Protein AF-A0A5C8P557-F1 (afdb_monomer_lite)

pLDDT: mean 78.29, std 19.95, range [25.36, 98.31]

Foldseek 3Di:
DVVVVLVLLLQLLQCCLVVVQDDLCNSCVSSVHHSVVSCVCPVDVVSSLVVLLVSLLVLLVVLLVQLVCVDDALLSSVLSSLVSCLVVLSSLSSVVVLVQLDQLVCPVSVVSCVVSLVSQLVSQVVNVVVLQWDDVDHSVRLSVLLSVLSNVLSVCCVVVVDPSVCSSVSSSCVSNVVTGDDDDDDDDDDDDDDDDDDDDDDDDDDDDDDDDDFDADPNDTDDQWDDAQNAIWGFQFKFFRGRSNQRFKIKTKTDNDHFQALVVVLPDLAKMKIKIFGQFFDFLLSVLSSLVVLLVVQDDPVLCVVCVVLNVQSSVQSVQVPGDGGGKMWMWIRYPQWTWIAINNHTTGDTRHHSSVVSSSSCCDQNPRHSHDRRNCRNNVHDGDPDPDDDDPPDDDDDDDDD

Structure (mmCIF, N/CA/C/O backbone):
data_AF-A0A5C8P557-F1
#
_entry.id   AF-A0A5C8P557-F1
#
loop_
_atom_site.group_PDB
_atom_site.id
_atom_site.type_symbol
_atom_site.label_atom_id
_atom_site.label_alt_id
_atom_site.label_comp_id
_atom_site.label_asym_id
_atom_site.label_entity_id
_atom_site.label_seq_id
_atom_site.pdbx_PDB_ins_code
_atom_site.Cartn_x
_atom_site.Cartn_y
_atom_site.Cartn_z
_atom_site.occupancy
_atom_site.B_iso_or_equiv
_atom_site.auth_seq_id
_atom_site.auth_comp_id
_atom_site.auth_asym_id
_atom_site.auth_atom_id
_atom_site.pdbx_PDB_model_num
ATOM 1 N N . MET A 1 1 ? -23.432 19.795 10.224 1.00 48.06 1 MET A N 1
ATOM 2 C CA . MET A 1 1 ? -22.684 19.446 8.994 1.00 48.06 1 MET A CA 1
ATOM 3 C C . MET A 1 1 ? -21.534 18.454 9.223 1.00 48.06 1 MET A C 1
ATOM 5 O O . MET A 1 1 ? -21.255 17.712 8.294 1.00 48.06 1 MET A O 1
ATOM 9 N N . SER A 1 2 ? -20.863 18.396 10.389 1.00 67.25 2 SER A N 1
ATOM 10 C CA . SER A 1 2 ? -19.777 17.418 10.646 1.00 67.25 2 SER A CA 1
ATOM 11 C C . SER A 1 2 ? -20.277 15.978 10.848 1.00 67.25 2 SER A C 1
ATOM 13 O O . SER A 1 2 ? -19.809 15.080 10.165 1.00 67.25 2 SER A O 1
ATOM 15 N N . VAL A 1 3 ? -21.298 15.766 11.688 1.00 75.12 3 VAL A N 1
ATOM 16 C CA . VAL A 1 3 ? -21.815 14.417 12.021 1.00 75.12 3 VAL A CA 1
ATOM 17 C C . VAL A 1 3 ? -22.349 13.659 10.797 1.00 75.12 3 VAL A C 1
ATOM 19 O O . VAL A 1 3 ? -22.024 12.492 10.602 1.00 75.12 3 VAL A O 1
ATOM 22 N N . GLU A 1 4 ? -23.120 14.323 9.931 1.00 84.81 4 GLU A N 1
ATOM 23 C CA . GLU A 1 4 ? -23.633 13.723 8.684 1.00 84.81 4 GLU A CA 1
ATOM 24 C C . GLU A 1 4 ? -22.503 13.362 7.709 1.00 84.81 4 GLU A C 1
ATOM 26 O O . GLU A 1 4 ? -22.564 12.343 7.021 1.00 84.81 4 GLU A O 1
ATOM 31 N N . ARG A 1 5 ? -21.437 14.173 7.669 1.00 87.88 5 ARG A N 1
ATOM 32 C CA . ARG A 1 5 ? -20.256 13.906 6.841 1.00 87.88 5 ARG A CA 1
ATOM 33 C C . ARG A 1 5 ? -19.478 12.698 7.359 1.00 87.88 5 ARG A C 1
ATOM 35 O O . ARG A 1 5 ? -19.050 11.877 6.553 1.00 87.88 5 ARG A O 1
ATOM 42 N N . ASP A 1 6 ? -19.328 12.564 8.671 1.00 90.38 6 ASP A N 1
ATOM 43 C CA . ASP A 1 6 ? -18.608 11.443 9.280 1.00 90.38 6 ASP A CA 1
ATOM 44 C C . ASP A 1 6 ? -19.374 10.127 9.114 1.00 90.38 6 ASP A C 1
ATOM 46 O O . ASP A 1 6 ? -18.777 9.097 8.802 1.00 90.38 6 ASP A O 1
ATOM 50 N N . GLN A 1 7 ? -20.704 10.160 9.249 1.00 89.56 7 GLN A N 1
ATOM 51 C CA . GLN A 1 7 ? -21.564 9.010 8.952 1.00 89.56 7 GLN A CA 1
ATOM 52 C C . GLN A 1 7 ? -21.443 8.584 7.486 1.00 89.56 7 GLN A C 1
ATOM 54 O O . GLN A 1 7 ? -21.261 7.398 7.209 1.00 89.56 7 GLN A O 1
ATOM 59 N N . LEU A 1 8 ? -21.457 9.542 6.553 1.00 92.75 8 LEU A N 1
ATOM 60 C CA . LEU A 1 8 ? -21.242 9.259 5.136 1.00 92.75 8 LEU A CA 1
ATOM 61 C C . LEU A 1 8 ? -19.869 8.620 4.885 1.00 92.75 8 LEU A C 1
ATOM 63 O O . LEU A 1 8 ? -19.776 7.624 4.175 1.00 92.75 8 LEU A O 1
ATOM 67 N N . LEU A 1 9 ? -18.801 9.163 5.472 1.00 92.81 9 LEU A N 1
ATOM 68 C CA . LEU A 1 9 ? -17.447 8.623 5.322 1.00 92.81 9 LEU A CA 1
ATOM 69 C C . LEU A 1 9 ? -17.311 7.212 5.910 1.00 92.81 9 LEU A C 1
ATOM 71 O O . LEU A 1 9 ? -16.619 6.384 5.324 1.00 92.81 9 LEU A O 1
ATOM 75 N N . ARG A 1 10 ? -17.995 6.902 7.017 1.00 91.19 10 ARG A N 1
ATOM 76 C CA . ARG A 1 10 ? -18.053 5.540 7.581 1.00 91.19 10 ARG A CA 1
ATOM 77 C C . ARG A 1 10 ? -18.822 4.576 6.675 1.00 91.19 10 ARG A C 1
ATOM 79 O O . ARG A 1 10 ? -18.377 3.445 6.483 1.00 91.19 10 ARG A O 1
ATOM 86 N N . ALA A 1 11 ? -19.928 5.019 6.077 1.00 90.69 11 ALA A N 1
ATOM 87 C CA . ALA A 1 11 ? -20.668 4.226 5.096 1.00 90.69 11 ALA A CA 1
ATOM 88 C C . ALA A 1 11 ? -19.807 3.935 3.855 1.00 90.69 11 ALA A C 1
ATOM 90 O O . ALA A 1 11 ? -19.694 2.789 3.430 1.00 90.69 11 ALA A O 1
ATOM 91 N N . ILE A 1 12 ? -19.115 4.953 3.337 1.00 90.75 12 ILE A N 1
ATOM 92 C CA . ILE A 1 12 ? -18.144 4.803 2.250 1.00 90.75 12 ILE A CA 1
ATOM 93 C C . ILE A 1 12 ? -17.031 3.823 2.636 1.00 90.75 12 ILE A C 1
ATOM 95 O O . ILE A 1 12 ? -16.710 2.942 1.846 1.00 90.75 12 ILE A O 1
ATOM 99 N N . ALA A 1 13 ? -16.447 3.960 3.831 1.00 88.50 13 ALA A N 1
ATOM 100 C CA . ALA A 1 13 ? -15.393 3.069 4.308 1.00 88.50 13 ALA A CA 1
ATOM 101 C C . ALA A 1 13 ? -15.869 1.613 4.334 1.00 88.50 13 ALA A C 1
ATOM 103 O O . ALA A 1 13 ? -15.162 0.747 3.842 1.00 88.50 13 ALA A O 1
ATOM 104 N N . THR A 1 14 ? -17.094 1.371 4.812 1.00 86.12 14 THR A N 1
ATOM 105 C CA . THR A 1 14 ? -17.723 0.041 4.821 1.00 86.12 14 THR A CA 1
ATOM 106 C C . THR A 1 14 ? -17.783 -0.545 3.411 1.00 86.12 14 THR A C 1
ATOM 108 O O . THR A 1 14 ? -17.228 -1.609 3.152 1.00 86.12 14 THR A O 1
ATOM 111 N N . VAL A 1 15 ? -18.384 0.194 2.473 1.00 87.94 15 VAL A N 1
ATOM 112 C CA . VAL A 1 15 ? -18.551 -0.255 1.085 1.00 87.94 15 VAL A CA 1
ATOM 113 C C . VAL A 1 15 ? -17.203 -0.504 0.410 1.00 87.94 15 VAL A C 1
ATOM 115 O O . VAL A 1 15 ? -17.040 -1.496 -0.293 1.00 87.94 15 VAL A O 1
ATOM 118 N N . LEU A 1 16 ? -16.223 0.375 0.625 1.00 83.19 16 LEU A N 1
ATOM 119 C CA . LEU A 1 16 ? -14.898 0.254 0.017 1.00 83.19 16 LEU A CA 1
ATOM 120 C C . LEU A 1 16 ? -13.995 -0.773 0.708 1.00 83.19 16 LEU A C 1
ATOM 122 O O . LEU A 1 16 ? -12.995 -1.171 0.119 1.00 83.19 16 LEU A O 1
ATOM 126 N N . THR A 1 17 ? -14.314 -1.203 1.927 1.00 78.25 17 THR A N 1
ATOM 127 C CA . THR A 1 17 ? -13.666 -2.360 2.553 1.00 78.25 17 THR A CA 1
ATOM 128 C C . THR A 1 17 ? -14.123 -3.656 1.886 1.00 78.25 17 THR A C 1
ATOM 130 O O . THR A 1 17 ? -13.280 -4.503 1.610 1.00 78.25 17 THR A O 1
ATOM 133 N N . ASP A 1 18 ? -15.417 -3.796 1.580 1.00 75.62 18 ASP A N 1
ATOM 134 C CA . ASP A 1 18 ? -15.966 -5.004 0.943 1.00 75.62 18 ASP A CA 1
ATOM 135 C C . ASP A 1 18 ? -15.711 -5.041 -0.566 1.00 75.62 18 ASP A C 1
ATOM 137 O O . ASP A 1 18 ? -15.392 -6.077 -1.147 1.00 75.62 18 ASP A O 1
ATOM 141 N N . GLN A 1 19 ? -15.863 -3.891 -1.217 1.00 77.44 19 GLN A N 1
ATOM 142 C CA . GLN A 1 19 ? -15.684 -3.725 -2.650 1.00 77.44 19 GLN A CA 1
ATOM 143 C C . GLN A 1 19 ? -14.716 -2.572 -2.885 1.00 77.44 19 GLN A C 1
ATOM 145 O O . GLN A 1 19 ? -15.136 -1.484 -3.302 1.00 77.44 19 GLN A O 1
ATOM 150 N N . PRO A 1 20 ? -13.401 -2.791 -2.666 1.00 72.31 20 PRO A N 1
ATOM 151 C CA . PRO A 1 20 ? -12.395 -1.776 -2.933 1.00 72.31 20 PRO A CA 1
ATOM 152 C C . PRO A 1 20 ? -12.596 -1.208 -4.330 1.00 72.31 20 PRO A C 1
ATOM 154 O O . PRO A 1 20 ? -12.669 0.003 -4.485 1.00 72.31 20 PRO A O 1
ATOM 157 N N . ARG A 1 21 ? -12.857 -2.063 -5.324 1.00 69.31 21 ARG A N 1
ATOM 158 C CA . ARG A 1 21 ? -12.989 -1.712 -6.746 1.00 69.31 21 ARG A CA 1
ATOM 159 C C . ARG A 1 21 ? -14.299 -1.075 -7.195 1.00 69.31 21 ARG A C 1
ATOM 161 O O . ARG A 1 21 ? -14.479 -0.884 -8.395 1.00 69.31 21 ARG A O 1
ATOM 168 N N . LEU A 1 22 ? -15.173 -0.679 -6.271 1.00 78.44 22 LEU A N 1
ATOM 169 C CA . LEU A 1 22 ? -16.467 -0.110 -6.632 1.00 78.44 22 LEU A CA 1
ATOM 170 C C . LEU A 1 22 ? -16.314 1.231 -7.390 1.00 78.44 22 LEU A C 1
ATOM 172 O O . LEU A 1 22 ? -15.722 2.177 -6.850 1.00 78.44 22 LEU A O 1
ATOM 176 N N . PRO A 1 23 ? -16.838 1.354 -8.629 1.00 85.19 23 PRO A N 1
ATOM 177 C CA . PRO A 1 23 ? -16.827 2.611 -9.374 1.00 85.19 23 PRO A CA 1
ATOM 178 C C . PRO A 1 23 ? -17.584 3.718 -8.634 1.00 85.19 23 PRO A C 1
ATOM 180 O O . PRO A 1 23 ? -18.574 3.452 -7.959 1.00 85.19 23 PRO A O 1
ATOM 183 N N . MET A 1 24 ? -17.182 4.980 -8.825 1.00 84.56 24 MET A N 1
ATOM 184 C CA . MET A 1 24 ? -17.789 6.148 -8.154 1.00 84.56 24 MET A CA 1
ATOM 185 C C . MET A 1 24 ? -19.320 6.211 -8.280 1.00 84.56 24 MET A C 1
ATOM 187 O O . MET A 1 24 ? -20.003 6.594 -7.336 1.00 84.56 24 MET A O 1
ATOM 191 N N . GLU A 1 25 ? -19.869 5.830 -9.434 1.00 87.50 25 GLU A N 1
ATOM 192 C CA . GLU A 1 25 ? -21.320 5.816 -9.664 1.00 87.50 25 GLU A CA 1
ATOM 193 C C . GLU A 1 25 ? -22.033 4.775 -8.797 1.00 87.50 25 GLU A C 1
ATOM 195 O O . GLU A 1 25 ? -23.024 5.087 -8.139 1.00 87.50 25 GLU A O 1
ATOM 200 N N . GLN A 1 26 ? -21.488 3.559 -8.755 1.00 89.94 26 GLN A N 1
ATOM 201 C CA . GLN A 1 26 ? -22.028 2.468 -7.949 1.00 89.94 26 GLN A CA 1
ATOM 202 C C . GLN A 1 26 ? -21.812 2.728 -6.455 1.00 89.94 26 GLN A C 1
ATOM 204 O O . GLN A 1 26 ? -22.675 2.402 -5.649 1.00 89.94 26 GLN A O 1
ATOM 209 N N . LEU A 1 27 ? -20.715 3.395 -6.081 1.00 90.56 27 LEU A N 1
ATOM 210 C CA . LEU A 1 27 ? -20.476 3.857 -4.716 1.00 90.56 27 LEU A CA 1
ATOM 211 C C . LEU A 1 27 ? -21.532 4.874 -4.272 1.00 90.56 27 LEU A C 1
ATOM 213 O O . LEU A 1 27 ? -22.063 4.742 -3.174 1.00 90.56 27 LEU A O 1
ATOM 217 N N . ALA A 1 28 ? -21.870 5.855 -5.119 1.00 91.81 28 ALA A N 1
ATOM 218 C CA . ALA A 1 28 ? -22.926 6.825 -4.824 1.00 91.81 28 ALA A CA 1
ATOM 219 C C . ALA A 1 28 ? -24.274 6.126 -4.583 1.00 91.81 28 ALA A C 1
ATOM 221 O O . ALA A 1 28 ? -24.959 6.423 -3.605 1.00 91.81 28 ALA A O 1
ATOM 222 N N . GLN A 1 29 ? -24.607 5.146 -5.428 1.00 91.44 29 GLN A N 1
ATOM 223 C CA . GLN A 1 29 ? -25.812 4.336 -5.277 1.00 91.44 29 GLN A CA 1
ATOM 224 C C . GLN A 1 29 ? -25.793 3.504 -3.986 1.00 91.44 29 GLN A C 1
ATOM 226 O O . GLN A 1 29 ? -26.782 3.499 -3.258 1.00 91.44 29 GLN A O 1
ATOM 231 N N . ALA A 1 30 ? -24.671 2.849 -3.676 1.00 90.56 30 ALA A N 1
ATOM 232 C CA . ALA A 1 30 ? -24.517 2.001 -2.495 1.00 90.56 30 ALA A CA 1
ATOM 233 C C . ALA A 1 30 ? -24.669 2.775 -1.176 1.00 90.56 30 ALA A C 1
ATOM 235 O O . ALA A 1 30 ? -25.198 2.237 -0.208 1.00 90.56 30 ALA A O 1
ATOM 236 N N . ILE A 1 31 ? -24.248 4.043 -1.139 1.00 92.69 31 ILE A N 1
ATOM 237 C CA . ILE A 1 31 ? -24.385 4.915 0.041 1.00 92.69 31 ILE A CA 1
ATOM 238 C C . ILE A 1 31 ? -25.640 5.808 -0.007 1.00 92.69 31 ILE A C 1
ATOM 240 O O . ILE A 1 31 ? -25.809 6.674 0.849 1.00 92.69 31 ILE A O 1
ATOM 244 N N . GLY A 1 32 ? -26.517 5.617 -1.001 1.00 91.56 32 GLY A N 1
ATOM 245 C CA . GLY A 1 32 ? -27.823 6.274 -1.079 1.00 91.56 32 GLY A CA 1
ATOM 246 C C . GLY A 1 32 ? -27.805 7.753 -1.482 1.00 91.56 32 GLY A C 1
ATOM 247 O O . GLY A 1 32 ? -28.733 8.482 -1.135 1.00 91.56 32 GLY A O 1
ATOM 248 N N . ILE A 1 33 ? -26.782 8.224 -2.207 1.00 93.56 33 ILE A N 1
ATOM 249 C CA . ILE A 1 33 ? -26.694 9.618 -2.682 1.00 93.56 33 ILE A CA 1
ATOM 250 C C . ILE A 1 33 ? -26.594 9.714 -4.207 1.00 93.56 33 ILE A C 1
ATOM 252 O O . ILE A 1 33 ? -26.213 8.775 -4.900 1.00 93.56 33 ILE A O 1
ATOM 256 N N . SER A 1 34 ? -26.904 10.891 -4.761 1.00 92.62 34 SER A N 1
ATOM 257 C CA . SER A 1 34 ? -26.747 11.116 -6.202 1.00 92.62 34 SER A CA 1
ATOM 258 C C . SER A 1 34 ? -25.268 11.175 -6.613 1.00 92.62 34 SER A C 1
ATOM 260 O O . SER A 1 34 ? -24.426 11.704 -5.879 1.00 92.62 34 SER A O 1
ATOM 262 N N . ARG A 1 35 ? -24.954 10.725 -7.837 1.00 90.69 35 ARG A N 1
ATOM 263 C CA . ARG A 1 35 ? -23.613 10.851 -8.441 1.00 90.69 35 ARG A CA 1
ATOM 264 C C . ARG A 1 35 ? -23.101 12.295 -8.417 1.00 90.69 35 ARG A C 1
ATOM 266 O O . ARG A 1 35 ? -21.936 12.528 -8.101 1.00 90.69 35 ARG A O 1
ATOM 273 N N . ALA A 1 36 ? -23.964 13.260 -8.741 1.00 89.94 36 ALA A N 1
ATOM 274 C CA . ALA A 1 36 ? -23.613 14.679 -8.744 1.00 89.94 36 ALA A CA 1
ATOM 275 C C . ALA A 1 36 ? -23.264 15.178 -7.332 1.00 89.94 36 ALA A C 1
ATOM 277 O O . ALA A 1 36 ? -22.307 15.932 -7.161 1.00 89.94 36 ALA A O 1
ATOM 278 N N . THR A 1 37 ? -23.992 14.710 -6.312 1.00 92.06 37 THR A N 1
ATOM 279 C CA . THR A 1 37 ? -23.689 15.003 -4.905 1.00 92.06 37 THR A CA 1
ATOM 280 C C . THR A 1 37 ? -22.323 14.442 -4.521 1.00 92.06 37 THR A C 1
ATOM 282 O O . THR A 1 37 ? -21.510 15.189 -3.980 1.00 92.06 37 THR A O 1
ATOM 285 N N . LEU A 1 38 ? -22.041 13.173 -4.849 1.00 91.38 38 LEU A N 1
ATOM 286 C CA . LEU A 1 38 ? -20.758 12.544 -4.531 1.00 91.38 38 LEU A CA 1
ATOM 287 C C . LEU A 1 38 ? -19.589 13.275 -5.204 1.00 91.38 38 LEU A C 1
ATOM 289 O O . LEU A 1 38 ? -18.633 13.619 -4.519 1.00 91.38 38 LEU A O 1
ATOM 293 N N . HIS A 1 39 ? -19.688 13.583 -6.503 1.00 87.44 39 HIS A N 1
ATOM 294 C CA . HIS A 1 39 ? -18.638 14.308 -7.233 1.00 87.44 39 HIS A CA 1
ATOM 295 C C . HIS A 1 39 ? -18.414 15.735 -6.718 1.00 87.44 39 HIS A C 1
ATOM 297 O O . HIS A 1 39 ? -17.282 16.214 -6.706 1.00 87.44 39 HIS A O 1
ATOM 303 N N . ARG A 1 40 ? -19.472 16.424 -6.267 1.00 91.75 40 ARG A N 1
ATOM 304 C CA . ARG A 1 40 ? -19.349 17.753 -5.651 1.00 91.75 40 ARG A CA 1
ATOM 305 C C . ARG A 1 40 ? -18.630 17.695 -4.302 1.00 91.75 40 ARG A C 1
ATOM 307 O O . ARG A 1 40 ? -17.930 18.637 -3.949 1.00 91.75 40 ARG A O 1
ATOM 314 N N . MET A 1 41 ? -18.828 16.620 -3.539 1.00 90.44 41 MET A N 1
ATOM 315 C CA . MET A 1 41 ? -18.162 16.413 -2.249 1.00 90.44 41 MET A CA 1
ATOM 316 C C . MET A 1 41 ? -16.723 15.921 -2.417 1.00 90.44 41 MET A C 1
ATOM 318 O O . MET A 1 41 ? -15.844 16.336 -1.662 1.00 90.44 41 MET A O 1
ATOM 322 N N . PHE A 1 42 ? -16.492 15.056 -3.404 1.00 90.88 42 PHE A N 1
ATOM 323 C CA . PHE A 1 42 ? -15.209 14.430 -3.681 1.00 90.88 42 PHE A CA 1
ATOM 324 C C . PHE A 1 42 ? -14.979 14.377 -5.198 1.00 90.88 42 PHE A C 1
ATOM 326 O O . PHE A 1 42 ? -15.640 13.599 -5.890 1.00 90.88 42 PHE A O 1
ATOM 333 N N . PRO A 1 43 ? -14.037 15.169 -5.738 1.00 83.25 43 PRO A N 1
ATOM 334 C CA . PRO A 1 43 ? -13.837 15.266 -7.184 1.00 83.25 43 PRO A CA 1
ATOM 335 C C . PRO A 1 43 ? -13.382 13.942 -7.809 1.00 83.25 43 PRO A C 1
ATOM 337 O O . PRO A 1 43 ? -13.698 13.657 -8.964 1.00 83.25 43 PRO A O 1
ATOM 340 N N . ASN A 1 44 ? -12.658 13.122 -7.045 1.00 81.06 44 ASN A N 1
ATOM 341 C CA . ASN A 1 44 ? -12.148 11.825 -7.463 1.00 81.06 44 ASN A CA 1
ATOM 342 C C . ASN A 1 44 ? -12.106 10.843 -6.274 1.00 81.06 44 ASN A C 1
ATOM 344 O O . ASN A 1 44 ? -12.303 11.216 -5.115 1.00 81.06 44 ASN A O 1
ATOM 348 N N . ARG A 1 45 ? -11.828 9.568 -6.568 1.00 79.62 45 ARG A N 1
ATOM 349 C CA . ARG A 1 45 ? -11.724 8.507 -5.554 1.00 79.62 45 ARG A CA 1
ATOM 350 C C . ARG A 1 45 ? -10.576 8.743 -4.569 1.00 79.62 45 ARG A C 1
ATOM 352 O O . ARG A 1 45 ? -10.682 8.360 -3.410 1.00 79.62 45 ARG A O 1
ATOM 359 N N . GLU A 1 46 ? -9.494 9.381 -5.008 1.00 76.62 46 GLU A N 1
ATOM 360 C CA . GLU A 1 46 ? -8.364 9.704 -4.133 1.00 76.62 46 GLU A CA 1
ATOM 361 C C . GLU A 1 46 ? -8.784 10.664 -3.012 1.00 76.62 46 GLU A C 1
ATOM 363 O O . GLU A 1 46 ? -8.469 10.402 -1.856 1.00 76.62 46 GLU A O 1
ATOM 368 N N . ALA A 1 47 ? -9.600 11.676 -3.319 1.00 82.00 47 ALA A N 1
ATOM 369 C CA . ALA A 1 47 ? -10.165 12.598 -2.337 1.00 82.00 47 ALA A CA 1
ATOM 370 C C . ALA A 1 47 ? -11.109 11.901 -1.340 1.00 82.00 47 ALA A C 1
ATOM 372 O O . ALA A 1 47 ? -11.148 12.274 -0.168 1.00 82.00 47 ALA A O 1
ATOM 373 N N . ILE A 1 48 ? -11.847 10.869 -1.775 1.00 86.75 48 ILE A N 1
ATOM 374 C CA . ILE A 1 48 ? -12.648 10.028 -0.872 1.00 86.75 48 ILE A CA 1
ATOM 375 C C . ILE A 1 48 ? -11.738 9.295 0.108 1.00 86.75 48 ILE A C 1
ATOM 377 O O . ILE A 1 48 ? -11.930 9.377 1.319 1.00 86.75 48 ILE A O 1
ATOM 381 N N . VAL A 1 49 ? -10.745 8.578 -0.420 1.00 81.56 49 VAL A N 1
ATOM 382 C CA . VAL A 1 49 ? -9.804 7.805 0.392 1.00 81.56 49 VAL A CA 1
ATOM 383 C C . VAL A 1 49 ? -9.088 8.732 1.374 1.00 81.56 49 VAL A C 1
ATOM 385 O O . VAL A 1 49 ? -8.996 8.410 2.552 1.00 81.56 49 VAL A O 1
ATOM 388 N N . GLU A 1 50 ? -8.639 9.905 0.929 1.00 82.31 50 GLU A N 1
ATOM 389 C CA . GLU A 1 50 ? -8.008 10.912 1.782 1.00 82.31 50 GLU A CA 1
ATOM 390 C C . GLU A 1 50 ? -8.926 11.371 2.925 1.00 82.31 50 GLU A C 1
ATOM 392 O O . GLU A 1 50 ? -8.496 11.429 4.077 1.00 82.31 50 GLU A O 1
ATOM 397 N N . ALA A 1 51 ? -10.203 11.628 2.636 1.00 88.44 51 ALA A N 1
ATOM 398 C CA . ALA A 1 51 ? -11.174 12.029 3.647 1.00 88.44 51 ALA A CA 1
ATOM 399 C C . ALA A 1 51 ? -11.477 10.913 4.660 1.00 88.44 51 ALA A C 1
ATOM 401 O O . ALA A 1 51 ? -11.571 11.188 5.856 1.00 88.44 51 ALA A O 1
ATOM 402 N N . VAL A 1 52 ? -11.583 9.655 4.215 1.00 88.00 52 VAL A N 1
ATOM 403 C CA . VAL A 1 52 ? -11.774 8.505 5.116 1.00 88.00 52 VAL A CA 1
ATOM 404 C C . VAL A 1 52 ? -10.545 8.304 6.009 1.00 88.00 52 VAL A C 1
ATOM 406 O O . VAL A 1 52 ? -10.692 8.075 7.207 1.00 88.00 52 VAL A O 1
ATOM 409 N N . LEU A 1 53 ? -9.329 8.441 5.470 1.00 82.38 53 LEU A N 1
ATOM 410 C CA . LEU A 1 53 ? -8.097 8.364 6.263 1.00 82.38 53 LEU A CA 1
ATOM 411 C C . LEU A 1 53 ? -7.988 9.498 7.286 1.00 82.38 53 LEU A C 1
ATOM 413 O O . LEU A 1 53 ? -7.549 9.260 8.410 1.00 82.38 53 LEU A O 1
ATOM 417 N N . ALA A 1 54 ? -8.385 10.717 6.910 1.00 87.12 54 ALA A N 1
ATOM 418 C CA . ALA A 1 54 ? -8.427 11.856 7.821 1.00 87.12 54 ALA A CA 1
ATOM 419 C C . ALA A 1 54 ? -9.379 11.584 8.992 1.00 87.12 54 ALA A C 1
ATOM 421 O O . ALA A 1 54 ? -9.006 11.797 10.145 1.00 87.12 54 ALA A O 1
ATOM 422 N N . LEU A 1 55 ? -10.567 11.041 8.702 1.00 90.56 55 LEU A N 1
ATOM 423 C CA . LEU A 1 55 ? -11.521 10.634 9.729 1.00 90.56 55 LEU A CA 1
ATOM 424 C C . LEU A 1 55 ? -10.960 9.520 10.618 1.00 90.56 55 LEU A C 1
ATOM 426 O O . LEU A 1 55 ? -11.111 9.574 11.832 1.00 90.56 55 LEU A O 1
ATOM 430 N N . ALA A 1 56 ? -10.294 8.523 10.037 1.00 86.50 56 ALA A N 1
ATOM 431 C CA . ALA A 1 56 ? -9.708 7.421 10.792 1.00 86.50 56 ALA A CA 1
ATOM 432 C C . ALA A 1 56 ? -8.575 7.885 11.727 1.00 86.50 56 ALA A C 1
ATOM 434 O O . ALA A 1 56 ? -8.446 7.383 12.843 1.00 86.50 56 ALA A O 1
ATOM 435 N N . LEU A 1 57 ? -7.775 8.867 11.298 1.00 86.12 57 LEU A N 1
ATOM 436 C CA . LEU A 1 57 ? -6.745 9.491 12.130 1.00 86.12 57 LEU A CA 1
ATOM 437 C C . LEU A 1 57 ? -7.356 10.242 13.314 1.00 86.12 57 LEU A C 1
ATOM 439 O O . LEU A 1 57 ? -6.900 10.072 14.445 1.00 86.12 57 LEU A O 1
ATOM 443 N N . GLU A 1 58 ? -8.391 11.037 13.051 1.00 90.94 58 GLU A N 1
ATOM 444 C CA . GLU A 1 58 ? -9.104 11.787 14.082 1.00 90.94 58 GLU A CA 1
ATOM 445 C C . GLU A 1 58 ? -9.779 10.847 15.087 1.00 90.94 58 GLU A C 1
ATOM 447 O O . GLU A 1 58 ? -9.534 10.949 16.286 1.00 90.94 58 GLU A O 1
ATOM 452 N N . ALA A 1 59 ? -10.514 9.847 14.596 1.00 90.06 59 ALA A N 1
ATOM 453 C CA . ALA A 1 59 ? -11.150 8.830 15.426 1.00 90.06 59 ALA A CA 1
ATOM 454 C C . ALA A 1 59 ? -10.127 8.051 16.270 1.00 90.06 59 ALA A C 1
ATOM 456 O O . ALA A 1 59 ? -10.382 7.742 17.431 1.00 90.06 59 ALA A O 1
ATOM 457 N N . SER A 1 60 ? -8.940 7.769 15.720 1.00 88.94 60 SER A N 1
ATOM 458 C CA . SER A 1 60 ? -7.851 7.153 16.479 1.00 88.94 60 SER A CA 1
ATOM 459 C C . SER A 1 60 ? -7.306 8.057 17.572 1.00 88.94 60 SER A C 1
ATOM 461 O O . SER A 1 60 ? -6.954 7.547 18.633 1.00 88.94 60 SER A O 1
ATOM 463 N N . ARG A 1 61 ? -7.192 9.364 17.326 1.00 90.81 61 ARG A N 1
ATOM 464 C CA . ARG A 1 61 ? -6.751 10.320 18.343 1.00 90.81 61 ARG A CA 1
ATOM 465 C C . ARG A 1 61 ? -7.770 10.380 19.479 1.00 90.81 61 ARG A C 1
ATOM 467 O O . ARG A 1 61 ? -7.401 10.157 20.628 1.00 90.81 61 ARG A O 1
ATOM 474 N N . GLU A 1 62 ? -9.039 10.581 19.138 1.00 93.12 62 GLU A N 1
ATOM 475 C CA . GLU A 1 62 ? -10.144 10.661 20.094 1.00 93.12 62 GLU A CA 1
ATOM 476 C C . GLU A 1 62 ? -10.286 9.378 20.924 1.00 93.12 62 GLU A C 1
ATOM 478 O O . GLU A 1 62 ? -10.486 9.446 22.136 1.00 93.12 62 GLU A O 1
ATOM 483 N N . ALA A 1 63 ? -10.119 8.203 20.309 1.00 91.12 63 ALA A N 1
ATOM 484 C CA . ALA A 1 63 ? -10.172 6.926 21.015 1.00 91.12 63 ALA A CA 1
ATOM 485 C C . ALA A 1 63 ? -9.031 6.765 22.035 1.00 91.12 63 ALA A C 1
ATOM 487 O O . ALA A 1 63 ? -9.268 6.266 23.137 1.00 91.12 63 ALA A O 1
ATOM 488 N N . ILE A 1 64 ? -7.808 7.202 21.701 1.00 92.38 64 ILE A N 1
ATOM 489 C CA . ILE A 1 64 ? -6.668 7.183 22.633 1.00 92.38 64 ILE A CA 1
ATOM 490 C C . ILE A 1 64 ? -6.891 8.184 23.773 1.00 92.38 64 ILE A C 1
ATOM 492 O O . ILE A 1 64 ? -6.649 7.850 24.935 1.00 92.38 64 ILE A O 1
ATOM 496 N N . ASP A 1 65 ? -7.365 9.389 23.454 1.00 94.75 65 ASP A N 1
ATOM 497 C CA . ASP A 1 65 ? -7.630 10.437 24.442 1.00 94.75 65 ASP A CA 1
ATOM 498 C C . ASP A 1 65 ? -8.734 10.002 25.417 1.00 94.75 65 ASP A C 1
ATOM 500 O O . ASP A 1 65 ? -8.553 10.066 26.634 1.00 94.75 65 ASP A O 1
ATOM 504 N N . SER A 1 66 ? -9.829 9.449 24.892 1.00 94.75 66 SER A N 1
ATOM 505 C CA . SER A 1 66 ? -10.963 8.945 25.679 1.00 94.75 66 SER A CA 1
ATOM 506 C C . SER A 1 66 ? -10.600 7.736 26.540 1.00 94.75 66 SER A C 1
ATOM 508 O O . SER A 1 66 ? -11.151 7.558 27.624 1.00 94.75 66 SER A O 1
ATOM 510 N N . ALA A 1 67 ? -9.657 6.904 26.089 1.00 94.56 67 ALA A N 1
ATOM 511 C CA . ALA A 1 67 ? -9.166 5.779 26.879 1.00 94.56 67 ALA A CA 1
ATOM 512 C C . ALA A 1 67 ? -8.333 6.224 28.090 1.00 94.56 67 ALA A C 1
ATOM 514 O O . ALA A 1 67 ? -8.095 5.408 28.986 1.00 94.56 67 ALA A O 1
ATOM 515 N N . ALA A 1 68 ? -7.892 7.491 28.130 1.00 94.12 68 ALA A N 1
ATOM 516 C CA . ALA A 1 68 ? -7.034 8.037 29.175 1.00 94.12 68 ALA A CA 1
ATOM 517 C C . ALA A 1 68 ? -5.867 7.082 29.475 1.00 94.12 68 ALA A C 1
ATOM 519 O O . ALA A 1 68 ? -5.685 6.627 30.608 1.00 94.12 68 ALA A O 1
ATOM 520 N N . ILE A 1 69 ? -5.126 6.703 28.427 1.00 94.12 69 ILE A N 1
ATOM 521 C CA . ILE A 1 69 ? -4.129 5.624 28.500 1.00 94.12 69 ILE A CA 1
ATOM 522 C C . ILE A 1 69 ? -3.007 5.900 29.502 1.00 94.12 69 ILE A C 1
ATOM 524 O O . ILE A 1 69 ? -2.372 4.961 29.967 1.00 94.12 69 ILE A O 1
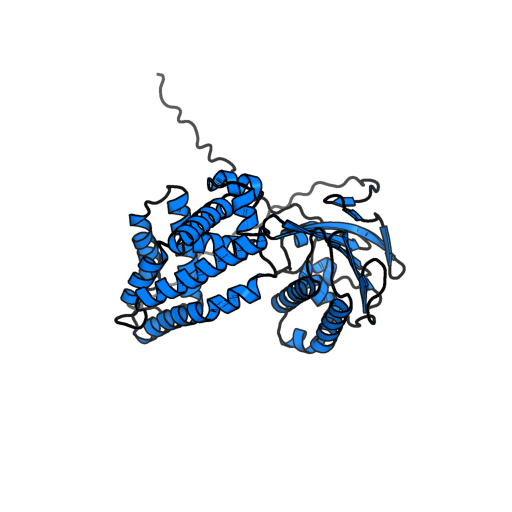ATOM 528 N N . ASP A 1 70 ? -2.787 7.161 29.868 1.00 92.00 70 ASP A N 1
ATOM 529 C CA . ASP A 1 70 ? -1.772 7.602 30.830 1.00 92.00 70 ASP A CA 1
ATOM 530 C C . ASP A 1 70 ? -2.219 7.483 32.299 1.00 92.00 70 ASP A C 1
ATOM 532 O O . ASP A 1 70 ? -1.440 7.771 33.203 1.00 92.00 70 ASP A O 1
ATOM 536 N N . GLN A 1 71 ? -3.458 7.049 32.554 1.00 92.06 71 GLN A N 1
ATOM 537 C CA . GLN A 1 71 ? -4.034 6.953 33.897 1.00 92.06 71 GLN A CA 1
ATOM 538 C C . GLN A 1 71 ? -4.234 5.499 34.346 1.00 92.06 71 GLN A C 1
ATOM 540 O O . GLN A 1 71 ? -4.749 4.667 33.596 1.00 92.06 71 GLN A O 1
ATOM 545 N N . GLY A 1 72 ? -3.909 5.222 35.611 1.00 92.88 72 GLY A N 1
ATOM 546 C CA . GLY A 1 72 ? -4.107 3.914 36.239 1.00 92.88 72 GLY A CA 1
ATOM 547 C C . GLY A 1 72 ? -3.189 2.802 35.700 1.00 92.88 72 GLY A C 1
ATOM 548 O O . GLY A 1 72 ? -2.293 3.073 34.891 1.00 92.88 72 GLY A O 1
ATOM 549 N N . PRO A 1 73 ? -3.410 1.551 36.148 1.00 91.94 73 PRO A N 1
ATOM 550 C CA . PRO A 1 73 ? -2.634 0.390 35.713 1.00 91.94 73 PRO A CA 1
ATOM 551 C C . PRO A 1 73 ? -2.667 0.205 34.192 1.00 91.94 73 PRO A C 1
ATOM 553 O O . PRO A 1 73 ? -3.708 0.395 33.551 1.00 91.94 73 PRO A O 1
ATOM 556 N N . ALA A 1 74 ? -1.534 -0.167 33.591 1.00 90.75 74 ALA A N 1
ATOM 557 C CA . ALA A 1 74 ? -1.420 -0.268 32.137 1.00 90.75 74 ALA A CA 1
ATOM 558 C C . ALA A 1 74 ? -2.333 -1.341 31.509 1.00 90.75 74 ALA A C 1
ATOM 560 O O . ALA A 1 74 ? -2.787 -1.166 30.377 1.00 90.75 74 ALA A O 1
ATOM 561 N N . ASP A 1 75 ? -2.651 -2.428 32.215 1.00 85.62 75 ASP A N 1
ATOM 562 C CA . ASP A 1 75 ? -3.561 -3.459 31.710 1.00 85.62 75 ASP A CA 1
ATOM 563 C C . ASP A 1 75 ? -5.022 -2.979 31.682 1.00 85.62 75 ASP A C 1
ATOM 565 O O . ASP A 1 75 ? -5.732 -3.228 30.707 1.00 85.62 75 ASP A O 1
ATOM 569 N N . GLU A 1 76 ? -5.461 -2.216 32.684 1.00 90.19 76 GLU A N 1
ATOM 570 C CA . GLU A 1 76 ? -6.762 -1.535 32.669 1.00 90.19 76 GLU A CA 1
ATOM 571 C C . GLU A 1 76 ? -6.833 -0.453 31.586 1.00 90.19 76 GLU A C 1
ATOM 573 O O . GLU A 1 76 ? -7.842 -0.333 30.888 1.00 90.19 76 GLU A O 1
ATOM 578 N N . ALA A 1 77 ? -5.757 0.315 31.401 1.00 93.38 77 ALA A N 1
ATOM 579 C CA . ALA A 1 77 ? -5.656 1.285 30.316 1.00 93.38 77 ALA A CA 1
ATOM 580 C C . ALA A 1 77 ? -5.744 0.612 28.935 1.00 93.38 77 ALA A C 1
ATOM 582 O O . ALA A 1 77 ? -6.422 1.131 28.047 1.00 93.38 77 ALA A O 1
ATOM 583 N N . LEU A 1 78 ? -5.145 -0.571 28.762 1.00 89.81 78 LEU A N 1
ATOM 584 C CA . LEU A 1 78 ? -5.262 -1.362 27.536 1.00 89.81 78 LEU A CA 1
ATOM 585 C C . LEU A 1 78 ? -6.695 -1.871 27.314 1.00 89.81 78 LEU A C 1
ATOM 587 O O . LEU A 1 78 ? -7.181 -1.834 26.184 1.00 89.81 78 LEU A O 1
ATOM 591 N N . ARG A 1 79 ? -7.408 -2.266 28.381 1.00 89.94 79 ARG A N 1
ATOM 592 C CA . ARG A 1 79 ? -8.842 -2.606 28.302 1.00 89.94 79 ARG A CA 1
ATOM 593 C C . ARG A 1 79 ? -9.675 -1.435 27.793 1.00 89.94 79 ARG A C 1
ATOM 595 O O . ARG A 1 79 ? -10.459 -1.607 26.860 1.00 89.94 79 ARG A O 1
ATOM 602 N N . ARG A 1 80 ? -9.476 -0.241 28.363 1.00 93.38 80 ARG A N 1
ATOM 603 C CA . ARG A 1 80 ? -10.166 0.980 27.913 1.00 93.38 80 ARG A CA 1
ATOM 604 C C . ARG A 1 80 ? -9.821 1.315 26.465 1.00 93.38 80 ARG A C 1
ATOM 606 O O . ARG A 1 80 ? -10.724 1.628 25.700 1.00 93.38 80 ARG A O 1
ATOM 613 N N . LEU A 1 81 ? -8.551 1.186 26.079 1.00 91.06 81 LEU A N 1
ATOM 614 C CA . LEU A 1 81 ? -8.093 1.440 24.713 1.00 91.06 81 LEU A CA 1
ATOM 615 C C . LEU A 1 81 ? -8.788 0.532 23.690 1.00 91.06 81 LEU A C 1
ATOM 617 O O . LEU A 1 81 ? -9.302 1.014 22.688 1.00 91.06 81 LEU A O 1
ATOM 621 N N . VAL A 1 82 ? -8.846 -0.778 23.938 1.00 88.81 82 VAL A N 1
ATOM 622 C CA . VAL A 1 82 ? -9.541 -1.710 23.034 1.00 88.81 82 VAL A CA 1
ATOM 623 C C . VAL A 1 82 ? -11.027 -1.353 22.931 1.00 88.81 82 VAL A C 1
ATOM 625 O O . VAL A 1 82 ? -11.573 -1.298 21.828 1.00 88.81 82 VAL A O 1
ATOM 628 N N . ALA A 1 83 ? -11.670 -1.037 24.058 1.00 88.88 83 ALA A N 1
ATOM 629 C CA . ALA A 1 83 ? -13.078 -0.656 24.084 1.00 88.88 83 ALA A CA 1
ATOM 630 C C . ALA A 1 83 ? -13.371 0.637 23.296 1.00 88.88 83 ALA A C 1
ATOM 632 O O . ALA A 1 83 ? -14.390 0.704 22.611 1.00 88.88 83 ALA A O 1
ATOM 633 N N . THR A 1 84 ? -12.490 1.645 23.335 1.00 90.62 84 THR A N 1
ATOM 634 C CA . THR A 1 84 ? -12.681 2.903 22.585 1.00 90.62 84 THR A CA 1
ATOM 635 C C . THR A 1 84 ? -12.366 2.775 21.094 1.00 90.62 84 THR A C 1
ATOM 637 O O . THR A 1 84 ? -12.908 3.528 20.282 1.00 90.62 84 THR A O 1
ATOM 640 N N . PHE A 1 85 ? -11.530 1.811 20.701 1.00 86.12 85 PHE A N 1
ATOM 641 C CA . PHE A 1 85 ? -11.213 1.545 19.295 1.00 86.12 85 PHE A CA 1
ATOM 642 C C . PHE A 1 85 ? -12.318 0.757 18.577 1.00 86.12 85 PHE A C 1
ATOM 644 O O . PHE A 1 85 ? -12.569 1.001 17.396 1.00 86.12 85 PHE A O 1
ATOM 651 N N . MET A 1 86 ? -13.017 -0.148 19.267 1.00 82.38 86 MET A N 1
ATOM 652 C CA . MET A 1 86 ? -14.015 -1.030 18.644 1.00 82.38 86 MET A CA 1
ATOM 653 C C . MET A 1 86 ? -15.160 -0.314 17.899 1.00 82.38 86 MET A C 1
ATOM 655 O O . MET A 1 86 ? -15.470 -0.729 16.783 1.00 82.38 86 MET A O 1
ATOM 659 N N . PRO A 1 87 ? -15.750 0.795 18.387 1.00 83.56 87 PRO A N 1
ATOM 660 C CA . PRO A 1 87 ? -16.745 1.560 17.620 1.00 83.56 87 PRO A CA 1
ATOM 661 C C . PRO A 1 87 ? -16.221 2.121 16.286 1.00 83.56 87 PRO A C 1
ATOM 663 O O . PRO A 1 87 ? -16.993 2.460 15.390 1.00 83.56 87 PRO A O 1
ATOM 666 N N . ASN A 1 88 ? -14.899 2.223 16.140 1.00 82.69 88 ASN A N 1
ATOM 667 C CA . ASN A 1 88 ? -14.214 2.715 14.948 1.00 82.69 88 ASN A CA 1
ATOM 668 C C . ASN A 1 88 ? -13.607 1.583 14.101 1.00 82.69 88 ASN A C 1
ATOM 670 O O . ASN A 1 88 ? -12.909 1.858 13.125 1.00 82.69 88 ASN A O 1
ATOM 674 N N . ALA A 1 89 ? -13.918 0.325 14.429 1.00 74.56 89 ALA A N 1
ATOM 675 C CA . ALA A 1 89 ? -13.448 -0.895 13.777 1.00 74.56 89 ALA A CA 1
ATOM 676 C C . ALA A 1 89 ? -13.435 -0.816 12.242 1.00 74.56 89 ALA A C 1
ATOM 678 O O . ALA A 1 89 ? -12.425 -1.130 11.620 1.00 74.56 89 ALA A O 1
ATOM 679 N N . VAL A 1 90 ? -14.512 -0.320 11.624 1.00 78.50 90 VAL A N 1
ATOM 680 C CA . VAL A 1 90 ? -14.613 -0.217 10.158 1.00 78.50 90 VAL A CA 1
ATOM 681 C C . VAL A 1 90 ? -13.582 0.732 9.537 1.00 78.50 90 VAL A C 1
ATOM 683 O O . VAL A 1 90 ? -13.064 0.469 8.456 1.00 78.50 90 VAL A O 1
ATOM 686 N N . LEU A 1 91 ? -13.221 1.812 10.235 1.00 80.56 91 LEU A N 1
ATOM 687 C CA . LEU A 1 91 ? -12.193 2.742 9.770 1.00 80.56 91 LEU A CA 1
ATOM 688 C C . LEU A 1 91 ? -10.801 2.105 9.866 1.00 80.56 91 LEU A C 1
ATOM 690 O O . LEU A 1 91 ? -9.964 2.333 8.995 1.00 80.56 91 LEU A O 1
ATOM 694 N N . TYR A 1 92 ? -10.566 1.260 10.875 1.00 71.19 92 TYR A N 1
ATOM 695 C CA . TYR A 1 92 ? -9.329 0.484 10.994 1.00 71.19 92 TYR A CA 1
ATOM 696 C C . TYR A 1 92 ? -9.243 -0.656 9.974 1.00 71.19 92 TYR A C 1
ATOM 698 O O . TYR A 1 92 ? -8.169 -0.873 9.412 1.00 71.19 92 TYR A O 1
ATOM 706 N N . LEU A 1 93 ? -10.359 -1.334 9.676 1.00 68.81 93 LEU A N 1
ATOM 707 C CA . LEU A 1 93 ? -10.448 -2.295 8.572 1.00 68.81 93 LEU A CA 1
ATOM 708 C C . LEU A 1 93 ? -10.076 -1.625 7.252 1.00 68.81 93 LEU A C 1
ATOM 710 O O . LEU A 1 93 ? -9.195 -2.110 6.545 1.00 68.81 93 LEU A O 1
ATOM 714 N N . PHE A 1 94 ? -10.694 -0.477 6.963 1.00 75.19 94 PHE A N 1
ATOM 715 C CA . PHE A 1 94 ? -10.386 0.315 5.780 1.00 75.19 94 PHE A CA 1
ATOM 716 C C . PHE A 1 94 ? -8.917 0.744 5.744 1.00 75.19 94 PHE A C 1
ATOM 718 O O . PHE A 1 94 ? -8.287 0.649 4.699 1.00 75.19 94 PHE A O 1
ATOM 725 N N . LEU A 1 95 ? -8.335 1.183 6.866 1.00 69.81 95 LEU A N 1
ATOM 726 C CA . LEU A 1 95 ? -6.911 1.525 6.954 1.00 69.81 95 LEU A CA 1
ATOM 727 C C . LEU A 1 95 ? -5.997 0.333 6.647 1.00 69.81 95 LEU A C 1
ATOM 729 O O . LEU A 1 95 ? -4.954 0.511 6.016 1.00 69.81 95 LEU A O 1
ATOM 733 N N . GLN A 1 96 ? -6.347 -0.868 7.105 1.00 64.88 96 GLN A N 1
ATOM 734 C CA . GLN A 1 96 ? -5.506 -2.046 6.930 1.00 64.88 96 GLN A CA 1
ATOM 735 C C . GLN A 1 96 ? -5.625 -2.642 5.520 1.00 64.88 96 GLN A C 1
ATOM 737 O O . GLN A 1 96 ? -4.585 -2.939 4.927 1.00 64.88 96 GLN A O 1
ATOM 742 N N . SER A 1 97 ? -6.834 -2.709 4.945 1.00 63.75 97 SER A N 1
ATOM 743 C CA . SER A 1 97 ? -7.023 -3.067 3.528 1.00 63.75 97 SER A CA 1
ATOM 744 C C . SER A 1 97 ? -6.339 -2.043 2.617 1.00 63.75 97 SER A C 1
ATOM 746 O O . SER A 1 97 ? -5.553 -2.393 1.739 1.00 63.75 97 SER A O 1
ATOM 748 N N . ALA A 1 98 ? -6.491 -0.754 2.938 1.00 58.41 98 ALA A N 1
ATOM 749 C CA . ALA A 1 98 ? -5.759 0.336 2.309 1.00 58.41 98 ALA A CA 1
ATOM 750 C C . ALA A 1 98 ? -4.241 0.176 2.375 1.00 58.41 98 ALA A C 1
ATOM 752 O O . ALA A 1 98 ? -3.552 0.545 1.430 1.00 58.41 98 ALA A O 1
ATOM 753 N N . ARG A 1 99 ? -3.693 -0.325 3.484 1.00 54.34 99 ARG A N 1
ATOM 754 C CA . ARG A 1 99 ? -2.246 -0.495 3.661 1.00 54.34 99 ARG A CA 1
ATOM 755 C C . ARG A 1 99 ? -1.693 -1.635 2.808 1.00 54.34 99 ARG A C 1
ATOM 757 O O . ARG A 1 99 ? -0.582 -1.507 2.305 1.00 54.34 99 ARG A O 1
ATOM 764 N N . GLN A 1 100 ? -2.451 -2.719 2.647 1.00 50.38 100 GLN A N 1
ATOM 765 C CA . GLN A 1 100 ? -2.075 -3.853 1.796 1.00 50.38 100 GLN A CA 1
ATOM 766 C C . GLN A 1 100 ? -2.128 -3.489 0.307 1.00 50.38 100 GLN A C 1
ATOM 768 O O . GLN A 1 100 ? -1.225 -3.853 -0.438 1.00 50.38 100 GLN A O 1
ATOM 773 N N . GLU A 1 101 ? -3.115 -2.694 -0.108 1.00 48.25 101 GLU A N 1
ATOM 774 C CA . GLU A 1 101 ? -3.321 -2.316 -1.514 1.00 48.25 101 GLU A CA 1
ATOM 775 C C . GLU A 1 101 ? -2.526 -1.065 -1.952 1.00 48.25 101 GLU A C 1
ATOM 777 O O . GLU A 1 101 ? -2.465 -0.734 -3.137 1.00 48.25 101 GLU A O 1
ATOM 782 N N . ARG A 1 102 ? -1.895 -0.338 -1.017 1.00 49.41 102 ARG A N 1
ATOM 783 C CA . ARG A 1 102 ? -1.099 0.873 -1.294 1.00 49.41 102 ARG A CA 1
ATOM 784 C C . ARG A 1 102 ? 0.383 0.659 -1.072 1.00 49.41 102 ARG A C 1
ATOM 786 O O . ARG A 1 102 ? 0.979 1.226 -0.151 1.00 49.41 102 ARG A O 1
ATOM 793 N N . CYS A 1 103 ? 1.039 -0.016 -2.001 1.00 35.34 103 CYS A N 1
ATOM 794 C CA . CYS A 1 103 ? 2.475 0.184 -2.085 1.00 35.34 103 CYS A CA 1
ATOM 795 C C . CYS A 1 103 ? 2.768 1.622 -2.587 1.00 35.34 103 CYS A C 1
ATOM 797 O O . CYS A 1 103 ? 2.221 2.078 -3.593 1.00 35.34 103 CYS A O 1
ATOM 799 N N . GLY A 1 104 ? 3.583 2.385 -1.849 1.00 42.47 104 GLY A N 1
ATOM 800 C CA . GLY A 1 104 ? 4.098 3.715 -2.231 1.00 42.47 104 GLY A CA 1
ATOM 801 C C . GLY A 1 104 ? 3.291 4.960 -1.812 1.00 42.47 104 GLY A C 1
ATOM 802 O O . GLY A 1 104 ? 3.789 6.071 -1.960 1.00 42.47 104 GLY A O 1
ATOM 803 N N . GLN A 1 105 ? 2.071 4.822 -1.275 1.00 41.91 105 GLN A N 1
ATOM 804 C CA . GLN A 1 105 ? 1.327 5.933 -0.630 1.00 41.91 105 GLN A CA 1
ATOM 805 C C . GLN A 1 105 ? 1.319 5.846 0.904 1.00 41.91 105 GLN A C 1
ATOM 807 O O . GLN A 1 105 ? 0.776 6.721 1.580 1.00 41.91 105 GLN A O 1
ATOM 812 N N . ALA A 1 106 ? 1.907 4.772 1.429 1.00 41.66 106 ALA A N 1
ATOM 813 C CA . ALA A 1 106 ? 1.930 4.437 2.838 1.00 41.66 106 ALA A CA 1
ATOM 814 C C . ALA A 1 106 ? 2.633 5.530 3.669 1.00 41.66 106 ALA A C 1
ATOM 816 O O . ALA A 1 106 ? 2.111 5.923 4.704 1.00 41.66 106 ALA A O 1
ATOM 817 N N . ASP A 1 107 ? 3.722 6.126 3.180 1.00 46.38 107 ASP A N 1
ATOM 818 C CA . ASP A 1 107 ? 4.600 6.965 4.007 1.00 46.38 107 ASP A CA 1
ATOM 819 C C . ASP A 1 107 ? 3.983 8.284 4.501 1.00 46.38 107 ASP A C 1
ATOM 821 O O . ASP A 1 107 ? 4.184 8.650 5.657 1.00 46.38 107 ASP A O 1
ATOM 825 N N . THR A 1 108 ? 3.188 9.002 3.697 1.00 57.34 108 THR A N 1
ATOM 826 C CA . THR A 1 108 ? 2.636 10.307 4.129 1.00 57.34 108 THR A CA 1
ATOM 827 C C . THR A 1 108 ? 1.525 10.157 5.161 1.00 57.34 108 THR A C 1
ATOM 829 O O . THR A 1 108 ? 1.420 10.968 6.078 1.00 57.34 108 THR A O 1
ATOM 832 N N . TRP A 1 109 ? 0.689 9.127 5.024 1.00 62.84 109 TRP A N 1
ATOM 833 C CA . TRP A 1 109 ? -0.387 8.872 5.977 1.00 62.84 109 TRP A CA 1
ATOM 834 C C . TRP A 1 109 ? 0.110 8.090 7.189 1.00 62.84 109 TRP A C 1
ATOM 836 O O . TRP A 1 109 ? -0.211 8.493 8.301 1.00 62.84 109 TRP A O 1
ATOM 846 N N . LEU A 1 110 ? 0.964 7.072 7.028 1.00 58.66 110 LEU A N 1
ATOM 847 C CA . LEU A 1 110 ? 1.580 6.375 8.165 1.00 58.66 110 LEU A CA 1
ATOM 848 C C . LEU A 1 110 ? 2.352 7.344 9.069 1.00 58.66 110 LEU A C 1
ATOM 850 O O . LEU A 1 110 ? 2.198 7.271 10.285 1.00 58.66 110 LEU A O 1
ATOM 854 N N . ALA A 1 111 ? 3.079 8.314 8.499 1.00 66.94 111 ALA A N 1
ATOM 855 C CA . ALA A 1 111 ? 3.738 9.359 9.283 1.00 66.94 111 ALA A CA 1
ATOM 856 C C . ALA A 1 111 ? 2.755 10.197 10.122 1.00 66.94 111 ALA A C 1
ATOM 858 O O . ALA A 1 111 ? 3.109 10.649 11.207 1.00 66.94 111 ALA A O 1
ATOM 859 N N . ARG A 1 112 ? 1.508 10.384 9.666 1.00 75.94 112 ARG A N 1
ATOM 860 C CA . ARG A 1 112 ? 0.468 11.084 10.440 1.00 75.94 112 ARG A CA 1
ATOM 861 C C . ARG A 1 112 ? -0.094 10.235 11.582 1.00 75.94 112 ARG A C 1
ATOM 863 O O . ARG A 1 112 ? -0.475 10.799 12.599 1.00 75.94 112 ARG A O 1
ATOM 870 N N . PHE A 1 113 ? -0.122 8.908 11.440 1.00 78.25 113 PHE A N 1
ATOM 871 C CA . PHE A 1 113 ? -0.514 7.982 12.515 1.00 78.25 113 PHE A CA 1
ATOM 872 C C . PHE A 1 113 ? 0.622 7.702 13.512 1.00 78.25 113 PHE A C 1
ATOM 874 O O . PHE A 1 113 ? 0.361 7.217 14.613 1.00 78.25 113 PHE A O 1
ATOM 881 N N . GLU A 1 114 ? 1.869 8.029 13.162 1.00 78.69 114 GLU A N 1
ATOM 882 C CA . GLU A 1 114 ? 3.055 7.769 13.983 1.00 78.69 114 GLU A CA 1
ATOM 883 C C . GLU A 1 114 ? 2.967 8.332 15.415 1.00 78.69 114 GLU A C 1
ATOM 885 O O . GLU A 1 114 ? 3.278 7.591 16.348 1.00 78.69 114 GLU A O 1
ATOM 890 N N . PRO A 1 115 ? 2.484 9.568 15.661 1.00 85.25 115 PRO A N 1
ATOM 891 C CA . PRO A 1 115 ? 2.333 10.072 17.027 1.00 85.25 115 PRO A CA 1
ATOM 892 C C . PRO A 1 115 ? 1.367 9.227 17.870 1.00 85.25 115 PRO A C 1
ATOM 894 O O . PRO A 1 115 ? 1.674 8.886 19.012 1.00 85.25 115 PRO A O 1
ATOM 897 N N . ASN A 1 116 ? 0.226 8.825 17.299 1.00 87.69 116 ASN A N 1
ATOM 898 C CA . ASN A 1 116 ? -0.742 7.952 17.970 1.00 87.69 116 ASN A CA 1
ATOM 899 C C . ASN A 1 116 ? -0.126 6.578 18.262 1.00 87.69 116 ASN A C 1
ATOM 901 O O . ASN A 1 116 ? -0.261 6.053 19.366 1.00 87.69 116 ASN A O 1
ATOM 905 N N . ARG A 1 117 ? 0.621 6.032 17.298 1.00 85.38 117 ARG A N 1
ATOM 906 C CA . ARG A 1 117 ? 1.349 4.770 17.443 1.00 85.38 117 ARG A CA 1
ATOM 907 C C . ARG A 1 117 ? 2.357 4.819 18.593 1.00 85.38 117 ARG A C 1
ATOM 909 O O . ARG A 1 117 ? 2.413 3.894 19.398 1.00 85.38 117 ARG A O 1
ATOM 916 N N . GLN A 1 118 ? 3.127 5.902 18.708 1.00 84.44 118 GLN A N 1
ATOM 917 C CA . GLN A 1 118 ? 4.113 6.074 19.780 1.00 84.44 118 GLN A CA 1
ATOM 918 C C . GLN A 1 118 ? 3.468 6.139 21.167 1.00 84.44 118 GLN A C 1
ATOM 920 O O . GLN A 1 118 ? 4.009 5.565 22.110 1.00 84.44 118 GLN A O 1
ATOM 925 N N . ARG A 1 119 ? 2.293 6.767 21.291 1.00 92.44 119 ARG A N 1
ATOM 926 C CA . ARG A 1 119 ? 1.520 6.789 22.543 1.00 92.44 119 ARG A CA 1
ATOM 927 C C . ARG A 1 119 ? 1.099 5.381 22.973 1.00 92.44 119 ARG A C 1
ATOM 929 O O . ARG A 1 119 ? 1.286 5.004 24.125 1.00 92.44 119 ARG A O 1
ATOM 936 N N . VAL A 1 120 ? 0.609 4.567 22.038 1.00 90.25 120 VAL A N 1
ATOM 937 C CA . VAL A 1 120 ? 0.225 3.175 22.324 1.00 90.25 120 VAL A CA 1
ATOM 938 C C . VAL A 1 120 ? 1.451 2.304 22.633 1.00 90.25 120 VAL A C 1
ATOM 940 O O . VAL A 1 120 ? 1.420 1.497 23.558 1.00 90.25 120 VAL A O 1
ATOM 943 N N . LEU A 1 121 ? 2.574 2.492 21.932 1.00 88.06 121 LEU A N 1
ATOM 944 C CA . LEU A 1 121 ? 3.835 1.827 22.281 1.00 88.06 121 LEU A CA 1
ATOM 945 C C . LEU A 1 121 ? 4.318 2.187 23.690 1.00 88.06 121 LEU A C 1
ATOM 947 O O . LEU A 1 121 ? 4.833 1.321 24.396 1.00 88.06 121 LEU A O 1
ATOM 951 N N . ALA A 1 122 ? 4.180 3.453 24.090 1.00 90.19 122 ALA A N 1
ATOM 952 C CA . ALA A 1 122 ? 4.537 3.905 25.428 1.00 90.19 122 ALA A CA 1
ATOM 953 C C . ALA A 1 122 ? 3.675 3.225 26.500 1.00 90.19 122 ALA A C 1
ATOM 955 O O . ALA A 1 122 ? 4.219 2.831 27.526 1.00 90.19 122 ALA A O 1
ATOM 956 N N . LEU A 1 123 ? 2.385 2.986 26.237 1.00 93.50 123 LEU A N 1
ATOM 957 C CA . LEU A 1 123 ? 1.524 2.197 27.125 1.00 93.50 123 LEU A CA 1
ATOM 958 C C . LEU A 1 123 ? 2.057 0.768 27.324 1.00 93.50 123 LEU A C 1
ATOM 960 O O . LEU A 1 123 ? 2.141 0.300 28.458 1.00 93.50 123 LEU A O 1
ATOM 964 N N . PHE A 1 124 ? 2.472 0.086 26.250 1.00 90.19 124 PHE A N 1
ATOM 965 C CA . PHE A 1 124 ? 3.067 -1.252 26.367 1.00 90.19 124 PHE A CA 1
ATOM 966 C C . PHE A 1 124 ? 4.376 -1.237 27.164 1.00 90.19 124 PHE A C 1
ATOM 968 O O . PHE A 1 124 ? 4.567 -2.091 28.026 1.00 90.19 124 PHE A O 1
ATOM 975 N N . ARG A 1 125 ? 5.258 -0.258 26.921 1.00 90.00 125 ARG A N 1
ATOM 976 C CA . ARG A 1 125 ? 6.503 -0.097 27.696 1.00 90.00 125 ARG A CA 1
ATOM 977 C C . ARG A 1 125 ? 6.211 0.165 29.171 1.00 90.00 125 ARG A C 1
ATOM 979 O O . ARG A 1 125 ? 6.795 -0.488 30.026 1.00 90.00 125 ARG A O 1
ATOM 986 N N . ARG A 1 126 ? 5.245 1.037 29.466 1.00 93.88 126 ARG A 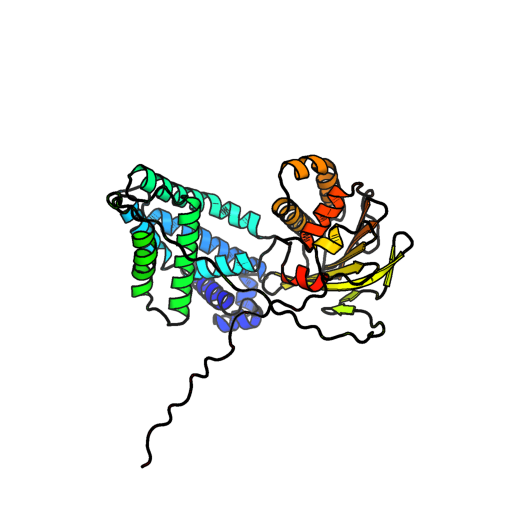N 1
ATOM 987 C CA . ARG A 1 126 ? 4.820 1.320 30.837 1.00 93.88 126 ARG A CA 1
ATOM 988 C C . ARG A 1 126 ? 4.312 0.060 31.531 1.00 93.88 126 ARG A C 1
ATOM 990 O O . ARG A 1 126 ? 4.731 -0.231 32.640 1.00 93.88 126 ARG A O 1
ATOM 997 N N . GLY A 1 127 ? 3.491 -0.748 30.862 1.00 90.75 127 GLY A N 1
ATOM 998 C CA . GLY A 1 127 ? 3.032 -2.014 31.437 1.00 90.75 127 GLY A CA 1
ATOM 999 C C . GLY A 1 127 ? 4.151 -3.037 31.668 1.00 90.75 127 GLY A C 1
ATOM 1000 O O . GLY A 1 127 ? 4.076 -3.847 32.593 1.00 90.75 127 GLY A O 1
ATOM 1001 N N . GLN A 1 128 ? 5.216 -2.995 30.865 1.00 88.94 128 GLN A N 1
ATOM 1002 C CA . GLN A 1 128 ? 6.423 -3.794 31.092 1.00 88.94 128 GLN A CA 1
ATOM 1003 C C . GLN A 1 128 ? 7.208 -3.307 32.318 1.00 88.94 128 GLN A C 1
ATOM 1005 O O . GLN A 1 128 ? 7.657 -4.129 33.115 1.00 88.94 128 GLN A O 1
ATOM 1010 N N . GLU A 1 129 ? 7.331 -1.991 32.494 1.00 90.19 129 GLU A N 1
ATOM 1011 C CA . GLU A 1 129 ? 7.978 -1.350 33.650 1.00 90.19 129 GLU A CA 1
ATOM 1012 C C . GLU A 1 129 ? 7.191 -1.572 34.954 1.00 90.19 129 GLU A C 1
ATOM 1014 O O . GLU A 1 129 ? 7.780 -1.892 35.985 1.00 90.19 129 GLU A O 1
ATOM 1019 N N . GLU A 1 130 ? 5.859 -1.489 34.897 1.00 91.19 130 GLU A N 1
ATOM 1020 C CA . GLU A 1 130 ? 4.935 -1.800 35.999 1.00 91.19 130 GLU A CA 1
ATOM 1021 C C . GLU A 1 130 ? 4.907 -3.304 36.342 1.00 91.19 130 GLU A C 1
ATOM 1023 O O . GLU A 1 130 ? 4.407 -3.706 37.393 1.00 91.19 130 GLU A O 1
ATOM 1028 N N . GLY A 1 131 ? 5.434 -4.159 35.459 1.00 86.56 131 GLY A N 1
ATOM 1029 C CA . GLY A 1 131 ? 5.487 -5.609 35.642 1.00 86.56 131 GLY A CA 1
ATOM 1030 C C . GLY A 1 131 ? 4.163 -6.343 35.398 1.00 86.56 131 GLY A C 1
ATOM 1031 O O . GLY A 1 131 ? 4.093 -7.548 35.661 1.00 86.56 131 GLY A O 1
ATOM 1032 N N . CYS A 1 132 ? 3.135 -5.657 34.887 1.00 87.25 132 CYS A N 1
ATOM 1033 C CA . CYS A 1 132 ? 1.846 -6.251 34.523 1.00 87.25 132 CYS A CA 1
ATOM 1034 C C . CYS A 1 132 ? 1.876 -6.922 33.134 1.00 87.25 132 CYS A C 1
ATOM 1036 O O . CYS A 1 132 ? 1.145 -7.890 32.899 1.00 87.25 132 CYS A O 1
ATOM 1038 N N . LEU A 1 133 ? 2.779 -6.486 32.246 1.00 84.00 133 LEU A N 1
ATOM 1039 C CA . LEU A 1 133 ? 3.022 -7.078 30.927 1.00 84.00 133 LEU A CA 1
ATOM 1040 C C . LEU A 1 133 ? 4.362 -7.820 30.868 1.00 84.00 133 LEU A C 1
ATOM 1042 O O . LEU A 1 133 ? 5.338 -7.467 31.530 1.00 84.00 133 LEU A O 1
ATOM 1046 N N . ARG A 1 134 ? 4.418 -8.870 30.046 1.00 83.31 134 ARG A N 1
ATOM 1047 C CA . ARG A 1 134 ? 5.634 -9.662 29.824 1.00 83.31 134 ARG A CA 1
ATOM 1048 C C . ARG A 1 134 ? 6.703 -8.880 29.047 1.00 83.31 134 ARG A C 1
ATOM 1050 O O . ARG A 1 134 ? 6.404 -8.100 28.144 1.00 83.31 134 ARG A O 1
ATOM 1057 N N . VAL A 1 135 ? 7.967 -9.116 29.392 1.00 80.38 135 VAL A N 1
ATOM 1058 C CA . VAL A 1 135 ? 9.130 -8.385 28.845 1.00 80.38 135 VAL A CA 1
ATOM 1059 C C . VAL A 1 135 ? 9.866 -9.138 27.738 1.00 80.38 135 VAL A C 1
ATOM 1061 O O . VAL A 1 135 ? 10.714 -8.571 27.060 1.00 80.38 135 VAL A O 1
ATOM 1064 N N . ASP A 1 136 ? 9.551 -10.417 27.542 1.00 73.75 136 ASP A N 1
ATOM 1065 C CA . ASP A 1 136 ? 10.132 -11.256 26.493 1.00 73.75 136 ASP A CA 1
ATOM 1066 C C . ASP A 1 136 ? 9.519 -10.995 25.105 1.00 73.75 136 ASP A C 1
ATOM 1068 O O . ASP A 1 136 ? 10.097 -11.382 24.093 1.00 73.75 136 ASP A O 1
ATOM 1072 N N . LEU A 1 137 ? 8.381 -10.296 25.045 1.00 79.25 137 LEU A N 1
ATOM 1073 C CA . LEU A 1 137 ? 7.826 -9.732 23.815 1.00 79.25 137 LEU A CA 1
ATOM 1074 C C . LEU A 1 137 ? 8.136 -8.237 23.748 1.00 79.25 137 LEU A C 1
ATOM 1076 O O . LEU A 1 137 ? 8.035 -7.526 24.744 1.00 79.25 137 LEU A O 1
ATOM 1080 N N . THR A 1 138 ? 8.476 -7.726 22.567 1.00 81.50 138 THR A N 1
ATOM 1081 C CA . THR A 1 138 ? 8.712 -6.286 22.406 1.00 81.50 138 THR A CA 1
ATOM 1082 C C . THR A 1 138 ? 7.389 -5.513 22.442 1.00 81.50 138 THR A C 1
ATOM 1084 O O . THR A 1 138 ? 6.352 -6.008 21.997 1.00 81.50 138 THR A O 1
ATOM 1087 N N . ALA A 1 139 ? 7.422 -4.259 22.904 1.00 79.12 139 ALA A N 1
ATOM 1088 C CA . ALA A 1 139 ? 6.271 -3.352 22.814 1.00 79.12 139 ALA A CA 1
ATOM 1089 C C . ALA A 1 139 ? 5.750 -3.210 21.369 1.00 79.12 139 ALA A C 1
ATOM 1091 O O . ALA A 1 139 ? 4.545 -3.130 21.149 1.00 79.12 139 ALA A O 1
ATOM 1092 N N . GLN A 1 140 ? 6.660 -3.241 20.386 1.00 79.25 140 GLN A N 1
ATOM 1093 C CA . GLN A 1 140 ? 6.321 -3.232 18.962 1.00 79.25 140 GLN A CA 1
ATOM 1094 C C . GLN A 1 140 ? 5.501 -4.462 18.565 1.00 79.25 140 GLN A C 1
ATOM 1096 O O . GLN A 1 140 ? 4.447 -4.324 17.953 1.00 79.25 140 GLN A O 1
ATOM 1101 N N . TRP A 1 141 ? 5.945 -5.654 18.966 1.00 77.88 141 TRP A N 1
ATOM 1102 C CA . TRP A 1 141 ? 5.225 -6.891 18.686 1.00 77.88 141 TRP A CA 1
ATOM 1103 C C . TRP A 1 141 ? 3.831 -6.904 19.323 1.00 77.88 141 TRP A C 1
ATOM 1105 O O . TRP A 1 141 ? 2.857 -7.263 18.668 1.00 77.88 141 TRP A O 1
ATOM 1115 N N . MET A 1 142 ? 3.713 -6.465 20.581 1.00 83.19 142 MET A N 1
ATOM 1116 C CA . MET A 1 142 ? 2.420 -6.400 21.274 1.00 83.19 142 MET A CA 1
ATOM 1117 C C . MET A 1 142 ? 1.453 -5.396 20.629 1.00 83.19 142 MET A C 1
ATOM 1119 O O . MET A 1 142 ? 0.264 -5.690 20.487 1.00 83.19 142 MET A O 1
ATOM 1123 N N . HIS A 1 143 ? 1.956 -4.248 20.174 1.00 83.94 143 HIS A N 1
ATOM 1124 C CA . HIS A 1 143 ? 1.183 -3.284 19.391 1.00 83.94 143 HIS A CA 1
ATOM 1125 C C . HIS A 1 143 ? 0.659 -3.893 18.081 1.00 83.94 143 HIS A C 1
ATOM 1127 O O . HIS A 1 143 ? -0.525 -3.762 17.755 1.00 83.94 143 HIS A O 1
ATOM 1133 N N . ASP A 1 144 ? 1.527 -4.574 17.334 1.00 75.94 144 ASP A N 1
ATOM 1134 C CA . ASP A 1 144 ? 1.169 -5.150 16.038 1.00 75.94 144 ASP A CA 1
ATOM 1135 C C . ASP A 1 144 ? 0.176 -6.310 16.202 1.00 75.94 144 ASP A C 1
ATOM 1137 O O . ASP A 1 144 ? -0.802 -6.393 15.457 1.00 75.94 144 ASP A O 1
ATOM 1141 N N . ALA A 1 145 ? 0.346 -7.134 17.241 1.00 81.00 145 ALA A N 1
ATOM 1142 C CA . ALA A 1 145 ? -0.606 -8.176 17.616 1.00 81.00 145 ALA A CA 1
ATOM 1143 C C . ALA A 1 145 ? -1.977 -7.594 18.001 1.00 81.00 145 ALA A C 1
ATOM 1145 O O . ALA A 1 145 ? -3.003 -8.077 17.531 1.00 81.00 145 ALA A O 1
ATOM 1146 N N . THR A 1 146 ? -2.008 -6.518 18.794 1.00 82.06 146 THR A N 1
ATOM 1147 C CA . THR A 1 146 ? -3.258 -5.820 19.152 1.00 82.06 146 THR A CA 1
ATOM 1148 C C . THR A 1 146 ? -3.971 -5.295 17.910 1.00 82.06 146 THR A C 1
ATOM 1150 O O . THR A 1 146 ? -5.177 -5.473 17.758 1.00 82.06 146 THR A O 1
ATOM 1153 N N . SER A 1 147 ? -3.217 -4.699 16.984 1.00 77.12 147 SER A N 1
ATOM 1154 C CA . SER A 1 147 ? -3.752 -4.194 15.716 1.00 77.12 147 SER A CA 1
ATOM 1155 C C . SER A 1 147 ? -4.341 -5.315 14.850 1.00 77.12 147 SER A C 1
ATOM 1157 O O . SER A 1 147 ? -5.389 -5.127 14.236 1.00 77.12 147 SER A O 1
ATOM 1159 N N . ALA A 1 148 ? -3.694 -6.484 14.810 1.00 77.00 148 ALA A N 1
ATOM 1160 C CA . ALA A 1 148 ? -4.189 -7.655 14.088 1.00 77.00 148 ALA A CA 1
ATOM 1161 C C . ALA A 1 148 ? -5.462 -8.240 14.724 1.00 77.00 148 ALA A C 1
ATOM 1163 O O . ALA A 1 148 ? -6.402 -8.582 14.011 1.00 77.00 148 ALA A O 1
ATOM 1164 N N . LEU A 1 149 ? -5.527 -8.306 16.057 1.00 82.50 149 LEU A N 1
ATOM 1165 C CA . LEU A 1 149 ? -6.708 -8.794 16.777 1.00 82.50 149 LEU A CA 1
ATOM 1166 C C . LEU A 1 149 ? -7.913 -7.866 16.604 1.00 82.50 149 LEU A C 1
ATOM 1168 O O . LEU A 1 149 ? -9.015 -8.345 16.358 1.00 82.50 149 LEU A O 1
ATOM 1172 N N . LEU A 1 150 ? -7.708 -6.548 16.680 1.00 79.06 150 LEU A N 1
ATOM 1173 C CA . LEU A 1 150 ? -8.760 -5.562 16.411 1.00 79.06 150 LEU A CA 1
ATOM 1174 C C . LEU A 1 150 ? -9.293 -5.681 14.979 1.00 79.06 150 LEU A C 1
ATOM 1176 O O . LEU A 1 150 ? -10.500 -5.601 14.762 1.00 79.06 150 LEU A O 1
ATOM 1180 N N . PHE A 1 151 ? -8.403 -5.902 14.008 1.00 76.88 151 PHE A N 1
ATOM 1181 C CA . PHE A 1 151 ? -8.791 -6.140 12.621 1.00 76.88 151 PHE A CA 1
ATOM 1182 C C . PHE A 1 151 ? -9.627 -7.418 12.467 1.00 76.88 151 PHE A C 1
ATOM 1184 O O . PHE A 1 151 ? -10.702 -7.375 11.872 1.00 76.88 151 PHE A O 1
ATOM 1191 N N . GLU A 1 152 ? -9.185 -8.545 13.032 1.00 75.69 152 GLU A N 1
ATOM 1192 C CA . GLU A 1 152 ? -9.936 -9.801 12.917 1.00 75.69 152 GLU A CA 1
ATOM 1193 C C . GLU A 1 152 ? -11.276 -9.742 13.656 1.00 75.69 152 GLU A C 1
ATOM 1195 O O . GLU A 1 152 ? -12.279 -10.239 13.146 1.00 75.69 152 GLU A O 1
ATOM 1200 N N . ALA A 1 153 ? -11.333 -9.089 14.818 1.00 79.38 153 ALA A N 1
ATOM 1201 C CA . ALA A 1 153 ? -12.581 -8.883 15.544 1.00 79.38 153 ALA A CA 1
ATOM 1202 C C . ALA A 1 153 ? -13.569 -8.048 14.720 1.00 79.38 153 ALA A C 1
ATOM 1204 O O . ALA A 1 153 ? -14.740 -8.404 14.603 1.00 79.38 153 ALA A O 1
ATOM 1205 N N . ALA A 1 154 ? -13.088 -6.982 14.081 1.00 77.00 154 ALA A N 1
ATOM 1206 C CA . ALA A 1 154 ? -13.890 -6.163 13.186 1.00 77.00 154 ALA A CA 1
ATOM 1207 C C . ALA A 1 154 ? -14.419 -6.957 11.976 1.00 77.00 154 ALA A C 1
ATOM 1209 O O . ALA A 1 154 ? -15.597 -6.837 11.635 1.00 77.00 154 ALA A O 1
ATOM 1210 N N . ASN A 1 155 ? -13.589 -7.803 11.358 1.00 74.75 155 ASN A N 1
ATOM 1211 C CA . ASN A 1 155 ? -14.018 -8.681 10.265 1.00 74.75 155 ASN A CA 1
ATOM 1212 C C . ASN A 1 155 ? -15.015 -9.743 10.721 1.00 74.75 155 ASN A C 1
ATOM 1214 O O . ASN A 1 155 ? -16.018 -9.965 10.051 1.00 74.75 155 ASN A O 1
ATOM 1218 N N . SER A 1 156 ? -14.778 -10.360 11.875 1.00 73.69 156 SER A N 1
ATOM 1219 C CA . SER A 1 156 ? -15.670 -11.372 12.436 1.00 73.69 156 SER A CA 1
ATOM 1220 C C . SER A 1 156 ? -17.046 -10.792 12.765 1.00 73.69 156 SER A C 1
ATOM 1222 O O . SER A 1 156 ? -18.055 -11.446 12.516 1.00 73.69 156 SER A O 1
ATOM 1224 N N . VAL A 1 157 ? -17.104 -9.549 13.259 1.00 78.56 157 VAL A N 1
ATOM 1225 C CA . VAL A 1 157 ? -18.370 -8.829 13.465 1.00 78.56 157 VAL A CA 1
ATOM 1226 C C . VAL A 1 157 ? -19.063 -8.535 12.140 1.00 78.56 157 VAL A C 1
ATOM 1228 O O . VAL A 1 157 ? -20.254 -8.803 11.998 1.00 78.56 157 VAL A O 1
ATOM 1231 N N . ARG A 1 158 ? -18.319 -8.028 11.153 1.00 73.19 158 ARG A N 1
ATOM 1232 C CA . ARG A 1 158 ? -18.838 -7.725 9.812 1.00 73.19 158 ARG A CA 1
ATOM 1233 C C . ARG A 1 158 ? -19.429 -8.960 9.124 1.00 73.19 158 ARG A C 1
ATOM 1235 O O . ARG A 1 158 ? -20.483 -8.870 8.509 1.00 73.19 158 ARG A O 1
ATOM 1242 N N . GLU A 1 159 ? -18.777 -10.111 9.253 1.00 75.38 159 GLU A N 1
ATOM 1243 C CA . GLU A 1 159 ? -19.196 -11.380 8.641 1.00 75.38 159 GLU A CA 1
ATOM 1244 C C . GLU A 1 159 ? -20.258 -12.132 9.456 1.00 75.38 159 GLU A C 1
ATOM 1246 O O . GLU A 1 159 ? -20.678 -13.220 9.067 1.00 75.38 159 GLU A O 1
ATOM 1251 N N . GLY A 1 160 ? -20.683 -11.589 10.601 1.00 74.88 160 GLY A N 1
ATOM 1252 C CA . GLY A 1 160 ? -21.638 -12.242 11.496 1.00 74.88 160 GLY A CA 1
ATOM 1253 C C . GLY A 1 160 ? -21.082 -13.476 12.217 1.00 74.88 160 GLY A C 1
ATOM 1254 O O . GLY A 1 160 ? -21.849 -14.220 12.823 1.00 74.88 160 GLY A O 1
ATOM 1255 N N . ARG A 1 161 ? -19.759 -13.696 12.182 1.00 77.81 161 ARG A N 1
ATOM 1256 C CA . ARG A 1 161 ? -19.070 -14.748 12.952 1.00 77.81 161 ARG A CA 1
ATOM 1257 C C . ARG A 1 161 ? -19.007 -14.422 14.447 1.00 77.81 161 ARG A C 1
ATOM 1259 O O . ARG A 1 161 ? -18.875 -15.336 15.256 1.00 77.81 161 ARG A O 1
ATOM 1266 N N . LEU A 1 162 ? -19.085 -13.139 14.807 1.00 76.75 162 LEU A N 1
ATOM 1267 C CA . LEU A 1 162 ? -19.009 -12.650 16.182 1.00 76.75 162 LEU A CA 1
ATOM 1268 C C . LEU A 1 162 ? -20.026 -11.528 16.415 1.00 76.75 162 LEU A C 1
ATOM 1270 O O . LEU A 1 162 ? -20.216 -10.672 15.555 1.00 76.75 162 LEU A O 1
ATOM 1274 N N . ALA A 1 163 ? -20.669 -11.486 17.582 1.00 75.38 163 ALA A N 1
ATOM 1275 C CA . ALA A 1 163 ? -21.493 -10.337 17.939 1.00 75.38 163 ALA A CA 1
ATOM 1276 C C . ALA A 1 163 ? -20.603 -9.135 18.297 1.00 75.38 163 ALA A C 1
ATOM 1278 O O . ALA A 1 163 ? -19.572 -9.282 18.951 1.00 75.38 163 ALA A O 1
ATOM 1279 N N . ALA A 1 164 ? -21.022 -7.921 17.927 1.00 71.75 164 ALA A N 1
ATOM 1280 C CA . ALA A 1 164 ? -20.263 -6.700 18.224 1.00 71.75 164 ALA A CA 1
ATOM 1281 C C . ALA A 1 164 ? -19.983 -6.511 19.729 1.00 71.75 164 ALA A C 1
ATOM 1283 O O . ALA A 1 164 ? -18.928 -5.998 20.097 1.00 71.75 164 ALA A O 1
ATOM 1284 N N . ALA A 1 165 ? -20.906 -6.957 20.588 1.00 73.50 165 ALA A N 1
ATOM 1285 C CA . ALA A 1 165 ? -20.763 -6.901 22.042 1.00 73.50 165 ALA A CA 1
ATOM 1286 C C . ALA A 1 165 ? -19.663 -7.839 22.576 1.00 73.50 165 ALA A C 1
ATOM 1288 O O . ALA A 1 165 ? -18.977 -7.489 23.533 1.00 73.50 165 ALA A O 1
ATOM 1289 N N . ASP A 1 166 ? -19.443 -8.982 21.920 1.00 79.19 166 ASP A N 1
ATOM 1290 C CA . ASP A 1 166 ? -18.487 -10.012 22.351 1.00 79.19 166 ASP A CA 1
ATOM 1291 C C . ASP A 1 166 ? -17.074 -9.782 21.786 1.00 79.19 166 ASP A C 1
ATOM 1293 O O . ASP A 1 166 ? -16.095 -10.394 22.223 1.00 79.19 166 ASP A O 1
ATOM 1297 N N . ALA A 1 167 ? -16.948 -8.881 20.810 1.00 77.00 167 ALA A N 1
ATOM 1298 C CA . ALA A 1 167 ? -15.695 -8.583 20.127 1.00 77.00 167 ALA A CA 1
ATOM 1299 C C . ALA A 1 167 ? -14.642 -7.942 21.039 1.00 77.00 167 ALA A C 1
ATOM 1301 O O . ALA A 1 167 ? -13.471 -8.314 20.970 1.00 77.00 167 ALA A O 1
ATOM 1302 N N . VAL A 1 168 ? -15.053 -7.026 21.925 1.00 78.44 168 VAL A N 1
ATOM 1303 C CA . VAL A 1 168 ? -14.148 -6.396 22.903 1.00 78.44 168 VAL A CA 1
ATOM 1304 C C . VAL A 1 168 ? -13.541 -7.459 23.816 1.00 78.44 168 VAL A C 1
ATOM 1306 O O . VAL A 1 168 ? -12.321 -7.519 23.958 1.00 78.44 168 VAL A O 1
ATOM 1309 N N . GLU A 1 169 ? -14.380 -8.321 24.395 1.00 80.56 169 GLU A N 1
ATOM 1310 C CA . GLU A 1 169 ? -13.914 -9.341 25.333 1.00 80.56 169 GLU A CA 1
ATOM 1311 C C . GLU A 1 169 ? -13.031 -10.373 24.630 1.00 80.56 169 GLU A C 1
ATOM 1313 O O . GLU A 1 169 ? -11.954 -10.675 25.124 1.00 80.56 169 GLU A O 1
ATOM 1318 N N . SER A 1 170 ? -13.396 -10.812 23.422 1.00 80.31 170 SER A N 1
ATOM 1319 C CA . SER A 1 170 ? -12.590 -11.760 22.636 1.00 80.31 170 SER A CA 1
ATOM 1320 C C . SER A 1 170 ? -11.173 -11.239 22.356 1.00 80.31 170 SER A C 1
ATOM 1322 O O . SER A 1 170 ? -10.194 -11.971 22.523 1.00 80.31 170 SER A O 1
ATOM 1324 N N . VAL A 1 171 ? -11.042 -9.960 21.975 1.00 81.31 171 VAL A N 1
ATOM 1325 C CA . VAL A 1 171 ? -9.731 -9.315 21.782 1.00 81.31 171 VAL A CA 1
ATOM 1326 C C . VAL A 1 171 ? -8.964 -9.269 23.098 1.00 81.31 171 VAL A C 1
ATOM 1328 O O . VAL A 1 171 ? -7.781 -9.605 23.127 1.00 81.31 171 VAL A O 1
ATOM 1331 N N . LEU A 1 172 ? -9.623 -8.877 24.190 1.00 78.38 172 LEU A N 1
ATOM 1332 C CA . LEU A 1 172 ? -8.987 -8.749 25.496 1.00 78.38 172 LEU A CA 1
ATOM 1333 C C . LEU A 1 172 ? -8.552 -10.088 26.082 1.00 78.38 172 LEU A C 1
ATOM 1335 O O . LEU A 1 172 ? -7.463 -10.140 26.642 1.00 78.38 172 LEU A O 1
ATOM 1339 N N . THR A 1 173 ? -9.333 -11.156 25.932 1.00 80.94 173 THR A N 1
ATOM 1340 C CA . THR A 1 173 ? -8.958 -12.503 26.376 1.00 80.94 173 THR A CA 1
ATOM 1341 C C . THR A 1 173 ? -7.682 -12.947 25.668 1.00 80.94 173 THR A C 1
ATOM 1343 O O . THR A 1 173 ? -6.692 -13.258 26.322 1.00 80.94 173 THR A O 1
ATOM 1346 N N . VAL A 1 174 ? -7.636 -12.888 24.333 1.00 80.88 174 VAL A N 1
ATOM 1347 C CA . VAL A 1 174 ? -6.447 -13.317 23.575 1.00 80.88 174 VAL A CA 1
ATOM 1348 C C . VAL A 1 174 ? -5.239 -12.426 23.872 1.00 80.88 174 VAL A C 1
ATOM 1350 O O . VAL A 1 174 ? -4.128 -12.924 24.071 1.00 80.88 174 VAL A O 1
ATOM 1353 N N . LEU A 1 175 ? -5.446 -11.109 23.932 1.00 78.31 175 LEU A N 1
ATOM 1354 C CA . LEU A 1 175 ? -4.375 -10.146 24.149 1.00 78.31 175 LEU A CA 1
ATOM 1355 C C . LEU A 1 175 ? -3.823 -10.220 25.575 1.00 78.31 175 LEU A C 1
ATOM 1357 O O . LEU A 1 175 ? -2.620 -10.383 25.754 1.00 78.31 175 LEU A O 1
ATOM 1361 N N . LEU A 1 176 ? -4.675 -10.113 26.595 1.00 72.06 176 LEU A N 1
ATOM 1362 C CA . LEU A 1 176 ? -4.240 -10.050 27.989 1.00 72.06 176 LEU A CA 1
ATOM 1363 C C . LEU A 1 176 ? -3.852 -11.421 28.536 1.00 72.06 176 LEU A C 1
ATOM 1365 O O . LEU A 1 176 ? -2.868 -11.491 29.268 1.00 72.06 176 LEU A O 1
ATOM 1369 N N . ASP A 1 177 ? -4.512 -12.515 28.154 1.00 73.31 177 ASP A N 1
ATOM 1370 C CA . ASP A 1 177 ? -4.099 -13.844 28.633 1.00 73.31 177 ASP A CA 1
ATOM 1371 C C . ASP A 1 177 ? -2.808 -14.329 27.949 1.00 73.31 177 ASP A C 1
ATOM 1373 O O . ASP A 1 177 ? -2.063 -15.133 28.521 1.00 73.31 177 ASP A O 1
ATOM 1377 N N . GLY A 1 178 ? -2.491 -13.795 26.760 1.00 66.25 178 GLY A N 1
ATOM 1378 C CA . GLY A 1 178 ? -1.204 -13.976 26.081 1.00 66.25 178 GLY A CA 1
ATOM 1379 C C . GLY A 1 178 ? -0.088 -13.023 26.548 1.00 66.25 178 GLY A C 1
ATOM 1380 O O . GLY A 1 178 ? 1.091 -13.404 26.526 1.00 66.25 178 GLY A O 1
ATOM 1381 N N . ALA A 1 179 ? -0.434 -11.802 26.976 1.00 61.72 179 ALA A N 1
ATOM 1382 C CA . ALA A 1 179 ? 0.515 -10.740 27.339 1.00 61.72 179 ALA A CA 1
ATOM 1383 C C . ALA A 1 179 ? 0.806 -10.617 28.846 1.00 61.72 179 ALA A C 1
ATOM 1385 O O . ALA A 1 179 ? 1.834 -10.042 29.217 1.00 61.72 179 ALA A O 1
ATOM 1386 N N . ARG A 1 180 ? -0.052 -11.155 29.723 1.00 68.25 180 ARG A N 1
ATOM 1387 C CA . ARG A 1 180 ? 0.154 -11.123 31.179 1.00 68.25 180 ARG A CA 1
ATOM 1388 C C . ARG A 1 180 ? 1.378 -11.934 31.591 1.00 68.25 180 ARG A C 1
ATOM 1390 O O . ARG A 1 180 ? 1.628 -13.037 31.098 1.00 68.25 180 ARG A O 1
ATOM 1397 N N . ARG A 1 181 ? 2.130 -11.403 32.556 1.00 46.66 181 ARG A N 1
ATOM 1398 C CA . ARG A 1 181 ? 3.250 -12.116 33.175 1.00 46.66 181 ARG A CA 1
ATOM 1399 C C . ARG A 1 181 ? 2.724 -13.355 33.907 1.00 46.66 181 ARG A C 1
ATOM 1401 O O . ARG A 1 181 ? 2.004 -13.235 34.894 1.00 46.66 181 ARG A O 1
ATOM 1408 N N . ARG A 1 182 ? 3.108 -14.553 33.456 1.00 57.22 182 ARG A N 1
ATOM 1409 C CA . ARG A 1 182 ? 2.891 -15.779 34.239 1.00 57.22 182 ARG A CA 1
ATOM 1410 C C . ARG A 1 182 ? 3.948 -15.875 35.345 1.00 57.22 182 ARG A C 1
ATOM 1412 O O . ARG A 1 182 ? 5.116 -15.581 35.074 1.00 57.22 182 ARG A O 1
ATOM 1419 N N . PRO A 1 183 ? 3.585 -16.293 36.570 1.00 47.34 183 PRO A N 1
ATOM 1420 C CA . PRO A 1 183 ? 4.581 -16.677 37.560 1.00 47.34 183 PRO A CA 1
ATOM 1421 C C . PRO A 1 183 ? 5.453 -17.794 36.976 1.00 47.34 183 PRO A C 1
ATOM 1423 O O . PRO A 1 183 ? 4.953 -18.687 36.287 1.00 47.34 183 PRO A O 1
ATOM 1426 N N . ALA A 1 184 ? 6.767 -17.699 37.193 1.00 44.38 184 ALA A N 1
ATOM 1427 C CA . ALA A 1 184 ? 7.714 -18.669 36.662 1.00 44.38 184 ALA A CA 1
ATOM 1428 C C . ALA A 1 184 ? 7.329 -20.079 37.143 1.00 44.38 184 ALA A C 1
ATOM 1430 O O . ALA A 1 184 ? 7.119 -20.259 38.347 1.00 44.38 184 ALA A O 1
ATOM 1431 N N . PRO A 1 185 ? 7.235 -21.085 36.255 1.00 44.19 185 PRO A N 1
ATOM 1432 C CA . PRO A 1 185 ? 7.124 -22.458 36.713 1.00 44.19 185 PRO A CA 1
ATOM 1433 C C . PRO A 1 185 ? 8.370 -22.786 37.541 1.00 44.19 185 PRO A C 1
ATOM 1435 O O . PRO A 1 185 ? 9.497 -22.508 37.121 1.00 44.19 185 PRO A O 1
ATOM 1438 N N . ALA A 1 186 ? 8.162 -23.342 38.737 1.00 44.78 186 ALA A N 1
ATOM 1439 C CA . ALA A 1 186 ? 9.247 -23.852 39.562 1.00 44.78 186 ALA A CA 1
ATOM 1440 C C . ALA A 1 186 ? 10.093 -24.815 38.719 1.00 44.78 186 ALA A C 1
ATOM 1442 O O . ALA A 1 186 ? 9.560 -25.707 38.057 1.00 44.78 186 ALA A O 1
ATOM 1443 N N . ALA A 1 187 ? 11.406 -24.585 38.701 1.00 46.84 187 ALA A N 1
ATOM 1444 C CA . ALA A 1 187 ? 12.344 -25.322 37.871 1.00 46.84 187 ALA A CA 1
ATOM 1445 C C . ALA A 1 187 ? 12.242 -26.835 38.130 1.00 46.84 187 ALA A C 1
ATOM 1447 O O . ALA A 1 187 ? 12.671 -27.334 39.168 1.00 46.84 187 ALA A O 1
ATOM 1448 N N . GLY A 1 188 ? 11.702 -27.562 37.153 1.00 38.78 188 GLY A N 1
ATOM 1449 C CA . GLY A 1 188 ? 11.667 -29.018 37.107 1.00 38.78 188 GLY A CA 1
ATOM 1450 C C . GLY A 1 188 ? 12.109 -29.479 35.725 1.00 38.78 188 GLY A C 1
ATOM 1451 O O . GLY A 1 188 ? 11.450 -29.204 34.728 1.00 38.78 188 GLY A O 1
ATOM 1452 N N . ARG A 1 189 ? 13.273 -30.125 35.667 1.00 43.78 189 ARG A N 1
ATOM 1453 C CA . ARG A 1 189 ? 13.904 -30.669 34.456 1.00 43.78 189 ARG A CA 1
ATOM 1454 C C . ARG A 1 189 ? 13.011 -31.713 33.771 1.00 43.78 189 ARG A C 1
ATOM 1456 O O . ARG A 1 189 ? 12.490 -32.584 34.454 1.00 43.78 189 ARG A O 1
ATOM 1463 N N . SER A 1 190 ? 12.997 -31.733 32.438 1.00 40.06 190 SER A N 1
ATOM 1464 C CA . SER A 1 190 ? 13.619 -32.810 31.643 1.00 40.06 190 SER A CA 1
ATOM 1465 C C . SER A 1 190 ? 13.383 -32.606 30.145 1.00 40.06 190 SER A C 1
ATOM 1467 O O . SER A 1 190 ? 12.287 -32.287 29.699 1.00 40.06 190 SER A O 1
ATOM 1469 N N . THR A 1 191 ? 14.446 -32.837 29.384 1.00 48.88 191 THR A N 1
ATOM 1470 C CA . THR A 1 191 ? 14.529 -32.949 27.928 1.00 48.88 191 THR A CA 1
ATOM 1471 C C . THR A 1 191 ? 13.911 -34.245 27.403 1.00 48.88 191 THR A C 1
ATOM 1473 O O . THR A 1 191 ? 14.143 -35.298 27.990 1.00 48.88 191 THR A O 1
ATOM 1476 N N . ALA A 1 192 ? 13.235 -34.159 26.258 1.00 30.56 192 ALA A N 1
ATOM 1477 C CA . ALA A 1 192 ? 13.181 -35.117 25.139 1.00 30.56 192 ALA A CA 1
ATOM 1478 C C . ALA A 1 192 ? 12.068 -34.579 24.220 1.00 30.56 192 ALA A C 1
ATOM 1480 O O . ALA A 1 192 ? 10.944 -34.399 24.663 1.00 30.56 192 ALA A O 1
ATOM 1481 N N . GLY A 1 193 ? 12.333 -34.100 23.010 1.00 30.94 193 GLY A N 1
ATOM 1482 C CA . GLY A 1 193 ? 12.912 -34.864 21.919 1.00 30.94 193 GLY A CA 1
ATOM 1483 C C . GLY A 1 193 ? 11.762 -35.356 21.045 1.00 30.94 193 GLY A C 1
ATOM 1484 O O . GLY A 1 193 ? 11.037 -36.243 21.469 1.00 30.94 193 GLY A O 1
ATOM 1485 N N . LEU A 1 194 ? 11.593 -34.762 19.861 1.00 34.19 194 LEU A N 1
ATOM 1486 C CA . LEU A 1 194 ? 11.256 -35.460 18.616 1.00 34.19 194 LEU A CA 1
ATOM 1487 C C . LEU A 1 194 ? 11.320 -34.470 17.448 1.00 34.19 194 LEU A C 1
ATOM 1489 O O . LEU A 1 194 ? 10.623 -33.460 17.396 1.00 34.19 194 LEU A O 1
ATOM 1493 N N . ALA A 1 195 ? 12.250 -34.784 16.557 1.00 26.94 195 ALA A N 1
ATOM 1494 C CA . ALA A 1 195 ? 12.487 -34.162 15.273 1.00 26.94 195 ALA A CA 1
ATOM 1495 C C . ALA A 1 195 ? 11.626 -34.821 14.179 1.00 26.94 195 ALA A C 1
ATOM 1497 O O . ALA A 1 195 ? 11.146 -35.939 14.368 1.00 26.94 195 ALA A O 1
ATOM 1498 N N . SER A 1 196 ? 11.615 -34.158 13.012 1.00 27.91 196 SER A N 1
ATOM 1499 C CA . SER A 1 196 ? 11.351 -34.707 11.664 1.00 27.91 196 SER A CA 1
ATOM 1500 C C . SER A 1 196 ? 9.871 -34.898 11.304 1.00 27.91 196 SER A C 1
ATOM 1502 O O . SER A 1 196 ? 9.074 -35.275 12.146 1.00 27.91 196 SER A O 1
ATOM 1504 N N . ALA A 1 197 ? 9.385 -34.733 10.073 1.00 27.66 197 ALA A N 1
ATOM 1505 C CA . ALA A 1 197 ? 9.847 -34.261 8.757 1.00 27.66 197 ALA A CA 1
ATOM 1506 C C . ALA A 1 197 ? 8.544 -34.136 7.907 1.00 27.66 197 ALA A C 1
ATOM 1508 O O . ALA A 1 197 ? 7.532 -34.724 8.276 1.00 27.66 197 ALA A O 1
ATOM 1509 N N . LEU A 1 198 ? 8.454 -33.374 6.812 1.00 27.33 198 LEU A N 1
ATOM 1510 C CA . LEU A 1 198 ? 8.729 -33.893 5.464 1.00 27.33 198 LEU A CA 1
ATOM 1511 C C . LEU A 1 198 ? 8.589 -32.805 4.388 1.00 27.33 198 LEU A C 1
ATOM 1513 O O . LEU A 1 198 ? 7.856 -31.829 4.525 1.00 27.33 198 LEU A O 1
ATOM 1517 N N . ALA A 1 199 ? 9.330 -33.048 3.312 1.00 25.36 199 ALA A N 1
ATOM 1518 C CA . ALA A 1 199 ? 9.603 -32.204 2.168 1.00 25.36 199 ALA A CA 1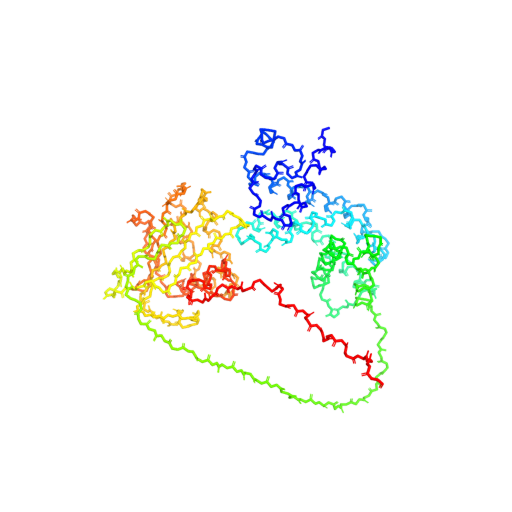
ATOM 1519 C C . ALA A 1 199 ? 8.674 -32.478 0.964 1.00 25.36 199 ALA A C 1
ATOM 1521 O O . ALA A 1 199 ? 8.213 -33.598 0.783 1.00 25.36 199 ALA A O 1
ATOM 1522 N N . VAL A 1 200 ? 8.513 -31.431 0.141 1.00 29.33 200 VAL A N 1
ATOM 1523 C CA . VAL A 1 200 ? 8.467 -31.353 -1.341 1.00 29.33 200 VAL A CA 1
ATOM 1524 C C . VAL A 1 200 ? 7.587 -32.332 -2.139 1.00 29.33 200 VAL A C 1
ATOM 1526 O O . VAL A 1 200 ? 7.756 -33.545 -2.098 1.00 29.33 200 VAL A O 1
ATOM 1529 N N . SER A 1 201 ? 6.807 -31.773 -3.074 1.00 27.28 201 SER A N 1
ATOM 1530 C CA . SER A 1 201 ? 6.619 -32.366 -4.408 1.00 27.28 201 SER A CA 1
ATOM 1531 C C . SER A 1 201 ? 6.469 -31.282 -5.481 1.00 27.28 201 SER A C 1
ATOM 1533 O O . SER A 1 201 ? 5.577 -30.442 -5.427 1.00 27.28 201 SER A O 1
ATOM 1535 N N . LEU A 1 202 ? 7.397 -31.324 -6.438 1.00 30.06 202 LEU A N 1
ATOM 1536 C CA . LEU A 1 202 ? 7.450 -30.588 -7.700 1.00 30.06 202 LEU A CA 1
ATOM 1537 C C . LEU A 1 202 ? 6.996 -31.565 -8.791 1.00 30.06 202 LEU A C 1
ATOM 1539 O O . LEU A 1 202 ? 7.508 -32.684 -8.832 1.00 30.06 202 LEU A O 1
ATOM 1543 N N . ALA A 1 203 ? 6.114 -31.154 -9.700 1.00 28.16 203 ALA A N 1
ATOM 1544 C CA . ALA A 1 203 ? 5.928 -31.863 -10.961 1.00 28.16 203 ALA A CA 1
ATOM 1545 C C . ALA A 1 203 ? 5.735 -30.876 -12.117 1.00 28.16 203 ALA A C 1
ATOM 1547 O O . ALA A 1 203 ? 4.880 -29.995 -12.086 1.00 28.16 203 ALA A O 1
ATOM 1548 N N . LEU A 1 204 ? 6.611 -31.056 -13.104 1.00 30.03 204 LEU A N 1
ATOM 1549 C CA . LEU A 1 204 ? 6.710 -30.398 -14.398 1.00 30.03 204 LEU A CA 1
ATOM 1550 C C . LEU A 1 204 ? 5.477 -30.642 -15.275 1.00 30.03 204 LEU A C 1
ATOM 1552 O O . LEU A 1 204 ? 4.998 -31.770 -15.329 1.00 30.03 204 LEU A O 1
ATOM 1556 N N . TRP A 1 205 ? 5.125 -29.659 -16.110 1.00 33.09 205 TRP A N 1
ATOM 1557 C CA . TRP A 1 205 ? 4.686 -29.933 -17.481 1.00 33.09 205 TRP A CA 1
ATOM 1558 C C . TRP A 1 205 ? 5.211 -28.887 -18.466 1.00 33.09 205 TRP A C 1
ATOM 1560 O O . TRP A 1 205 ? 5.417 -27.724 -18.126 1.00 33.09 205 TRP A O 1
ATOM 1570 N N . GLY A 1 206 ? 5.560 -29.398 -19.647 1.00 29.89 206 GLY A N 1
ATOM 1571 C CA . GLY A 1 206 ? 6.477 -28.812 -20.616 1.00 29.89 206 GLY A CA 1
ATOM 1572 C C . GLY A 1 206 ? 5.844 -27.798 -21.560 1.00 29.89 206 GLY A C 1
ATOM 1573 O O . GLY A 1 206 ? 4.627 -27.701 -21.691 1.00 29.89 206 GLY A O 1
ATOM 1574 N N . GLY A 1 207 ? 6.724 -27.037 -22.209 1.00 27.58 207 GLY A N 1
ATOM 1575 C CA . GLY A 1 207 ? 6.364 -25.965 -23.125 1.00 27.58 207 GLY A CA 1
ATOM 1576 C C . GLY A 1 207 ? 6.039 -26.423 -24.545 1.00 27.58 207 GLY A C 1
ATOM 1577 O O . GLY A 1 207 ? 6.511 -27.451 -25.029 1.00 27.58 207 GLY A O 1
ATOM 1578 N N . LEU A 1 208 ? 5.290 -25.556 -25.219 1.00 29.19 208 LEU A N 1
ATOM 1579 C CA . LEU A 1 208 ? 5.295 -25.352 -26.664 1.00 29.19 208 LEU A CA 1
ATOM 1580 C C . LEU A 1 208 ? 5.766 -23.906 -26.911 1.00 29.19 208 LEU A C 1
ATOM 1582 O O . LEU A 1 208 ? 5.457 -23.034 -26.093 1.00 29.19 208 LEU A O 1
ATOM 1586 N N . PRO A 1 209 ? 6.508 -23.618 -27.994 1.00 32.31 209 PRO A N 1
ATOM 1587 C CA . PRO A 1 209 ? 6.882 -22.254 -28.335 1.00 32.31 209 PRO A CA 1
ATOM 1588 C C . PRO A 1 209 ? 5.661 -21.562 -28.951 1.00 32.31 209 PRO A C 1
ATOM 1590 O O . PRO A 1 209 ? 5.176 -21.976 -30.002 1.00 32.31 209 PRO A O 1
ATOM 1593 N N . ALA A 1 210 ? 5.147 -20.521 -28.301 1.00 31.36 210 ALA A N 1
ATOM 1594 C CA . ALA A 1 210 ? 4.188 -19.624 -28.932 1.00 31.36 210 ALA A CA 1
ATOM 1595 C C . ALA A 1 210 ? 4.966 -18.571 -29.729 1.00 31.36 210 ALA A C 1
ATOM 1597 O O . ALA A 1 210 ? 5.834 -17.883 -29.191 1.00 31.36 210 ALA A O 1
ATOM 1598 N N . SER A 1 211 ? 4.685 -18.496 -31.027 1.00 33.59 211 SER A N 1
ATOM 1599 C CA . SER A 1 211 ? 5.155 -17.433 -31.910 1.00 33.59 211 SER A CA 1
ATOM 1600 C C . SER A 1 211 ? 4.694 -16.063 -31.406 1.00 33.59 211 SER A C 1
ATOM 1602 O O . SER A 1 211 ? 3.597 -15.938 -30.865 1.00 33.59 211 SER A O 1
ATOM 1604 N N . GLY A 1 212 ? 5.552 -15.059 -31.606 1.00 40.31 212 GLY A N 1
ATOM 1605 C CA . GLY A 1 212 ? 5.369 -13.681 -31.156 1.00 40.31 212 GLY A CA 1
ATOM 1606 C C . GLY A 1 212 ? 4.039 -13.081 -31.595 1.00 40.31 212 GLY A C 1
ATOM 1607 O O . GLY A 1 212 ? 3.713 -13.034 -32.784 1.00 40.31 212 GLY A O 1
ATOM 1608 N N . HIS A 1 213 ? 3.278 -12.653 -30.599 1.00 38.66 213 HIS A N 1
ATOM 1609 C CA . HIS A 1 213 ? 2.213 -11.675 -30.711 1.00 38.66 213 HIS A CA 1
ATOM 1610 C C . HIS A 1 213 ? 2.542 -10.615 -29.669 1.00 38.66 213 HIS A C 1
ATOM 1612 O O . HIS A 1 213 ? 2.691 -10.977 -28.497 1.00 38.66 213 HIS A O 1
ATOM 1618 N N . ALA A 1 214 ? 2.623 -9.356 -30.115 1.00 52.28 214 ALA A N 1
ATOM 1619 C CA . ALA A 1 214 ? 2.784 -8.177 -29.270 1.00 52.28 214 ALA A CA 1
ATOM 1620 C C . ALA A 1 214 ? 2.031 -8.372 -27.954 1.00 52.28 214 ALA A C 1
ATOM 1622 O O . ALA A 1 214 ? 0.820 -8.616 -27.954 1.00 52.28 214 ALA A O 1
ATOM 1623 N N . VAL A 1 215 ? 2.752 -8.306 -26.834 1.00 70.50 215 VAL A N 1
ATOM 1624 C CA . VAL A 1 215 ? 2.143 -8.546 -25.528 1.00 70.50 215 VAL A CA 1
ATOM 1625 C C . VAL A 1 215 ? 1.295 -7.329 -25.179 1.00 70.50 215 VAL A C 1
ATOM 1627 O O . VAL A 1 215 ? 1.807 -6.289 -24.759 1.00 70.50 215 VAL A O 1
ATOM 1630 N N . GLU A 1 216 ? -0.013 -7.453 -25.388 1.00 75.69 216 GLU A N 1
ATOM 1631 C CA . GLU A 1 216 ? -0.990 -6.441 -25.013 1.00 75.69 216 GLU A CA 1
ATOM 1632 C C . GLU A 1 216 ? -1.465 -6.684 -23.580 1.00 75.69 216 GLU A C 1
ATOM 1634 O O . GLU A 1 216 ? -1.981 -7.749 -23.240 1.00 75.69 216 GLU A O 1
ATOM 1639 N N . VAL A 1 217 ? -1.288 -5.680 -22.724 1.00 76.62 217 VAL A N 1
ATOM 1640 C CA . VAL A 1 217 ? -1.779 -5.705 -21.344 1.00 76.62 217 VAL A CA 1
ATOM 1641 C C . VAL A 1 217 ? -2.497 -4.399 -21.085 1.00 76.62 217 VAL A C 1
ATOM 1643 O O . VAL A 1 217 ? -1.897 -3.334 -21.195 1.00 76.62 217 VAL A O 1
ATOM 1646 N N . GLU A 1 218 ? -3.782 -4.469 -20.737 1.00 77.31 218 GLU A N 1
ATOM 1647 C CA . GLU A 1 218 ? -4.593 -3.280 -20.429 1.00 77.31 218 GLU A CA 1
ATOM 1648 C C . GLU A 1 218 ? -4.638 -2.238 -21.563 1.00 77.31 218 GLU A C 1
ATOM 1650 O O . GLU A 1 218 ? -4.672 -1.032 -21.314 1.00 77.31 218 GLU A O 1
ATOM 1655 N N . GLY A 1 219 ? -4.620 -2.700 -22.819 1.00 74.38 219 GLY A N 1
ATOM 1656 C CA . GLY A 1 219 ? -4.601 -1.838 -24.005 1.00 74.38 219 GLY A CA 1
ATOM 1657 C C . GLY A 1 219 ? -3.252 -1.161 -24.273 1.00 74.38 219 GLY A C 1
ATOM 1658 O O . GLY A 1 219 ? -3.169 -0.273 -25.120 1.00 74.38 219 GLY A O 1
ATOM 1659 N N . VAL A 1 220 ? -2.194 -1.536 -23.544 1.00 84.81 220 VAL A N 1
ATOM 1660 C CA . VAL A 1 220 ? -0.822 -1.079 -23.788 1.00 84.81 220 VAL A CA 1
ATOM 1661 C C . VAL A 1 220 ? -0.072 -2.140 -24.573 1.00 84.81 220 VAL A C 1
ATOM 1663 O O . VAL A 1 220 ? 0.043 -3.285 -24.136 1.00 84.81 220 VAL A O 1
ATOM 1666 N N . HIS A 1 221 ? 0.501 -1.718 -25.698 1.00 86.94 221 HIS A N 1
ATOM 1667 C CA . HIS A 1 221 ? 1.368 -2.551 -26.517 1.00 86.94 221 HIS A CA 1
ATOM 1668 C C . HIS A 1 221 ? 2.828 -2.437 -26.075 1.00 86.94 221 HIS A C 1
ATOM 1670 O O . HIS A 1 221 ? 3.393 -1.337 -25.980 1.00 86.94 221 HIS A O 1
ATOM 1676 N N . PHE A 1 222 ? 3.432 -3.597 -25.843 1.00 87.56 222 PHE A N 1
ATOM 1677 C CA . PHE A 1 222 ? 4.866 -3.782 -25.687 1.00 87.56 222 PHE A CA 1
ATOM 1678 C C . PHE A 1 222 ? 5.399 -4.544 -26.903 1.00 87.56 222 PHE A C 1
ATOM 1680 O O . PHE A 1 222 ? 4.799 -5.539 -27.311 1.00 87.56 222 PHE A O 1
ATOM 1687 N N . ASP A 1 223 ? 6.501 -4.061 -27.481 1.00 85.38 223 ASP A N 1
ATOM 1688 C CA . ASP A 1 223 ? 7.148 -4.727 -28.612 1.00 85.38 223 ASP A CA 1
ATOM 1689 C C . ASP A 1 223 ? 7.615 -6.126 -28.196 1.00 85.38 223 ASP A C 1
ATOM 1691 O O . ASP A 1 223 ? 8.059 -6.332 -27.070 1.00 85.38 223 ASP A O 1
ATOM 1695 N N . ASP A 1 224 ? 7.555 -7.097 -29.103 1.00 78.75 224 ASP A N 1
ATOM 1696 C CA . ASP A 1 224 ? 7.948 -8.477 -28.784 1.00 78.75 224 ASP A CA 1
ATOM 1697 C C . ASP A 1 224 ? 9.436 -8.605 -28.473 1.00 78.75 224 ASP A C 1
ATOM 1699 O O . ASP A 1 224 ? 9.852 -9.415 -27.637 1.00 78.75 224 ASP A O 1
ATOM 1703 N N . ALA A 1 225 ? 10.238 -7.793 -29.161 1.00 87.00 225 ALA A N 1
ATOM 1704 C CA . ALA A 1 225 ? 11.674 -7.797 -29.038 1.00 87.00 225 ALA A CA 1
ATOM 1705 C C . ALA A 1 225 ? 12.260 -6.391 -29.154 1.00 87.00 225 ALA A C 1
ATOM 1707 O O . ALA A 1 225 ? 11.806 -5.566 -29.944 1.00 87.00 225 ALA A O 1
ATOM 1708 N N . VAL A 1 226 ? 13.323 -6.144 -28.395 1.00 92.31 226 VAL A N 1
ATOM 1709 C CA . VAL A 1 226 ? 14.089 -4.895 -28.425 1.00 92.31 226 VAL A CA 1
ATOM 1710 C C . VAL A 1 226 ? 15.577 -5.203 -28.538 1.00 92.31 226 VAL A C 1
ATOM 1712 O O . VAL A 1 226 ? 16.076 -6.143 -27.920 1.00 92.31 226 VAL A O 1
ATOM 1715 N N . ALA A 1 227 ? 16.309 -4.406 -29.311 1.00 92.56 227 ALA A N 1
ATOM 1716 C CA . ALA A 1 227 ? 17.764 -4.491 -29.358 1.00 92.56 227 ALA A CA 1
ATOM 1717 C C . ALA A 1 227 ? 18.370 -3.637 -28.233 1.00 92.56 227 ALA A C 1
ATOM 1719 O O . ALA A 1 227 ? 18.121 -2.433 -28.164 1.00 92.56 227 ALA A O 1
ATOM 1720 N N . LEU A 1 228 ? 19.173 -4.245 -27.356 1.00 93.31 228 LEU A N 1
ATOM 1721 C CA . LEU A 1 228 ? 19.860 -3.547 -26.269 1.00 93.31 228 LEU A CA 1
ATOM 1722 C C . LEU A 1 228 ? 21.211 -4.203 -25.960 1.00 93.31 228 LEU A C 1
ATOM 1724 O O . LEU A 1 228 ? 21.289 -5.415 -25.768 1.00 93.31 228 LEU A O 1
ATOM 1728 N N . GLY A 1 229 ? 22.279 -3.402 -25.878 1.00 84.44 229 GLY A N 1
ATOM 1729 C CA . GLY A 1 229 ? 23.616 -3.881 -25.496 1.00 84.44 229 GLY A CA 1
ATOM 1730 C C . GLY A 1 229 ? 24.161 -4.989 -26.407 1.00 84.44 229 GLY A C 1
ATOM 1731 O O . GLY A 1 229 ? 24.781 -5.930 -25.922 1.00 84.44 229 GLY A O 1
ATOM 1732 N N . GLY A 1 230 ? 23.855 -4.929 -27.708 1.00 84.62 230 GLY A N 1
ATOM 1733 C CA . GLY A 1 230 ? 24.253 -5.945 -28.692 1.00 84.62 230 GLY A CA 1
ATOM 1734 C C . GLY A 1 230 ? 23.449 -7.252 -28.649 1.00 84.62 230 GLY A C 1
ATOM 1735 O O . GLY A 1 230 ? 23.727 -8.150 -29.438 1.00 84.62 230 GLY A O 1
ATOM 1736 N N . ALA A 1 231 ? 22.447 -7.364 -27.772 1.00 88.88 231 ALA A N 1
ATOM 1737 C CA . ALA A 1 231 ? 21.552 -8.512 -27.686 1.00 88.88 231 ALA A CA 1
ATOM 1738 C C . ALA A 1 231 ? 20.133 -8.151 -28.144 1.00 88.88 231 ALA A C 1
ATOM 1740 O O . ALA A 1 231 ? 19.689 -7.010 -28.014 1.00 88.88 231 ALA A O 1
ATOM 1741 N N . THR A 1 232 ? 19.407 -9.148 -28.646 1.00 93.44 232 THR A N 1
ATOM 1742 C CA . THR A 1 232 ? 17.952 -9.056 -28.811 1.00 93.44 232 THR A CA 1
ATOM 1743 C C . THR A 1 232 ? 17.305 -9.559 -27.529 1.00 93.44 232 THR A C 1
ATOM 1745 O O . THR A 1 232 ? 17.556 -10.689 -27.114 1.00 93.44 232 THR A O 1
ATOM 1748 N N . LEU A 1 233 ? 16.507 -8.717 -26.883 1.00 94.31 233 LEU A N 1
ATOM 1749 C CA . LEU A 1 233 ? 15.756 -9.056 -25.681 1.00 94.31 233 LEU A CA 1
ATOM 1750 C C . LEU A 1 233 ? 14.306 -9.301 -26.058 1.00 94.31 233 LEU A C 1
ATOM 1752 O O . LEU A 1 233 ? 13.757 -8.517 -26.822 1.00 94.31 233 LEU A O 1
ATOM 1756 N N . SER A 1 234 ? 13.683 -10.330 -25.495 1.00 93.38 234 SER A N 1
ATOM 1757 C CA . SER A 1 234 ? 12.244 -10.583 -25.642 1.00 93.38 234 SER A CA 1
ATOM 1758 C C . SER A 1 234 ? 11.515 -10.320 -24.329 1.00 93.38 234 SER A C 1
ATOM 1760 O O . SER A 1 234 ? 12.137 -10.337 -23.262 1.00 93.38 234 SER A O 1
ATOM 1762 N N . VAL A 1 235 ? 10.203 -10.086 -24.391 1.00 93.50 235 VAL A N 1
ATOM 1763 C CA . VAL A 1 235 ? 9.376 -9.935 -23.184 1.00 93.50 235 VAL A CA 1
ATOM 1764 C C . VAL A 1 235 ? 9.445 -11.217 -22.345 1.00 93.50 235 VAL A C 1
ATOM 1766 O O . VAL A 1 235 ? 9.000 -12.285 -22.758 1.00 93.50 235 VAL A O 1
ATOM 1769 N N . ASN A 1 236 ? 9.997 -11.109 -21.138 1.00 94.00 236 ASN A N 1
ATOM 1770 C CA . ASN A 1 236 ? 10.035 -12.191 -20.158 1.00 94.00 236 ASN A CA 1
ATOM 1771 C C . ASN A 1 236 ? 8.678 -12.407 -19.488 1.00 94.00 236 ASN A C 1
ATOM 1773 O O . ASN A 1 236 ? 8.291 -13.544 -19.196 1.00 94.00 236 ASN A O 1
ATOM 1777 N N . GLY A 1 237 ? 8.018 -11.289 -19.192 1.00 91.94 237 GLY A N 1
ATOM 1778 C CA . GLY A 1 237 ? 6.777 -11.211 -18.449 1.00 91.94 237 GLY A CA 1
ATOM 1779 C C . GLY A 1 237 ? 6.312 -9.766 -18.300 1.00 91.94 237 GLY A C 1
ATOM 1780 O O . GLY A 1 237 ? 7.102 -8.817 -18.388 1.00 91.94 237 GLY A O 1
ATOM 1781 N N . THR A 1 238 ? 5.015 -9.614 -18.076 1.00 92.12 238 THR A N 1
ATOM 1782 C CA . THR A 1 238 ? 4.345 -8.335 -17.870 1.00 92.12 238 THR A CA 1
ATOM 1783 C C . THR A 1 238 ? 3.597 -8.354 -16.550 1.00 92.12 238 THR A C 1
ATOM 1785 O O . THR A 1 238 ? 3.062 -9.380 -16.138 1.00 92.12 238 THR A O 1
ATOM 1788 N N . GLY A 1 239 ? 3.561 -7.217 -15.868 1.00 85.94 239 GLY A N 1
ATOM 1789 C CA . GLY A 1 239 ? 2.820 -7.070 -14.625 1.00 85.94 239 GLY A CA 1
ATOM 1790 C C . GLY A 1 239 ? 2.009 -5.785 -14.618 1.00 85.94 239 GLY A C 1
ATOM 1791 O O . GLY A 1 239 ? 2.455 -4.743 -15.101 1.00 85.94 239 GLY A O 1
ATOM 1792 N N . LEU A 1 240 ? 0.808 -5.868 -14.059 1.00 78.44 240 LEU A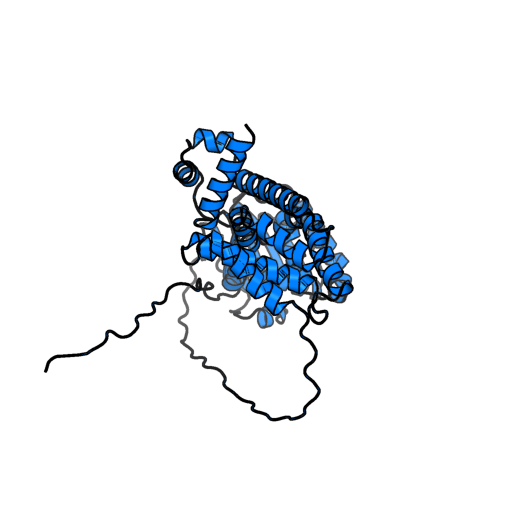 N 1
ATOM 1793 C CA . LEU A 1 240 ? -0.035 -4.720 -13.773 1.00 78.44 240 LEU A CA 1
ATOM 1794 C C . LEU A 1 240 ? 0.221 -4.287 -12.334 1.00 78.44 240 LEU A C 1
ATOM 1796 O O . LEU A 1 240 ? 0.176 -5.107 -11.423 1.00 78.44 240 LEU A O 1
ATOM 1800 N N . ARG A 1 241 ? 0.440 -2.991 -12.130 1.00 75.06 241 ARG A N 1
ATOM 1801 C CA . ARG A 1 241 ? 0.418 -2.397 -10.802 1.00 75.06 241 ARG A CA 1
ATOM 1802 C C . ARG A 1 241 ? -0.890 -1.666 -10.575 1.00 75.06 241 ARG A C 1
ATOM 1804 O O . ARG A 1 241 ? -1.152 -0.605 -11.159 1.00 75.06 241 ARG A O 1
ATOM 1811 N N . GLU A 1 242 ? -1.680 -2.199 -9.662 1.00 57.28 242 GLU A N 1
ATOM 1812 C CA . GLU A 1 242 ? -2.982 -1.671 -9.293 1.00 57.28 242 GLU A CA 1
ATOM 1813 C C . GLU A 1 242 ? -2.946 -1.188 -7.845 1.00 57.28 242 GLU A C 1
ATOM 1815 O O . GLU A 1 242 ? -2.576 -1.924 -6.940 1.00 57.28 242 GLU A O 1
ATOM 1820 N N . VAL A 1 243 ? -3.307 0.076 -7.618 1.00 48.81 243 VAL A N 1
ATOM 1821 C CA . VAL A 1 243 ? -3.447 0.609 -6.258 1.00 48.81 243 VAL A CA 1
ATOM 1822 C C . VAL A 1 243 ? -4.936 0.675 -5.964 1.00 48.81 243 VAL A C 1
ATOM 1824 O O . VAL A 1 243 ? -5.654 1.521 -6.512 1.00 48.81 243 VAL A O 1
ATOM 1827 N N . TYR A 1 244 ? -5.397 -0.253 -5.127 1.00 46.59 244 TYR A N 1
ATOM 1828 C CA . TYR A 1 244 ? -6.795 -0.648 -4.928 1.00 46.59 244 TYR A CA 1
ATOM 1829 C C . TYR A 1 244 ? -7.506 -1.176 -6.191 1.00 46.59 244 TYR A C 1
ATOM 1831 O O . TYR A 1 244 ? -7.899 -2.336 -6.264 1.00 46.59 244 TYR A O 1
ATOM 1839 N N . ILE A 1 245 ? -7.744 -0.263 -7.139 1.00 37.81 245 ILE A N 1
ATOM 1840 C CA . ILE A 1 245 ? -8.688 -0.362 -8.280 1.00 37.81 245 ILE A CA 1
ATOM 1841 C C . ILE A 1 245 ? -8.191 0.437 -9.477 1.00 37.81 245 ILE A C 1
ATOM 1843 O O . ILE A 1 245 ? -8.616 0.252 -10.617 1.00 37.81 245 ILE A O 1
ATOM 1847 N N . VAL A 1 246 ? -7.352 1.433 -9.190 1.00 46.03 246 VAL A N 1
ATOM 1848 C CA . VAL A 1 246 ? -6.781 2.289 -10.208 1.00 46.03 246 VAL A CA 1
ATOM 1849 C C . VAL A 1 246 ? -5.571 1.546 -10.729 1.00 46.03 246 VAL A C 1
ATOM 1851 O O . VAL A 1 246 ? -4.559 1.416 -10.034 1.00 46.03 246 VAL A O 1
ATOM 1854 N N . LYS A 1 247 ? -5.689 1.061 -11.961 1.00 64.06 247 LYS A N 1
ATOM 1855 C CA . LYS A 1 247 ? -4.554 0.589 -12.743 1.00 64.06 247 LYS A CA 1
ATOM 1856 C C . LYS A 1 247 ? -3.606 1.772 -12.876 1.00 64.06 247 LYS A C 1
ATOM 1858 O O . LYS A 1 247 ? -3.930 2.760 -13.528 1.00 64.06 247 LYS A O 1
ATOM 1863 N N . THR A 1 248 ? -2.496 1.734 -12.143 1.00 67.94 248 THR A N 1
ATOM 1864 C CA . THR A 1 248 ? -1.576 2.876 -12.081 1.00 67.94 248 THR A CA 1
ATOM 1865 C C . THR A 1 248 ? -0.609 2.834 -13.247 1.00 67.94 248 THR A C 1
ATOM 1867 O O . THR A 1 248 ? -0.375 3.856 -13.887 1.00 67.94 248 THR A O 1
ATOM 1870 N N . TRP A 1 249 ? -0.080 1.652 -13.546 1.00 81.12 249 TRP A N 1
ATOM 1871 C CA . TRP A 1 249 ? 0.781 1.408 -14.692 1.00 81.12 249 TRP A CA 1
ATOM 1872 C C . TRP A 1 249 ? 0.951 -0.088 -14.924 1.00 81.12 249 TRP A C 1
ATOM 1874 O O . TRP A 1 249 ? 0.784 -0.894 -14.010 1.00 81.12 249 TRP A O 1
ATOM 1884 N N . VAL A 1 250 ? 1.305 -0.441 -16.150 1.00 89.81 250 VAL A N 1
ATOM 1885 C CA . VAL A 1 250 ? 1.781 -1.777 -16.520 1.00 89.81 250 VAL A CA 1
ATOM 1886 C C . VAL A 1 250 ? 3.269 -1.713 -16.793 1.00 89.81 250 VAL A C 1
ATOM 1888 O O . VAL A 1 250 ? 3.779 -0.683 -17.238 1.00 89.81 250 VAL A O 1
ATOM 1891 N N . ALA A 1 251 ? 3.971 -2.806 -16.529 1.00 94.38 251 ALA A N 1
ATOM 1892 C CA . ALA A 1 251 ? 5.370 -2.929 -16.880 1.00 94.38 251 ALA A CA 1
ATOM 1893 C C . ALA A 1 251 ? 5.667 -4.233 -17.605 1.00 94.38 251 ALA A C 1
ATOM 1895 O O . ALA A 1 251 ? 5.063 -5.263 -17.319 1.00 94.38 251 ALA A O 1
ATOM 1896 N N . ALA A 1 252 ? 6.643 -4.173 -18.502 1.00 95.94 252 ALA A N 1
ATOM 1897 C CA . ALA A 1 252 ? 7.221 -5.315 -19.186 1.00 95.94 252 ALA A CA 1
ATOM 1898 C C . ALA A 1 252 ? 8.707 -5.412 -18.841 1.00 95.94 252 ALA A C 1
ATOM 1900 O O . ALA A 1 252 ? 9.447 -4.427 -18.942 1.00 95.94 252 ALA A O 1
ATOM 1901 N N . LEU A 1 253 ? 9.135 -6.607 -18.440 1.00 97.38 253 LEU A N 1
ATOM 1902 C CA . LEU A 1 253 ? 10.543 -6.943 -18.274 1.00 97.38 253 LEU A CA 1
ATOM 1903 C C . LEU A 1 253 ? 11.018 -7.671 -19.528 1.00 97.38 253 LEU A C 1
ATOM 1905 O O . LEU A 1 253 ? 10.429 -8.677 -19.912 1.00 97.38 253 LEU A O 1
ATOM 1909 N N . TYR A 1 254 ? 12.109 -7.200 -20.120 1.00 96.94 254 TYR A N 1
ATOM 1910 C CA . TYR A 1 254 ? 12.755 -7.823 -21.269 1.00 96.94 254 TYR A CA 1
ATOM 1911 C C . TYR A 1 254 ? 14.086 -8.435 -20.859 1.00 96.94 254 TYR A C 1
ATOM 1913 O O . TYR A 1 254 ? 14.899 -7.769 -20.209 1.00 96.94 254 TYR A O 1
ATOM 1921 N N . THR A 1 255 ? 14.330 -9.669 -21.286 1.00 96.19 255 THR A N 1
ATOM 1922 C CA . THR A 1 255 ? 15.562 -10.417 -21.005 1.00 96.19 255 THR A CA 1
ATOM 1923 C C . THR A 1 255 ? 16.045 -11.163 -22.258 1.00 96.19 255 THR A C 1
ATOM 1925 O O . THR A 1 255 ? 15.259 -11.381 -23.183 1.00 96.19 255 THR A O 1
ATOM 1928 N N . PRO A 1 256 ? 17.329 -11.573 -22.327 1.00 91.88 256 PRO A N 1
ATOM 1929 C CA . PRO A 1 256 ? 17.851 -12.343 -23.463 1.00 91.88 256 PRO A CA 1
ATOM 1930 C C . PRO A 1 256 ? 17.250 -13.754 -23.564 1.00 91.88 256 PRO A C 1
ATOM 1932 O O . PRO A 1 256 ? 17.228 -14.352 -24.634 1.00 91.88 256 PRO A O 1
ATOM 1935 N N . GLY A 1 257 ? 16.771 -14.295 -22.443 1.00 88.94 257 GLY A N 1
ATOM 1936 C CA . GLY A 1 257 ? 16.104 -15.590 -22.353 1.00 88.94 257 GLY A CA 1
ATOM 1937 C C . GLY A 1 257 ? 15.152 -15.640 -21.157 1.00 88.94 257 GLY A C 1
ATOM 1938 O O . GLY A 1 257 ? 15.166 -14.723 -20.332 1.00 88.94 257 GLY A O 1
ATOM 1939 N N . PRO A 1 258 ? 14.310 -16.679 -21.044 1.00 90.56 258 PRO A N 1
ATOM 1940 C CA . PRO A 1 258 ? 13.282 -16.757 -20.011 1.00 90.56 258 PRO A CA 1
ATOM 1941 C C . PRO A 1 258 ? 13.884 -16.867 -18.604 1.00 90.56 258 PRO A C 1
ATOM 1943 O O . PRO A 1 258 ? 14.750 -17.700 -18.341 1.00 90.56 258 PRO A O 1
ATOM 1946 N N . VAL A 1 259 ? 13.363 -16.066 -17.676 1.00 92.69 259 VAL A N 1
ATOM 1947 C CA . VAL A 1 259 ? 13.754 -16.036 -16.265 1.00 92.69 259 VAL A CA 1
ATOM 1948 C C . VAL A 1 259 ? 12.509 -16.079 -15.379 1.00 92.69 259 VAL A C 1
ATOM 1950 O O . VAL A 1 259 ? 11.592 -15.273 -15.527 1.00 92.69 259 VAL A O 1
ATOM 1953 N N . ARG A 1 260 ? 12.484 -17.031 -14.437 1.00 92.44 260 ARG A N 1
ATOM 1954 C CA . ARG A 1 260 ? 11.376 -17.260 -13.483 1.00 92.44 260 ARG A CA 1
ATOM 1955 C C . ARG A 1 260 ? 11.776 -17.067 -12.017 1.00 92.44 260 ARG A C 1
ATOM 1957 O O . ARG A 1 260 ? 11.007 -17.365 -11.112 1.00 92.44 260 ARG A O 1
ATOM 1964 N N . SER A 1 261 ? 12.997 -16.590 -11.775 1.00 93.44 261 SER A N 1
ATOM 1965 C CA . SER A 1 261 ? 13.553 -16.382 -10.439 1.00 93.44 261 SER A CA 1
ATOM 1966 C C . SER A 1 261 ? 14.233 -15.026 -10.356 1.00 93.44 261 SER A C 1
ATOM 1968 O O . SER A 1 261 ? 15.089 -14.701 -11.179 1.00 93.44 261 SER A O 1
ATOM 1970 N N . ALA A 1 262 ? 13.896 -14.266 -9.317 1.00 93.00 262 ALA A N 1
ATOM 1971 C CA . ALA A 1 262 ? 14.550 -13.002 -9.015 1.00 93.00 262 ALA A CA 1
ATOM 1972 C C . ALA A 1 262 ? 16.061 -13.174 -8.825 1.00 93.00 262 ALA A C 1
ATOM 1974 O O . ALA A 1 262 ? 16.844 -12.382 -9.339 1.00 93.00 262 ALA A O 1
ATOM 1975 N N . GLN A 1 263 ? 16.480 -14.236 -8.130 1.00 93.69 263 GLN A N 1
ATOM 1976 C CA . GLN A 1 263 ? 17.894 -14.508 -7.883 1.00 93.69 263 GLN A CA 1
ATOM 1977 C C . GLN A 1 263 ? 18.661 -14.724 -9.191 1.00 93.69 263 GLN A C 1
ATOM 1979 O O . GLN A 1 263 ? 19.739 -14.161 -9.353 1.00 93.69 263 GLN A O 1
ATOM 1984 N N . ALA A 1 264 ? 18.089 -15.490 -10.125 1.00 93.12 264 ALA A N 1
ATOM 1985 C CA . ALA A 1 264 ? 18.690 -15.714 -11.437 1.00 93.12 264 ALA A CA 1
ATOM 1986 C C . ALA A 1 264 ? 18.760 -14.413 -12.253 1.00 93.12 264 ALA A C 1
ATOM 1988 O O . ALA A 1 264 ? 19.806 -14.107 -12.815 1.00 93.12 264 ALA A O 1
ATOM 1989 N N . LEU A 1 265 ? 17.683 -13.615 -12.243 1.00 94.56 265 LEU A N 1
ATOM 1990 C CA . LEU A 1 265 ? 17.631 -12.331 -12.947 1.00 94.56 265 LEU A CA 1
ATOM 1991 C C . LEU A 1 265 ? 18.695 -11.344 -12.448 1.00 94.56 265 LEU A C 1
ATOM 1993 O O . LEU A 1 265 ? 19.302 -10.633 -13.241 1.00 94.56 265 LEU A O 1
ATOM 1997 N N . ILE A 1 266 ? 18.892 -11.271 -11.130 1.00 93.50 266 ILE A N 1
ATOM 1998 C CA . ILE A 1 266 ? 19.823 -10.321 -10.506 1.00 93.50 266 ILE A CA 1
ATOM 1999 C C . ILE A 1 266 ? 21.277 -10.776 -10.685 1.00 93.50 266 ILE A C 1
ATOM 2001 O O . ILE A 1 266 ? 22.160 -9.945 -10.884 1.00 93.50 266 ILE A O 1
ATOM 2005 N N . ALA A 1 267 ? 21.536 -12.085 -10.611 1.00 91.31 267 ALA A N 1
ATOM 2006 C CA . ALA A 1 267 ? 22.881 -12.633 -10.770 1.00 91.31 267 ALA A CA 1
ATOM 2007 C C . ALA A 1 267 ? 23.413 -12.505 -12.208 1.00 91.31 267 ALA A C 1
ATOM 2009 O O . ALA A 1 267 ? 24.627 -12.448 -12.401 1.00 91.31 267 ALA A O 1
ATOM 2010 N N . ASP A 1 268 ? 22.527 -12.445 -13.206 1.00 89.62 268 ASP A N 1
ATOM 2011 C CA . ASP A 1 268 ? 22.905 -12.300 -14.609 1.00 89.62 268 ASP A CA 1
ATOM 2012 C C . ASP A 1 268 ? 23.375 -10.862 -14.923 1.00 89.62 268 ASP A C 1
ATOM 2014 O O . ASP A 1 268 ? 22.622 -9.887 -14.762 1.00 89.62 268 ASP A O 1
ATOM 2018 N N . PRO A 1 269 ? 24.628 -10.672 -15.386 1.00 84.94 269 PRO A N 1
ATOM 2019 C CA . PRO A 1 269 ? 25.098 -9.357 -15.777 1.00 84.94 269 PRO A CA 1
ATOM 2020 C C . PRO A 1 269 ? 24.483 -8.834 -17.084 1.00 84.94 269 PRO A C 1
ATOM 2022 O O . PRO A 1 269 ? 24.550 -7.619 -17.310 1.00 84.94 269 PRO A O 1
ATOM 2025 N N . GLY A 1 270 ? 23.876 -9.708 -17.892 1.00 89.44 270 GLY A N 1
ATOM 2026 C CA . GLY A 1 270 ? 23.362 -9.449 -19.233 1.00 89.44 270 GLY A CA 1
ATOM 2027 C C . GLY A 1 270 ? 22.336 -8.314 -19.332 1.00 89.44 270 GLY A C 1
ATOM 2028 O O . GLY A 1 270 ? 21.787 -7.877 -18.321 1.00 89.44 270 GLY A O 1
ATOM 2029 N N . PRO A 1 271 ? 22.106 -7.774 -20.541 1.00 95.69 271 PRO A N 1
ATOM 2030 C CA . PRO A 1 271 ? 21.220 -6.633 -20.763 1.00 95.69 271 PRO A CA 1
ATOM 2031 C C . PRO A 1 271 ? 19.752 -6.949 -20.447 1.00 95.69 271 PRO A C 1
ATOM 2033 O O . PRO A 1 271 ? 19.280 -8.060 -20.662 1.00 95.69 271 PRO A O 1
ATOM 2036 N N . ARG A 1 272 ? 19.022 -5.951 -19.944 1.00 96.50 272 ARG A N 1
ATOM 2037 C CA . ARG A 1 272 ? 17.593 -6.037 -19.620 1.00 96.50 272 ARG A CA 1
ATOM 2038 C C . ARG A 1 272 ? 16.958 -4.664 -19.728 1.00 96.50 272 ARG A C 1
ATOM 2040 O O . ARG A 1 272 ? 17.597 -3.658 -19.418 1.00 96.50 272 ARG A O 1
ATOM 2047 N N . ARG A 1 273 ? 15.696 -4.644 -20.136 1.00 98.00 273 ARG A N 1
ATOM 2048 C CA . ARG A 1 273 ? 14.867 -3.439 -20.175 1.00 98.00 273 ARG A CA 1
ATOM 2049 C C . ARG A 1 273 ? 13.682 -3.625 -19.247 1.00 98.00 273 ARG A C 1
ATOM 2051 O O . ARG A 1 273 ? 13.027 -4.663 -19.293 1.00 98.00 273 ARG A O 1
ATOM 2058 N N . LEU A 1 274 ? 13.389 -2.613 -18.443 1.00 97.69 274 LEU A N 1
ATOM 2059 C CA . LEU A 1 274 ? 12.112 -2.486 -17.756 1.00 97.69 274 LEU A CA 1
ATOM 2060 C C . LEU A 1 274 ? 11.354 -1.315 -18.378 1.00 97.69 274 LEU A C 1
ATOM 2062 O O . LEU A 1 274 ? 11.771 -0.167 -18.241 1.00 97.69 274 LEU A O 1
ATOM 2066 N N . ALA A 1 275 ? 10.262 -1.604 -19.078 1.00 96.94 275 ALA A N 1
ATOM 2067 C CA . ALA A 1 275 ? 9.410 -0.592 -19.692 1.00 96.94 275 ALA A CA 1
ATOM 2068 C C . ALA A 1 275 ? 8.129 -0.447 -18.874 1.00 96.94 275 ALA A C 1
ATOM 2070 O O . ALA A 1 275 ? 7.430 -1.433 -18.671 1.00 96.94 275 ALA A O 1
ATOM 2071 N N . ILE A 1 276 ? 7.823 0.762 -18.412 1.00 95.50 276 ILE A N 1
ATOM 2072 C CA . ILE A 1 276 ? 6.668 1.098 -17.577 1.00 95.50 276 ILE A CA 1
ATOM 2073 C C . ILE A 1 276 ? 5.774 2.053 -18.368 1.00 95.50 276 ILE A C 1
ATOM 2075 O O . ILE A 1 276 ? 6.250 3.090 -18.817 1.00 95.50 276 ILE A O 1
ATOM 2079 N N . SER A 1 277 ? 4.487 1.743 -18.517 1.00 94.12 277 SER A N 1
ATOM 2080 C CA . SER A 1 277 ? 3.506 2.623 -19.162 1.00 94.12 277 SER A CA 1
ATOM 2081 C C . SER A 1 277 ? 2.412 3.026 -18.182 1.00 94.12 277 SER A C 1
ATOM 2083 O O . SER A 1 277 ? 1.797 2.171 -17.540 1.00 94.12 277 SER A O 1
ATOM 2085 N N . LEU A 1 278 ? 2.191 4.335 -18.049 1.00 86.81 278 LEU A N 1
ATOM 2086 C CA . LEU A 1 278 ? 1.243 4.909 -17.104 1.00 86.81 278 LEU A CA 1
ATOM 2087 C C . LEU A 1 278 ? -0.194 4.696 -17.570 1.00 86.81 278 LEU A C 1
ATOM 2089 O O . LEU A 1 278 ? -0.571 5.049 -18.684 1.00 86.81 278 LEU A O 1
ATOM 2093 N N . LEU A 1 279 ? -1.021 4.154 -16.680 1.00 78.19 279 LEU A N 1
ATOM 2094 C CA . LEU A 1 279 ? -2.449 3.924 -16.916 1.00 78.19 279 LEU A CA 1
ATOM 2095 C C . LEU A 1 279 ? -3.337 4.969 -16.223 1.00 78.19 279 LEU A C 1
ATOM 2097 O O . LEU A 1 279 ? -4.541 5.025 -16.481 1.00 78.19 279 LEU A O 1
ATOM 2101 N N . ALA A 1 280 ? -2.734 5.829 -15.402 1.00 72.44 280 ALA A N 1
ATOM 2102 C CA . ALA A 1 280 ? -3.366 6.947 -14.719 1.00 72.44 280 ALA A CA 1
ATOM 2103 C C . ALA A 1 280 ? -2.384 8.119 -14.569 1.00 72.44 280 ALA A C 1
ATOM 2105 O O . ALA A 1 280 ? -1.169 7.939 -14.677 1.00 72.44 280 ALA A O 1
ATOM 2106 N N . ASP A 1 281 ? -2.915 9.298 -14.249 1.00 73.00 281 ASP A N 1
ATOM 2107 C CA . ASP A 1 281 ? -2.110 10.477 -13.935 1.00 73.00 281 ASP A CA 1
ATOM 2108 C C . ASP A 1 281 ? -1.428 10.271 -12.576 1.00 73.00 281 ASP A C 1
ATOM 2110 O O . ASP A 1 281 ? -2.044 10.345 -11.509 1.00 73.00 281 ASP A O 1
ATOM 2114 N N . VAL A 1 282 ? -0.141 9.935 -12.613 1.00 70.56 282 VAL A N 1
ATOM 2115 C CA . VAL A 1 282 ? 0.666 9.628 -11.430 1.00 70.56 282 VAL A CA 1
ATOM 2116 C C . VAL A 1 282 ? 1.948 10.425 -11.517 1.00 70.56 282 VAL A C 1
ATOM 2118 O O . VAL A 1 282 ? 2.732 10.181 -12.425 1.00 70.56 282 VAL A O 1
ATOM 2121 N N . SER A 1 283 ? 2.194 11.324 -10.561 1.00 78.62 283 SER A N 1
ATOM 2122 C CA . SER A 1 283 ? 3.391 12.170 -10.571 1.00 78.62 283 SER A CA 1
ATOM 2123 C C . SER A 1 283 ? 4.692 11.366 -10.526 1.00 78.62 283 SER A C 1
ATOM 2125 O O . SER A 1 283 ? 4.806 10.364 -9.809 1.00 78.62 283 SER A O 1
ATOM 2127 N N . ILE A 1 284 ? 5.712 11.852 -11.233 1.00 83.38 284 ILE A N 1
ATOM 2128 C CA . ILE A 1 284 ? 7.012 11.180 -11.289 1.00 83.38 284 ILE A CA 1
ATOM 2129 C C . ILE A 1 284 ? 7.675 11.048 -9.911 1.00 83.38 284 ILE A C 1
ATOM 2131 O O . ILE A 1 284 ? 8.270 10.017 -9.602 1.00 83.38 284 ILE A O 1
ATOM 2135 N N . ASP A 1 285 ? 7.470 12.021 -9.018 1.00 76.88 285 ASP A N 1
ATOM 2136 C CA . ASP A 1 285 ? 7.919 11.948 -7.625 1.00 76.88 285 ASP A CA 1
ATOM 2137 C C . ASP A 1 285 ? 7.302 10.766 -6.866 1.00 76.88 285 ASP A C 1
ATOM 2139 O O . ASP A 1 285 ? 7.945 10.170 -6.001 1.00 76.88 285 ASP A O 1
ATOM 2143 N N . ARG A 1 286 ? 6.046 10.411 -7.162 1.00 71.12 286 ARG A N 1
ATOM 2144 C CA . ARG A 1 286 ? 5.374 9.267 -6.534 1.00 71.12 286 ARG A CA 1
ATOM 2145 C C . ARG A 1 286 ? 5.958 7.944 -7.019 1.00 71.12 286 ARG A C 1
ATOM 2147 O O . ARG A 1 286 ? 6.124 7.037 -6.207 1.00 71.12 286 ARG A O 1
ATOM 2154 N N . ILE A 1 287 ? 6.299 7.850 -8.302 1.00 83.06 287 ILE A N 1
ATOM 2155 C CA . ILE A 1 287 ? 6.976 6.679 -8.876 1.00 83.06 287 ILE A CA 1
ATOM 2156 C C . ILE A 1 287 ? 8.383 6.548 -8.279 1.00 83.06 287 ILE A C 1
ATOM 2158 O O . ILE A 1 287 ? 8.728 5.492 -7.750 1.00 83.06 287 ILE A O 1
ATOM 2162 N N . ALA A 1 288 ? 9.157 7.638 -8.278 1.00 83.88 288 ALA A N 1
ATOM 2163 C CA . ALA A 1 288 ? 10.514 7.682 -7.741 1.00 83.88 288 ALA A CA 1
ATOM 2164 C C . ALA A 1 288 ? 10.573 7.250 -6.269 1.00 83.88 288 ALA A C 1
ATOM 2166 O O . ALA A 1 288 ? 11.413 6.430 -5.899 1.00 83.88 288 ALA A O 1
ATOM 2167 N N . ARG A 1 289 ? 9.650 7.758 -5.438 1.00 79.19 289 ARG A N 1
ATOM 2168 C CA . ARG A 1 289 ? 9.534 7.352 -4.030 1.00 79.19 289 ARG A CA 1
ATOM 2169 C C . ARG A 1 289 ? 9.255 5.859 -3.889 1.00 79.19 289 ARG A C 1
ATOM 2171 O O . ARG A 1 289 ? 10.016 5.179 -3.215 1.00 79.19 289 ARG A O 1
ATOM 2178 N N . GLY A 1 290 ? 8.247 5.331 -4.590 1.00 80.56 290 GLY A N 1
ATOM 2179 C CA . GLY A 1 290 ? 7.900 3.908 -4.506 1.00 80.56 290 GLY A CA 1
ATOM 2180 C C . GLY A 1 290 ? 9.060 2.974 -4.868 1.00 80.56 290 GLY A C 1
ATOM 2181 O O . GLY A 1 290 ? 9.261 1.960 -4.199 1.00 80.56 290 GLY A O 1
ATOM 2182 N N . ILE A 1 291 ? 9.855 3.332 -5.882 1.00 89.88 291 ILE A N 1
ATOM 2183 C CA . ILE A 1 291 ? 11.065 2.583 -6.249 1.00 89.88 291 ILE A CA 1
ATOM 2184 C C . ILE A 1 291 ? 12.115 2.689 -5.135 1.00 89.88 291 ILE A C 1
ATOM 2186 O O . ILE A 1 291 ? 12.666 1.674 -4.717 1.00 89.88 291 ILE A O 1
ATOM 2190 N N . LEU A 1 292 ? 12.371 3.893 -4.619 1.00 87.81 292 LEU A N 1
ATOM 2191 C CA . LEU A 1 292 ? 13.370 4.120 -3.574 1.00 87.81 292 LEU A CA 1
ATOM 2192 C C . LEU A 1 292 ? 13.035 3.395 -2.263 1.00 87.81 292 LEU A C 1
ATOM 2194 O O . LEU A 1 292 ? 13.923 2.827 -1.627 1.00 87.81 292 LEU A O 1
ATOM 2198 N N . ASP A 1 293 ? 11.767 3.372 -1.867 1.00 82.62 293 ASP A N 1
ATOM 2199 C CA . ASP A 1 293 ? 11.332 2.682 -0.653 1.00 82.62 293 ASP A CA 1
ATOM 2200 C C . ASP A 1 293 ? 11.467 1.164 -0.810 1.00 82.62 293 ASP A C 1
ATOM 2202 O O . ASP A 1 293 ? 11.930 0.477 0.103 1.00 82.62 293 ASP A O 1
ATOM 2206 N N . ALA A 1 294 ? 11.164 0.628 -1.996 1.00 83.00 294 ALA A N 1
ATOM 2207 C CA . ALA A 1 294 ? 11.436 -0.769 -2.310 1.00 83.00 294 ALA A CA 1
ATOM 2208 C C . ALA A 1 294 ? 12.946 -1.079 -2.314 1.00 83.00 294 ALA A C 1
ATOM 2210 O O . ALA A 1 294 ? 13.345 -2.099 -1.752 1.00 83.00 294 ALA A O 1
ATOM 2211 N N . ILE A 1 295 ? 13.804 -0.194 -2.839 1.00 91.94 295 ILE A N 1
ATOM 2212 C CA . ILE A 1 295 ? 15.266 -0.338 -2.727 1.00 91.94 295 ILE A CA 1
ATOM 2213 C C . ILE A 1 295 ? 15.673 -0.427 -1.251 1.00 91.94 295 ILE A C 1
ATOM 2215 O O . ILE A 1 295 ? 16.336 -1.385 -0.860 1.00 91.94 295 ILE A O 1
ATOM 2219 N N . ARG A 1 296 ? 15.233 0.514 -0.409 1.00 88.75 296 ARG A N 1
ATOM 2220 C CA . ARG A 1 296 ? 15.592 0.558 1.020 1.00 88.75 296 ARG A CA 1
ATOM 2221 C C . ARG A 1 296 ? 15.165 -0.694 1.781 1.00 88.75 296 ARG A C 1
ATOM 2223 O O . ARG A 1 296 ? 15.922 -1.199 2.596 1.00 88.75 296 ARG A O 1
ATOM 2230 N N . ARG A 1 297 ? 13.970 -1.213 1.495 1.00 87.75 297 ARG A N 1
ATOM 2231 C CA . ARG A 1 297 ? 13.415 -2.414 2.137 1.00 87.75 297 ARG A CA 1
ATOM 2232 C C . ARG A 1 297 ? 14.164 -3.709 1.811 1.00 87.75 297 ARG A C 1
ATOM 2234 O O . ARG A 1 297 ? 14.121 -4.647 2.599 1.00 87.75 297 ARG A O 1
ATOM 2241 N N . ASN A 1 298 ? 14.830 -3.777 0.658 1.00 88.69 298 ASN A N 1
ATOM 2242 C CA . ASN A 1 298 ? 15.514 -4.990 0.196 1.00 88.69 298 ASN A CA 1
ATOM 2243 C C . ASN A 1 298 ? 17.018 -5.027 0.523 1.00 88.69 298 ASN A C 1
ATOM 2245 O O . ASN A 1 298 ? 17.672 -5.999 0.145 1.00 88.69 298 ASN A O 1
ATOM 2249 N N . HIS A 1 299 ? 17.578 -3.999 1.171 1.00 91.25 299 HIS A N 1
ATOM 2250 C CA . HIS A 1 299 ? 19.027 -3.867 1.347 1.00 91.25 299 HIS A CA 1
ATOM 2251 C C . HIS A 1 299 ? 19.414 -3.412 2.747 1.00 91.25 299 HIS A C 1
ATOM 2253 O O . HIS A 1 299 ? 18.676 -2.697 3.423 1.00 91.25 299 HIS A O 1
ATOM 2259 N N . ASP A 1 300 ? 20.613 -3.805 3.159 1.00 90.12 300 ASP A N 1
ATOM 2260 C CA . ASP A 1 300 ? 21.219 -3.314 4.383 1.00 90.12 300 ASP A CA 1
ATOM 2261 C C . ASP A 1 300 ? 21.699 -1.850 4.234 1.00 90.12 300 ASP A C 1
ATOM 2263 O O . ASP A 1 300 ? 22.018 -1.394 3.128 1.00 90.12 300 ASP A O 1
ATOM 2267 N N . PRO A 1 301 ? 21.789 -1.090 5.343 1.00 89.31 301 PRO A N 1
ATOM 2268 C CA . PRO A 1 301 ? 22.199 0.314 5.303 1.00 89.31 301 PRO A CA 1
ATOM 2269 C C . PRO A 1 301 ? 23.605 0.564 4.742 1.00 89.31 301 PRO A C 1
ATOM 2271 O O . PRO A 1 301 ? 23.851 1.639 4.196 1.00 89.31 301 PRO A O 1
ATOM 2274 N N . LEU A 1 302 ? 24.531 -0.393 4.875 1.00 92.19 302 LEU A N 1
ATOM 2275 C CA . LEU A 1 302 ? 25.914 -0.224 4.428 1.00 92.19 302 LEU A CA 1
ATOM 2276 C C . LEU A 1 302 ? 25.996 -0.279 2.900 1.00 92.19 302 LEU A C 1
ATOM 2278 O O . LEU A 1 302 ? 26.626 0.584 2.284 1.00 92.19 302 LEU A O 1
ATOM 2282 N N . LEU A 1 303 ? 25.300 -1.235 2.282 1.00 92.94 303 LEU A N 1
ATOM 2283 C CA . LEU A 1 303 ? 25.146 -1.283 0.833 1.00 92.94 303 LEU A CA 1
ATOM 2284 C C . LEU A 1 303 ? 24.475 -0.008 0.320 1.00 92.94 303 LEU A C 1
ATOM 2286 O O . LEU A 1 303 ? 24.985 0.596 -0.621 1.00 92.94 303 LEU A O 1
ATOM 2290 N N . LEU A 1 304 ? 23.392 0.449 0.956 1.00 92.62 304 LEU A N 1
ATOM 2291 C CA . LEU A 1 304 ? 22.705 1.685 0.558 1.00 92.62 304 LEU A CA 1
ATOM 2292 C C . LEU A 1 304 ? 23.627 2.909 0.602 1.00 92.62 304 LEU A C 1
ATOM 2294 O O . LEU A 1 304 ? 23.608 3.713 -0.327 1.00 92.62 304 LEU A O 1
ATOM 2298 N N . ALA A 1 305 ? 24.467 3.026 1.633 1.00 94.88 305 ALA A N 1
ATOM 2299 C CA . ALA A 1 305 ? 25.462 4.091 1.720 1.00 94.88 305 ALA A CA 1
ATOM 2300 C C . ALA A 1 305 ? 26.485 4.020 0.570 1.00 94.88 305 ALA A C 1
ATOM 2302 O O . ALA A 1 305 ? 26.875 5.056 0.033 1.00 94.88 305 ALA A O 1
ATOM 2303 N N . SER A 1 306 ? 26.876 2.813 0.144 1.00 97.31 306 SER A N 1
ATOM 2304 C CA . SER A 1 306 ? 27.828 2.617 -0.961 1.00 97.31 306 SER A CA 1
ATOM 2305 C C . SER A 1 306 ? 27.290 3.018 -2.343 1.00 97.31 306 SER A C 1
ATOM 2307 O O . SER A 1 306 ? 28.083 3.306 -3.237 1.00 97.31 306 SER A O 1
ATOM 2309 N N . ILE A 1 307 ? 25.962 3.068 -2.517 1.00 97.44 307 ILE A N 1
ATOM 2310 C CA . ILE A 1 307 ? 25.292 3.445 -3.776 1.00 97.44 307 ILE A CA 1
ATOM 2311 C C . ILE A 1 307 ? 24.510 4.768 -3.671 1.00 97.44 307 ILE A C 1
ATOM 2313 O O . ILE A 1 307 ? 23.693 5.080 -4.539 1.00 97.44 307 ILE A O 1
ATOM 2317 N N . ASP A 1 308 ? 24.727 5.554 -2.612 1.00 95.81 308 ASP A N 1
ATOM 2318 C CA . ASP A 1 308 ? 23.966 6.781 -2.332 1.00 95.81 308 ASP A CA 1
ATOM 2319 C C . ASP A 1 308 ? 24.076 7.816 -3.465 1.00 95.81 308 ASP A C 1
ATOM 2321 O O . ASP A 1 308 ? 23.084 8.446 -3.838 1.00 95.81 308 ASP A O 1
ATOM 2325 N N . ALA A 1 309 ? 25.256 7.947 -4.080 1.00 97.62 309 ALA A N 1
ATOM 2326 C CA . ALA A 1 309 ? 25.458 8.843 -5.218 1.00 97.62 309 ALA A CA 1
ATOM 2327 C C . ALA A 1 309 ? 24.581 8.447 -6.420 1.00 97.62 309 ALA A C 1
ATOM 2329 O O . ALA A 1 309 ? 23.940 9.303 -7.032 1.00 97.62 309 ALA A O 1
ATOM 2330 N N . GLN A 1 310 ? 24.494 7.150 -6.722 1.00 98.31 310 GLN A N 1
ATOM 2331 C CA . GLN A 1 310 ? 23.664 6.605 -7.793 1.00 98.31 310 GLN A CA 1
ATOM 2332 C C . GLN A 1 310 ? 22.174 6.752 -7.480 1.00 98.31 310 GLN A C 1
ATOM 2334 O O . GLN A 1 310 ? 21.402 7.129 -8.358 1.00 98.31 310 GLN A O 1
ATOM 2339 N N . ILE A 1 311 ? 21.768 6.521 -6.226 1.00 96.56 311 ILE A N 1
ATOM 2340 C CA . ILE A 1 311 ? 20.392 6.756 -5.770 1.00 96.56 311 ILE A CA 1
ATOM 2341 C C . ILE A 1 311 ? 20.006 8.226 -5.975 1.00 96.56 311 ILE A C 1
ATOM 2343 O O . ILE A 1 311 ? 18.942 8.517 -6.525 1.00 96.56 311 ILE A O 1
ATOM 2347 N N . LYS A 1 312 ? 20.868 9.165 -5.569 1.00 95.81 312 LYS A N 1
ATOM 2348 C CA . LYS A 1 312 ? 20.636 10.605 -5.751 1.00 95.81 312 LYS A CA 1
ATOM 2349 C C . LYS A 1 312 ? 20.556 10.986 -7.226 1.00 95.81 312 LYS A C 1
ATOM 2351 O O . LYS A 1 312 ? 19.646 11.727 -7.595 1.00 95.81 312 LYS A O 1
ATOM 2356 N N . ALA A 1 313 ? 21.451 10.451 -8.058 1.00 97.69 313 ALA A N 1
ATOM 2357 C CA . ALA A 1 313 ? 21.422 10.657 -9.503 1.00 97.69 313 ALA A CA 1
ATOM 2358 C C . ALA A 1 313 ? 20.109 10.144 -10.112 1.00 97.69 313 ALA A C 1
ATOM 2360 O O . ALA A 1 313 ? 19.446 10.879 -10.833 1.00 97.69 313 ALA A O 1
ATOM 2361 N N . PHE A 1 314 ? 19.668 8.940 -9.742 1.00 97.62 314 PHE A N 1
ATOM 2362 C CA . PHE A 1 314 ? 18.407 8.367 -10.211 1.00 97.62 314 PHE A CA 1
ATOM 2363 C C . PHE A 1 314 ? 17.194 9.225 -9.851 1.00 97.62 314 PHE A C 1
ATOM 2365 O O . PHE A 1 314 ? 16.363 9.520 -10.707 1.00 97.62 314 PHE A O 1
ATOM 2372 N N . VAL A 1 315 ? 17.106 9.676 -8.597 1.00 93.81 315 VAL A N 1
ATOM 2373 C CA . VAL A 1 315 ? 16.012 10.549 -8.149 1.00 93.81 315 VAL A CA 1
ATOM 2374 C C . VAL A 1 315 ? 16.038 11.891 -8.884 1.00 93.81 315 VAL A C 1
ATOM 2376 O O . VAL A 1 315 ? 14.981 12.389 -9.268 1.00 93.81 315 VAL A O 1
ATOM 2379 N N . ALA A 1 316 ? 17.219 12.475 -9.099 1.00 94.75 316 ALA A N 1
ATOM 2380 C CA . ALA A 1 316 ? 17.361 13.714 -9.859 1.00 94.75 316 ALA A CA 1
ATOM 2381 C C . ALA A 1 316 ? 16.920 13.536 -11.321 1.00 94.75 316 ALA A C 1
ATOM 2383 O O . ALA A 1 316 ? 16.137 14.343 -11.820 1.00 94.75 316 ALA A O 1
ATOM 2384 N N . THR A 1 317 ? 17.344 12.447 -11.969 1.00 97.56 317 THR A N 1
ATOM 2385 C CA . THR A 1 317 ? 16.945 12.088 -13.334 1.00 97.56 317 THR A CA 1
ATOM 2386 C C . THR A 1 317 ? 15.433 11.923 -13.457 1.00 97.56 317 THR A C 1
ATOM 2388 O O . THR A 1 317 ? 14.829 12.494 -14.359 1.00 97.56 317 THR A O 1
ATOM 2391 N N . LEU A 1 318 ? 14.792 11.207 -12.526 1.00 93.56 318 LEU A N 1
ATOM 2392 C CA . LEU A 1 318 ? 13.336 11.064 -12.537 1.00 93.56 318 LEU A CA 1
ATOM 2393 C C . LEU A 1 318 ? 12.628 12.409 -12.335 1.00 93.56 318 LEU A C 1
ATOM 2395 O O . LEU A 1 318 ? 11.665 12.704 -13.030 1.00 93.56 318 LEU A O 1
ATOM 2399 N N . ARG A 1 319 ? 13.110 13.269 -11.435 1.00 90.88 319 ARG A N 1
ATOM 2400 C CA . ARG A 1 319 ? 12.505 14.595 -11.218 1.00 90.88 319 ARG A CA 1
ATOM 2401 C C . ARG A 1 319 ? 12.618 15.526 -12.423 1.00 90.88 319 ARG A C 1
ATOM 2403 O O . ARG A 1 319 ? 11.749 16.376 -12.593 1.00 90.88 319 ARG A O 1
ATOM 2410 N N . ALA A 1 320 ? 13.643 15.360 -13.257 1.00 93.31 320 ALA A N 1
ATOM 2411 C CA . ALA A 1 320 ? 13.830 16.158 -14.467 1.00 93.31 320 ALA A CA 1
ATOM 2412 C C . ALA A 1 320 ? 12.762 15.901 -15.549 1.00 93.31 320 ALA A C 1
ATOM 2414 O O . ALA A 1 320 ? 12.606 16.731 -16.439 1.00 93.31 320 ALA A O 1
ATOM 2415 N N . ILE A 1 321 ? 12.008 14.797 -15.460 1.00 92.25 321 ILE A N 1
ATOM 2416 C CA . ILE A 1 321 ? 10.902 14.468 -16.378 1.00 92.25 321 ILE A CA 1
ATOM 2417 C C . ILE A 1 321 ? 9.755 15.486 -16.266 1.00 92.25 321 ILE A C 1
ATOM 2419 O O . ILE A 1 321 ? 9.112 15.807 -17.262 1.00 92.25 321 ILE A O 1
ATOM 2423 N N . GLY A 1 322 ? 9.514 16.027 -15.067 1.00 83.00 322 GLY A N 1
ATOM 2424 C CA . GLY A 1 322 ? 8.397 16.936 -14.818 1.00 83.00 322 GLY A CA 1
ATOM 2425 C C . GLY A 1 322 ? 7.045 16.213 -14.673 1.00 83.00 322 GLY A C 1
ATOM 2426 O O . GLY A 1 322 ? 7.003 15.078 -14.189 1.00 83.00 322 GLY A O 1
ATOM 2427 N N . PRO A 1 323 ? 5.918 16.885 -14.980 1.00 82.44 323 PRO A N 1
ATOM 2428 C CA . PRO A 1 323 ? 4.588 16.302 -14.844 1.00 82.44 323 PRO A CA 1
ATOM 2429 C C . PRO A 1 323 ? 4.362 15.164 -15.844 1.00 82.44 323 PRO A C 1
ATOM 2431 O O . PRO A 1 323 ? 4.888 15.171 -16.951 1.00 82.44 323 PRO A O 1
ATOM 2434 N N . THR A 1 324 ? 3.545 14.203 -15.432 1.00 87.12 324 THR A N 1
ATOM 2435 C CA . THR A 1 324 ? 3.281 12.946 -16.136 1.00 87.12 324 THR A CA 1
ATOM 2436 C C . THR A 1 324 ? 1.779 12.690 -16.204 1.00 87.12 324 THR A C 1
ATOM 2438 O O . THR A 1 324 ? 1.030 13.089 -15.307 1.00 87.12 324 THR A O 1
ATOM 2441 N N . GLN A 1 325 ? 1.343 11.994 -17.246 1.00 82.81 325 GLN A N 1
ATOM 2442 C CA . GLN A 1 325 ? -0.051 11.701 -17.557 1.00 82.81 325 GLN A CA 1
ATOM 2443 C C . GLN A 1 325 ? -0.233 10.252 -18.026 1.00 82.81 325 GLN A C 1
ATOM 2445 O O . GLN A 1 325 ? 0.723 9.544 -18.354 1.00 82.81 325 GLN A O 1
ATOM 2450 N N . LYS A 1 326 ? -1.486 9.796 -18.081 1.00 82.88 326 LYS A N 1
ATOM 2451 C CA . LYS A 1 326 ? -1.826 8.508 -18.699 1.00 82.88 326 LYS A CA 1
ATOM 2452 C C . LYS A 1 326 ? -1.252 8.403 -20.124 1.00 82.88 326 LYS A C 1
ATOM 2454 O O . LYS A 1 326 ? -1.401 9.314 -20.933 1.00 82.88 326 LYS A O 1
ATOM 2459 N N . GLY A 1 327 ? -0.671 7.248 -20.438 1.00 85.25 327 GLY A N 1
ATOM 2460 C CA . GLY A 1 327 ? -0.054 6.937 -21.728 1.00 85.25 327 GLY A CA 1
ATOM 2461 C C . GLY A 1 327 ? 1.455 7.171 -21.761 1.00 85.25 327 GLY A C 1
ATOM 2462 O O . GLY A 1 327 ? 2.128 6.557 -22.585 1.00 85.25 327 GLY A O 1
ATOM 2463 N N . ASP A 1 328 ? 1.997 7.973 -20.840 1.00 94.31 328 ASP A N 1
ATOM 2464 C CA . ASP A 1 328 ? 3.439 8.194 -20.761 1.00 94.31 328 ASP A CA 1
ATOM 2465 C C . ASP A 1 328 ? 4.201 6.899 -20.462 1.00 94.31 328 ASP A C 1
ATOM 2467 O O . ASP A 1 328 ? 3.707 5.987 -19.786 1.00 94.31 328 ASP A O 1
ATOM 2471 N N . ARG A 1 329 ? 5.439 6.826 -20.953 1.00 95.69 329 ARG A N 1
ATOM 2472 C CA . ARG A 1 329 ? 6.299 5.651 -20.858 1.00 95.69 329 ARG A CA 1
ATOM 2473 C C . ARG A 1 329 ? 7.638 5.998 -20.223 1.00 95.69 329 ARG A C 1
ATOM 2475 O O . ARG A 1 329 ? 8.379 6.828 -20.735 1.00 95.69 329 ARG A O 1
ATOM 2482 N N . LEU A 1 330 ? 7.966 5.308 -19.136 1.00 96.81 330 LEU A N 1
ATOM 2483 C CA . LEU A 1 330 ? 9.272 5.333 -18.483 1.00 96.81 330 LEU A CA 1
ATOM 2484 C C . LEU A 1 330 ? 10.015 4.034 -18.808 1.00 96.81 330 LEU A C 1
ATOM 2486 O O . LEU A 1 330 ? 9.552 2.948 -18.469 1.00 96.81 330 LEU A O 1
ATOM 2490 N N . THR A 1 331 ? 11.188 4.144 -19.416 1.00 98.06 331 THR A N 1
ATOM 2491 C CA . THR A 1 331 ? 12.022 3.001 -19.798 1.00 98.06 331 THR A CA 1
ATOM 2492 C C . THR A 1 331 ? 13.334 3.035 -19.026 1.00 98.06 331 THR A C 1
ATOM 2494 O O . THR A 1 331 ? 14.029 4.051 -19.011 1.00 98.06 331 THR A O 1
ATOM 2497 N N . LEU A 1 332 ? 13.679 1.913 -18.395 1.00 98.12 332 LEU A N 1
ATOM 2498 C CA . LEU A 1 332 ? 14.948 1.693 -17.710 1.00 98.12 332 LEU A CA 1
ATOM 2499 C C . LEU A 1 332 ? 15.747 0.641 -18.480 1.00 98.12 332 LEU A C 1
ATOM 2501 O O . LEU A 1 332 ? 15.400 -0.540 -18.466 1.00 98.12 332 LEU A O 1
ATOM 2505 N N . ASP A 1 333 ? 16.818 1.073 -19.134 1.00 98.12 333 ASP A N 1
ATOM 2506 C CA . ASP A 1 333 ? 17.740 0.201 -19.857 1.00 98.12 333 ASP A CA 1
ATOM 2507 C C . ASP A 1 333 ? 18.952 -0.100 -18.987 1.00 98.12 333 ASP A C 1
ATOM 2509 O O . ASP A 1 333 ? 19.742 0.790 -18.672 1.00 98.12 333 ASP A O 1
ATOM 2513 N N . LEU A 1 334 ? 19.105 -1.364 -18.595 1.00 96.56 334 LEU A N 1
ATOM 2514 C CA . LEU A 1 334 ? 20.210 -1.830 -17.773 1.00 96.56 334 LEU A CA 1
ATOM 2515 C C . LEU A 1 334 ? 21.153 -2.653 -18.651 1.00 96.56 334 LEU A C 1
ATOM 2517 O O . LEU A 1 334 ? 20.949 -3.854 -18.851 1.00 96.56 334 LEU A O 1
ATOM 2521 N N . ALA A 1 335 ? 22.189 -2.009 -19.175 1.00 94.38 335 ALA A N 1
ATOM 2522 C CA . ALA A 1 335 ? 23.175 -2.608 -20.070 1.00 94.38 335 ALA A CA 1
ATOM 2523 C C . ALA A 1 335 ? 24.557 -1.982 -19.841 1.00 94.38 335 ALA A C 1
ATOM 2525 O O . ALA A 1 335 ? 24.668 -0.884 -19.297 1.00 94.38 335 ALA A O 1
ATOM 2526 N N . GLU A 1 336 ? 25.617 -2.701 -20.226 1.00 89.81 336 GLU A N 1
ATOM 2527 C CA . GLU A 1 336 ? 26.999 -2.180 -20.202 1.00 89.81 336 GLU A CA 1
ATOM 2528 C C . GLU A 1 336 ? 27.437 -1.650 -18.818 1.00 89.81 336 GLU A C 1
ATOM 2530 O O . GLU A 1 336 ? 28.243 -0.737 -18.692 1.00 89.81 336 GLU A O 1
ATOM 2535 N N . GLY A 1 337 ? 26.873 -2.214 -17.745 1.00 89.00 337 GLY A N 1
ATOM 2536 C CA . GLY A 1 337 ? 27.168 -1.812 -16.368 1.00 89.00 337 GLY A CA 1
ATOM 2537 C C . GLY A 1 337 ? 26.573 -0.473 -15.924 1.00 89.00 337 GLY A C 1
ATOM 2538 O O . GLY A 1 337 ? 26.925 0.019 -14.849 1.00 89.00 337 GLY A O 1
ATOM 2539 N N . SER A 1 338 ? 25.648 0.088 -16.701 1.00 94.50 338 SER A N 1
ATOM 2540 C CA . SER A 1 338 ? 24.930 1.320 -16.381 1.00 94.50 338 SER A CA 1
ATOM 2541 C C . SER A 1 338 ? 23.412 1.133 -16.443 1.00 94.50 338 SER A C 1
ATOM 2543 O O . SER A 1 338 ? 22.906 0.142 -16.971 1.00 94.50 338 SER A O 1
ATOM 2545 N N . THR A 1 339 ? 22.687 2.087 -15.863 1.00 97.38 339 THR A N 1
ATOM 2546 C CA . THR A 1 339 ? 21.235 2.233 -15.989 1.00 97.38 339 THR A CA 1
ATOM 2547 C C . THR A 1 339 ? 20.939 3.534 -16.721 1.00 97.38 339 THR A C 1
ATOM 2549 O O . THR A 1 339 ? 21.275 4.612 -16.229 1.00 97.38 339 THR A O 1
ATOM 2552 N N . ARG A 1 340 ? 20.294 3.446 -17.882 1.00 97.75 340 ARG A N 1
ATOM 2553 C CA . ARG A 1 340 ? 19.819 4.595 -18.656 1.00 97.75 340 ARG A CA 1
ATOM 2554 C C . ARG A 1 340 ? 18.317 4.760 -18.457 1.00 97.75 340 ARG A C 1
ATOM 2556 O O . ARG A 1 340 ? 17.572 3.787 -18.536 1.00 97.75 340 ARG A O 1
ATOM 2563 N N . VAL A 1 341 ? 17.884 5.995 -18.223 1.00 98.06 341 VAL A N 1
ATOM 2564 C CA . VAL A 1 341 ? 16.470 6.350 -18.076 1.00 98.06 341 VAL A CA 1
ATOM 2565 C C . VAL A 1 341 ? 16.012 7.057 -19.343 1.00 98.06 341 VAL A C 1
ATOM 2567 O O . VAL A 1 341 ? 16.675 7.979 -19.813 1.00 98.06 341 VAL A O 1
ATOM 2570 N N . SER A 1 342 ? 14.885 6.628 -19.898 1.00 97.88 342 SER A N 1
ATOM 2571 C CA . SER A 1 342 ? 14.216 7.323 -20.997 1.00 97.88 342 SER A CA 1
ATOM 2572 C C . SER A 1 342 ? 12.753 7.559 -20.653 1.00 97.88 342 SER A C 1
ATOM 2574 O O . SER A 1 342 ? 12.128 6.730 -19.992 1.00 97.88 342 SER A O 1
ATOM 2576 N N . PHE A 1 343 ? 12.209 8.679 -21.102 1.00 96.75 343 PHE A N 1
ATOM 2577 C CA . PHE A 1 343 ? 10.816 9.051 -20.941 1.00 96.75 343 PHE A CA 1
ATOM 2578 C C . PHE A 1 343 ? 10.231 9.392 -22.310 1.00 96.75 343 PHE A C 1
ATOM 2580 O O . PHE A 1 343 ? 10.778 10.245 -23.005 1.00 96.75 343 PHE A O 1
ATOM 2587 N N . ASN A 1 344 ? 9.164 8.701 -22.716 1.00 95.31 344 ASN A N 1
ATOM 2588 C CA . ASN A 1 344 ? 8.578 8.795 -24.060 1.00 95.31 344 ASN A CA 1
ATOM 2589 C C . ASN A 1 344 ? 9.653 8.701 -25.162 1.00 95.31 344 ASN A C 1
ATOM 2591 O O . ASN A 1 344 ? 9.764 9.567 -26.025 1.00 95.31 344 ASN A O 1
ATOM 2595 N N . ASP A 1 345 ? 10.496 7.666 -25.052 1.00 91.94 345 ASP A N 1
ATOM 2596 C CA . ASP A 1 345 ? 11.622 7.339 -25.945 1.00 91.94 345 ASP A CA 1
ATOM 2597 C C . ASP A 1 345 ? 12.763 8.373 -26.004 1.00 91.94 345 ASP A C 1
ATOM 2599 O O . ASP A 1 345 ? 13.761 8.169 -26.697 1.00 91.94 345 ASP A O 1
ATOM 2603 N N . MET A 1 346 ? 12.685 9.436 -25.200 1.00 95.44 346 MET A N 1
ATOM 2604 C CA . MET A 1 346 ? 13.739 10.435 -25.046 1.00 95.44 346 MET A CA 1
ATOM 2605 C C . MET A 1 346 ? 14.587 10.145 -23.810 1.00 95.44 346 MET A C 1
ATOM 2607 O O . MET A 1 346 ? 14.066 9.979 -22.710 1.00 95.44 346 MET A O 1
ATOM 2611 N N . MET A 1 347 ? 15.908 10.107 -23.970 1.00 95.81 347 MET A N 1
ATOM 2612 C CA . MET A 1 347 ? 16.831 9.909 -22.850 1.00 95.81 347 MET A CA 1
ATOM 2613 C C . MET A 1 347 ? 16.764 11.087 -21.872 1.00 95.81 347 MET A C 1
ATOM 2615 O O . MET A 1 347 ? 16.770 12.245 -22.290 1.00 95.81 347 MET A O 1
ATOM 2619 N N . VAL A 1 348 ? 16.731 10.787 -20.573 1.00 96.38 348 VAL A N 1
ATOM 2620 C CA . VAL A 1 348 ? 16.700 11.789 -19.503 1.00 96.38 348 VAL A CA 1
ATOM 2621 C C . VAL A 1 348 ? 17.925 11.610 -18.618 1.00 96.38 348 VAL A C 1
ATOM 2623 O O . VAL A 1 348 ? 18.141 10.537 -18.057 1.00 96.38 348 VAL A O 1
ATOM 2626 N N . GLY A 1 349 ? 18.701 12.683 -18.467 1.00 94.00 349 GLY A N 1
ATOM 2627 C CA . GLY A 1 349 ? 19.927 12.682 -17.673 1.00 94.00 349 GLY A CA 1
ATOM 2628 C C . GLY A 1 349 ? 21.031 11.779 -18.235 1.00 94.00 349 GLY A C 1
ATOM 2629 O O . GLY A 1 349 ? 20.917 11.203 -19.316 1.00 94.00 349 GLY A O 1
ATOM 2630 N N . GLU A 1 350 ? 22.116 11.670 -17.473 1.00 95.56 350 GLU A N 1
ATOM 2631 C CA . GLU A 1 350 ? 23.265 10.828 -17.817 1.00 95.56 350 GLU A CA 1
ATOM 2632 C C . GLU A 1 350 ? 23.056 9.365 -17.375 1.00 95.56 350 GLU A C 1
ATOM 2634 O O . GLU A 1 350 ? 22.371 9.116 -16.374 1.00 95.56 350 GLU A O 1
ATOM 2639 N N . PRO A 1 351 ? 23.672 8.378 -18.058 1.00 97.00 351 PRO A N 1
ATOM 2640 C CA . PRO A 1 351 ? 23.670 6.988 -17.613 1.00 97.00 351 PRO A CA 1
ATOM 2641 C C . PRO A 1 351 ? 24.254 6.822 -16.202 1.00 97.00 351 PRO A C 1
ATOM 2643 O O . PRO A 1 351 ? 25.350 7.288 -15.893 1.00 97.00 351 PRO A O 1
ATOM 2646 N N . ILE A 1 352 ? 23.543 6.096 -15.343 1.00 98.00 352 ILE A N 1
ATOM 2647 C CA . ILE A 1 352 ? 23.925 5.883 -13.944 1.00 98.00 352 ILE A CA 1
ATOM 2648 C C . ILE A 1 352 ? 24.770 4.612 -13.854 1.00 98.00 352 ILE A C 1
ATOM 2650 O O . ILE A 1 352 ? 24.258 3.504 -14.019 1.00 98.00 352 ILE A O 1
ATOM 2654 N N . ALA A 1 353 ? 26.070 4.759 -13.607 1.00 96.19 353 ALA A N 1
ATOM 2655 C CA . ALA A 1 353 ? 27.008 3.640 -13.555 1.00 96.19 353 ALA A CA 1
ATOM 2656 C C . ALA A 1 353 ? 26.908 2.826 -12.250 1.00 96.19 353 ALA A C 1
ATOM 2658 O O . ALA A 1 353 ? 26.779 3.386 -11.158 1.00 96.19 353 ALA A O 1
ATOM 2659 N N . GLY A 1 354 ? 27.070 1.504 -12.356 1.00 94.25 354 GLY A N 1
ATOM 2660 C CA . GLY A 1 354 ? 27.290 0.611 -11.217 1.00 94.25 354 GLY A CA 1
ATOM 2661 C C . GLY A 1 354 ? 26.376 -0.614 -11.198 1.00 94.25 354 GLY A C 1
ATOM 2662 O O . GLY A 1 354 ? 25.152 -0.498 -11.137 1.00 94.25 354 GLY A O 1
ATOM 2663 N N . LEU A 1 355 ? 26.984 -1.806 -11.149 1.00 92.31 355 LEU A N 1
ATOM 2664 C CA . LEU A 1 355 ? 26.259 -3.082 -11.053 1.00 92.31 355 LEU A CA 1
ATOM 2665 C C . LEU A 1 355 ? 25.494 -3.222 -9.727 1.00 92.31 355 LEU A C 1
ATOM 2667 O O . LEU A 1 355 ? 24.403 -3.775 -9.715 1.00 92.31 355 LEU A O 1
ATOM 2671 N N . LEU A 1 356 ? 26.017 -2.661 -8.631 1.00 94.06 356 LEU A N 1
ATOM 2672 C CA . LEU A 1 356 ? 25.333 -2.681 -7.332 1.00 94.06 356 LEU A CA 1
ATOM 2673 C C . LEU A 1 356 ? 24.035 -1.864 -7.350 1.00 94.06 356 LEU A C 1
ATOM 2675 O O . LEU A 1 356 ? 23.013 -2.324 -6.848 1.00 94.06 356 LEU A O 1
ATOM 2679 N N . PHE A 1 357 ? 24.050 -0.675 -7.962 1.00 96.50 357 PHE A N 1
ATOM 2680 C CA . PHE A 1 357 ? 22.844 0.142 -8.103 1.00 96.50 357 PHE A CA 1
ATOM 2681 C C . PHE A 1 357 ? 21.820 -0.534 -9.021 1.00 96.50 357 PHE A C 1
ATOM 2683 O O . PHE A 1 357 ? 20.642 -0.611 -8.686 1.00 96.50 357 PHE A O 1
ATOM 2690 N N . ARG A 1 358 ? 22.281 -1.085 -10.147 1.00 95.50 358 ARG A N 1
ATOM 2691 C CA . ARG A 1 358 ? 21.476 -1.902 -11.062 1.00 95.50 358 ARG A CA 1
ATOM 2692 C C . ARG A 1 358 ? 20.787 -3.065 -10.341 1.00 95.50 358 ARG A C 1
ATOM 2694 O O . ARG A 1 358 ? 19.589 -3.267 -10.518 1.00 95.50 358 ARG A O 1
ATOM 2701 N N . ASP A 1 359 ? 21.520 -3.810 -9.518 1.00 95.31 359 ASP A N 1
ATOM 2702 C CA . ASP A 1 359 ? 20.973 -4.938 -8.754 1.00 95.31 359 ASP A CA 1
ATOM 2703 C C . ASP A 1 359 ? 19.962 -4.473 -7.715 1.00 95.31 359 ASP A C 1
ATOM 2705 O O . ASP A 1 359 ? 18.905 -5.089 -7.559 1.00 95.31 359 ASP A O 1
ATOM 2709 N N . ALA A 1 360 ? 20.257 -3.360 -7.044 1.00 96.25 360 ALA A N 1
ATOM 2710 C CA . ALA A 1 360 ? 19.342 -2.756 -6.094 1.00 96.25 360 ALA A CA 1
ATOM 2711 C C . ALA A 1 360 ? 18.039 -2.308 -6.766 1.00 96.25 360 ALA A C 1
ATOM 2713 O O . ALA A 1 360 ? 16.952 -2.569 -6.246 1.00 96.25 360 ALA A O 1
ATOM 2714 N N . LEU A 1 361 ? 18.143 -1.712 -7.955 1.00 96.94 361 LEU A N 1
ATOM 2715 C CA . LEU A 1 361 ? 17.008 -1.298 -8.766 1.00 96.94 361 LEU A CA 1
ATOM 2716 C C . LEU A 1 361 ? 16.165 -2.498 -9.203 1.00 96.94 361 LEU A C 1
ATOM 2718 O O . LEU A 1 361 ? 14.956 -2.474 -9.014 1.00 96.94 361 LEU A O 1
ATOM 2722 N N . LEU A 1 362 ? 16.773 -3.576 -9.708 1.00 96.50 362 LEU A N 1
ATOM 2723 C CA . LEU A 1 362 ? 16.037 -4.796 -10.065 1.00 96.50 362 LEU A CA 1
ATOM 2724 C C . LEU A 1 362 ? 15.332 -5.408 -8.849 1.00 96.50 362 LEU A C 1
ATOM 2726 O O . LEU A 1 362 ? 14.157 -5.766 -8.933 1.00 96.50 362 LEU A O 1
ATOM 2730 N N . ARG A 1 363 ? 16.003 -5.467 -7.693 1.00 96.06 363 ARG A N 1
ATOM 2731 C CA . ARG A 1 363 ? 15.411 -5.949 -6.433 1.00 96.06 363 ARG A CA 1
ATOM 2732 C C . ARG A 1 363 ? 14.207 -5.123 -5.986 1.00 96.06 363 ARG A C 1
ATOM 2734 O O . ARG A 1 363 ? 13.323 -5.679 -5.345 1.00 96.06 363 ARG A O 1
ATOM 2741 N N . ALA A 1 364 ? 14.116 -3.848 -6.359 1.00 95.31 364 ALA A N 1
ATOM 2742 C CA . ALA A 1 364 ? 12.928 -3.043 -6.091 1.00 95.31 364 ALA A CA 1
ATOM 2743 C C . ALA A 1 364 ? 11.666 -3.604 -6.777 1.00 95.31 364 ALA A C 1
ATOM 2745 O O . ALA A 1 364 ? 10.571 -3.460 -6.243 1.00 95.31 364 ALA A O 1
ATOM 2746 N N . PHE A 1 365 ? 11.809 -4.267 -7.929 1.00 96.00 365 PHE A N 1
ATOM 2747 C CA . PHE A 1 365 ? 10.690 -4.827 -8.696 1.00 96.00 365 PHE A CA 1
ATOM 2748 C C . PHE A 1 365 ? 10.522 -6.330 -8.499 1.00 96.00 365 PHE A C 1
ATOM 2750 O O . PHE A 1 365 ? 9.394 -6.799 -8.416 1.00 96.00 365 PHE A O 1
ATOM 2757 N N . VAL A 1 366 ? 11.626 -7.079 -8.426 1.00 95.12 366 VAL A N 1
ATOM 2758 C CA . VAL A 1 366 ? 11.604 -8.550 -8.377 1.00 95.12 366 VAL A CA 1
ATOM 2759 C C . VAL A 1 366 ? 12.048 -9.140 -7.034 1.00 95.12 366 VAL A C 1
ATOM 2761 O O . VAL A 1 366 ? 11.978 -10.350 -6.858 1.00 95.12 366 VAL A O 1
ATOM 2764 N N . GLY A 1 367 ? 12.532 -8.327 -6.092 1.00 90.50 367 GLY A N 1
ATOM 2765 C CA . GLY A 1 367 ? 13.108 -8.782 -4.820 1.00 90.50 367 GLY A CA 1
ATOM 2766 C C . GLY A 1 367 ? 12.085 -9.304 -3.808 1.00 90.50 367 GLY A C 1
ATOM 2767 O O . GLY A 1 367 ? 10.903 -9.422 -4.102 1.00 90.50 367 GLY A O 1
ATOM 2768 N N . ALA A 1 368 ? 12.544 -9.625 -2.597 1.00 86.38 368 ALA A N 1
ATOM 2769 C CA . ALA A 1 368 ? 11.707 -10.217 -1.548 1.00 86.38 368 ALA A CA 1
ATOM 2770 C C . ALA A 1 368 ? 10.631 -9.257 -1.007 1.00 86.38 368 ALA A C 1
ATOM 2772 O O . ALA A 1 368 ? 9.576 -9.704 -0.568 1.00 86.38 368 ALA A O 1
ATOM 2773 N N . GLN A 1 369 ? 10.891 -7.946 -1.039 1.00 85.69 369 GLN A N 1
ATOM 2774 C CA . GLN A 1 369 ? 9.930 -6.903 -0.665 1.00 85.69 369 GLN A CA 1
ATOM 2775 C C . GLN A 1 369 ? 9.690 -5.955 -1.851 1.00 85.69 369 GLN A C 1
ATOM 2777 O O . GLN A 1 369 ? 10.136 -4.801 -1.815 1.00 85.69 369 GLN A O 1
ATOM 2782 N N . PRO A 1 370 ? 9.067 -6.436 -2.941 1.00 89.94 370 PRO A N 1
ATOM 2783 C CA . PRO A 1 370 ? 8.966 -5.681 -4.183 1.00 89.94 370 PRO A CA 1
ATOM 2784 C C . PRO A 1 370 ? 8.050 -4.458 -4.028 1.00 89.94 370 PRO A C 1
ATOM 2786 O O . PRO A 1 370 ? 7.316 -4.298 -3.049 1.00 89.94 370 PRO A O 1
ATOM 2789 N N . ILE A 1 371 ? 8.076 -3.577 -5.025 1.00 85.25 371 ILE A N 1
ATOM 2790 C CA . ILE A 1 371 ? 7.153 -2.445 -5.121 1.00 85.25 371 ILE A CA 1
ATOM 2791 C C . ILE A 1 371 ? 5.697 -2.897 -5.260 1.00 85.25 371 ILE A C 1
ATOM 2793 O O . ILE A 1 371 ? 4.806 -2.121 -4.946 1.00 85.25 371 ILE A O 1
ATOM 2797 N N . ASP A 1 372 ? 5.441 -4.107 -5.744 1.00 83.44 372 ASP A N 1
ATOM 2798 C CA . ASP A 1 372 ? 4.117 -4.715 -5.828 1.00 83.44 372 ASP A CA 1
ATOM 2799 C C . ASP A 1 372 ? 4.289 -6.218 -6.109 1.00 83.44 372 ASP A C 1
ATOM 2801 O O . ASP A 1 372 ? 5.143 -6.587 -6.916 1.00 83.44 372 ASP A O 1
ATOM 2805 N N . VAL A 1 373 ? 3.553 -7.080 -5.402 1.00 83.75 373 VAL A N 1
ATOM 2806 C CA . VAL A 1 373 ? 3.728 -8.542 -5.481 1.00 83.75 373 VAL A CA 1
ATOM 2807 C C . VAL A 1 373 ? 3.153 -9.106 -6.780 1.00 83.75 373 VAL A C 1
ATOM 2809 O O . VAL A 1 373 ? 3.777 -9.968 -7.397 1.00 83.75 373 VAL A O 1
ATOM 2812 N N . ASP A 1 374 ? 2.012 -8.604 -7.244 1.00 81.06 374 ASP A N 1
ATOM 2813 C CA . ASP A 1 374 ? 1.407 -9.077 -8.490 1.00 81.06 374 ASP A CA 1
ATOM 2814 C C . ASP A 1 374 ? 2.220 -8.607 -9.697 1.00 81.06 374 ASP A C 1
ATOM 2816 O O . ASP A 1 374 ? 2.502 -9.391 -10.609 1.00 81.06 374 ASP A O 1
ATOM 2820 N N . LEU A 1 375 ? 2.718 -7.368 -9.650 1.00 87.62 375 LEU A N 1
ATOM 2821 C CA . LEU A 1 375 ? 3.696 -6.868 -10.612 1.00 87.62 375 LEU A CA 1
ATOM 2822 C C . LEU A 1 375 ? 4.950 -7.750 -10.637 1.00 87.62 375 LEU A C 1
ATOM 2824 O O . LEU A 1 375 ? 5.383 -8.164 -11.708 1.00 87.62 375 LEU A O 1
ATOM 2828 N N . GLN A 1 376 ? 5.533 -8.048 -9.471 1.00 92.62 376 GLN A N 1
ATOM 2829 C CA . GLN A 1 376 ? 6.734 -8.878 -9.340 1.00 92.62 376 GLN A CA 1
ATOM 2830 C C . GLN A 1 376 ? 6.549 -10.236 -10.024 1.00 92.62 376 GLN A C 1
ATOM 2832 O O . GLN A 1 376 ? 7.392 -10.661 -10.818 1.00 92.62 376 GLN A O 1
ATOM 2837 N N . ARG A 1 377 ? 5.435 -10.911 -9.723 1.00 89.62 377 ARG A N 1
ATOM 2838 C CA . ARG A 1 377 ? 5.101 -12.223 -10.284 1.00 89.62 377 ARG A CA 1
ATOM 2839 C C . ARG A 1 377 ? 4.917 -12.144 -11.794 1.00 89.62 377 ARG A C 1
ATOM 2841 O O . ARG A 1 377 ? 5.531 -12.935 -12.506 1.00 89.62 377 ARG A O 1
ATOM 2848 N N . GLY A 1 378 ? 4.170 -11.150 -12.270 1.00 90.69 378 GLY A N 1
ATOM 2849 C CA . GLY A 1 378 ? 3.961 -10.910 -13.694 1.00 90.69 378 GLY A CA 1
ATOM 2850 C C . GLY A 1 378 ? 5.267 -10.677 -14.460 1.00 90.69 378 GLY A C 1
ATOM 2851 O O . GLY A 1 378 ? 5.527 -11.341 -15.463 1.00 90.69 378 GLY A O 1
ATOM 2852 N N . LEU A 1 379 ? 6.158 -9.823 -13.944 1.00 94.69 379 LEU A N 1
ATOM 2853 C CA . LEU A 1 379 ? 7.473 -9.564 -14.549 1.00 94.69 379 LEU A CA 1
ATOM 2854 C C . LEU A 1 379 ? 8.360 -10.816 -14.600 1.00 94.69 379 LEU A C 1
ATOM 2856 O O . LEU A 1 379 ? 9.122 -10.997 -15.551 1.00 94.69 379 LEU A O 1
ATOM 2860 N N . LEU A 1 380 ? 8.256 -11.694 -13.600 1.00 93.75 380 LEU A N 1
ATOM 2861 C CA . LEU A 1 380 ? 8.944 -12.986 -13.570 1.00 93.75 380 LEU A CA 1
ATOM 2862 C C . LEU A 1 380 ? 8.217 -14.072 -14.376 1.00 93.75 380 LEU A C 1
ATOM 2864 O O . LEU A 1 380 ? 8.672 -15.209 -14.368 1.00 93.75 380 LEU A O 1
ATOM 2868 N N . GLY A 1 381 ? 7.111 -13.768 -15.061 1.00 89.50 381 GLY A N 1
ATOM 2869 C CA . GLY A 1 381 ? 6.329 -14.750 -15.816 1.00 89.50 381 GLY A CA 1
ATOM 2870 C C . GLY A 1 381 ? 5.740 -15.861 -14.940 1.00 89.50 381 GLY A C 1
ATOM 2871 O O . GLY A 1 381 ? 5.625 -17.003 -15.385 1.00 89.50 381 GLY A O 1
ATOM 2872 N N . LEU A 1 382 ? 5.436 -15.546 -13.678 1.00 85.44 382 LEU A N 1
ATOM 2873 C CA . LEU A 1 382 ? 4.785 -16.432 -12.716 1.00 85.44 382 LEU A CA 1
ATOM 2874 C C . LEU A 1 382 ? 3.268 -16.177 -12.715 1.00 85.44 382 LEU A C 1
ATOM 2876 O O . LEU A 1 382 ? 2.844 -15.045 -12.953 1.00 85.44 382 LEU A O 1
ATOM 2880 N N . PRO A 1 383 ? 2.435 -17.194 -12.420 1.00 74.31 383 PRO A N 1
ATOM 2881 C CA . PRO A 1 383 ? 0.986 -17.012 -12.349 1.00 74.31 383 PRO A CA 1
ATOM 2882 C C . PRO A 1 383 ? 0.608 -16.004 -11.247 1.00 74.31 383 PRO A C 1
ATOM 2884 O O . PRO A 1 383 ? 1.365 -15.877 -10.280 1.00 74.31 383 PRO A O 1
ATOM 2887 N N . PRO A 1 384 ? -0.549 -15.322 -11.324 1.00 62.22 384 PRO A N 1
ATOM 2888 C CA . PRO A 1 384 ? -1.049 -14.461 -10.248 1.00 62.22 384 PRO A CA 1
ATOM 2889 C C . PRO A 1 384 ? -1.125 -15.202 -8.907 1.00 62.22 384 PRO A C 1
ATOM 2891 O O . PRO A 1 384 ? -1.195 -16.433 -8.871 1.00 62.22 384 PRO A O 1
ATOM 2894 N N . GLN A 1 385 ? -1.078 -14.478 -7.791 1.00 55.19 385 GLN A N 1
ATOM 2895 C CA . GLN A 1 385 ? -1.314 -15.093 -6.489 1.00 55.19 385 GLN A CA 1
ATOM 2896 C C . GLN A 1 385 ? -2.819 -15.371 -6.357 1.00 55.19 385 GLN A C 1
ATOM 2898 O O . GLN A 1 385 ? -3.619 -14.441 -6.351 1.00 55.19 385 GLN A O 1
ATOM 2903 N N . GLU A 1 386 ? -3.224 -16.644 -6.302 1.00 41.59 386 GLU A N 1
ATOM 2904 C CA . GLU A 1 386 ? -4.627 -16.991 -6.051 1.00 41.59 386 GLU A CA 1
ATOM 2905 C C . GLU A 1 386 ? -5.063 -16.378 -4.713 1.00 41.59 386 GLU A C 1
ATOM 2907 O O . GLU A 1 386 ? -4.392 -16.546 -3.688 1.00 41.59 386 GLU A O 1
ATOM 2912 N N . ALA A 1 387 ? -6.179 -15.645 -4.725 1.00 36.72 387 ALA A N 1
ATOM 2913 C CA . ALA A 1 387 ? -6.829 -15.200 -3.505 1.00 36.72 387 ALA A CA 1
ATOM 2914 C C . ALA A 1 387 ? -7.173 -16.452 -2.690 1.00 36.72 387 ALA A C 1
ATOM 2916 O O . ALA A 1 387 ? -7.981 -17.272 -3.120 1.00 36.72 387 ALA A O 1
ATOM 2917 N N . ALA A 1 388 ? -6.530 -16.635 -1.539 1.00 36.28 388 ALA A N 1
ATOM 2918 C CA . ALA A 1 388 ? -6.848 -17.730 -0.637 1.00 36.28 388 ALA A CA 1
ATOM 2919 C C . ALA A 1 388 ? -8.279 -17.539 -0.109 1.00 36.28 388 ALA A C 1
ATOM 2921 O O . ALA A 1 388 ? -8.510 -16.840 0.874 1.00 36.28 388 ALA A O 1
ATOM 2922 N N . GLY A 1 389 ? -9.247 -18.134 -0.800 1.00 32.03 389 GLY A N 1
ATOM 2923 C CA . GLY A 1 389 ? -10.655 -18.077 -0.451 1.00 32.03 389 GLY A CA 1
ATOM 2924 C C . GLY A 1 389 ? -11.495 -18.872 -1.442 1.00 32.03 389 GLY A C 1
ATOM 2925 O O . GLY A 1 389 ? -11.621 -18.480 -2.593 1.00 32.03 389 GLY A O 1
ATOM 2926 N N . GLN A 1 390 ? -12.127 -19.934 -0.932 1.00 36.16 390 GLN A N 1
ATOM 2927 C CA . GLN A 1 390 ? -13.167 -20.754 -1.574 1.00 36.16 390 GLN A CA 1
ATOM 2928 C C . GLN A 1 390 ? -12.683 -21.909 -2.471 1.00 36.16 390 GLN A C 1
ATOM 2930 O O . GLN A 1 390 ? -12.919 -21.943 -3.672 1.00 36.16 390 GLN A O 1
ATOM 2935 N N . ALA A 1 391 ? -12.144 -22.954 -1.839 1.00 31.28 391 ALA A N 1
ATOM 2936 C CA . ALA A 1 391 ? -12.381 -24.327 -2.289 1.00 31.28 391 ALA A CA 1
ATOM 2937 C C . ALA A 1 391 ? -13.092 -25.069 -1.150 1.00 31.28 391 ALA A C 1
ATOM 2939 O O . ALA A 1 391 ? -12.629 -25.076 -0.010 1.00 31.28 391 ALA A O 1
ATOM 2940 N N . GLY A 1 392 ? -14.288 -25.571 -1.450 1.00 32.53 392 GLY A N 1
ATOM 2941 C CA . GLY A 1 392 ? -15.313 -25.918 -0.479 1.00 32.53 392 GLY A CA 1
ATOM 2942 C C . GLY A 1 392 ? -14.952 -27.067 0.456 1.00 32.53 392 GLY A C 1
ATOM 2943 O O . GLY A 1 392 ? -14.503 -28.133 0.039 1.00 32.53 392 GLY A O 1
ATOM 2944 N N . SER A 1 393 ? -15.286 -26.876 1.730 1.00 31.73 393 SER A N 1
ATOM 2945 C CA . SER A 1 393 ? -15.556 -27.959 2.666 1.00 31.73 393 SER A CA 1
ATOM 2946 C C . SER A 1 393 ? -16.839 -28.688 2.244 1.00 31.73 393 SER A C 1
ATOM 2948 O O . SER A 1 393 ? -17.905 -28.497 2.829 1.00 31.73 393 SER A O 1
ATOM 2950 N N . ALA A 1 394 ? -16.75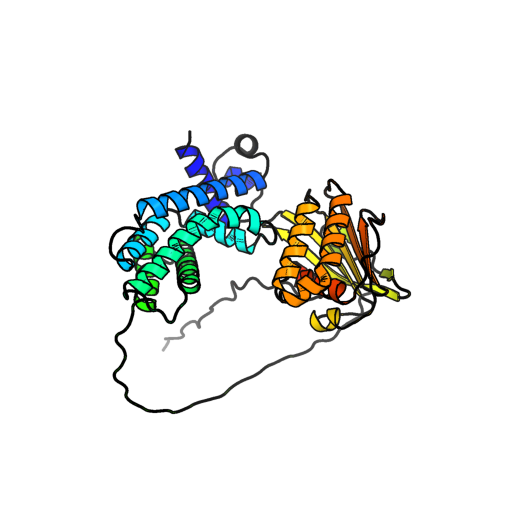4 -29.527 1.214 1.00 35.72 394 ALA A N 1
ATOM 2951 C CA . ALA A 1 394 ? -17.709 -30.611 1.034 1.00 35.72 394 ALA A CA 1
ATOM 2952 C C . ALA A 1 394 ? -17.327 -31.725 2.022 1.00 35.72 394 ALA A C 1
ATOM 2954 O O . ALA A 1 394 ? -16.588 -32.652 1.696 1.00 35.72 394 ALA A O 1
ATOM 2955 N N . GLY A 1 395 ? -17.772 -31.576 3.273 1.00 30.56 395 GLY A N 1
ATOM 2956 C CA . GLY A 1 395 ? -17.778 -32.666 4.247 1.00 30.56 395 GLY A CA 1
ATOM 2957 C C . GLY A 1 395 ? -18.759 -33.765 3.812 1.00 30.56 395 GLY A C 1
ATOM 2958 O O . GLY A 1 395 ? -19.737 -33.470 3.121 1.00 30.56 395 GLY A O 1
ATOM 2959 N N . PRO A 1 396 ? -18.503 -35.033 4.173 1.00 34.50 396 PRO A N 1
ATOM 2960 C CA . PRO A 1 396 ? -19.186 -36.177 3.590 1.00 34.50 396 PRO A CA 1
ATOM 2961 C C . PRO A 1 396 ? -20.644 -36.227 4.053 1.00 34.50 396 PRO A C 1
ATOM 2963 O O . PRO A 1 396 ? -20.934 -36.144 5.247 1.00 34.50 396 PRO A O 1
ATOM 2966 N N . ALA A 1 397 ? -21.562 -36.393 3.101 1.00 33.72 397 ALA A N 1
ATOM 2967 C CA . ALA A 1 397 ? -22.951 -36.711 3.389 1.00 33.72 397 ALA A CA 1
ATOM 2968 C C . ALA A 1 397 ? -23.010 -38.032 4.171 1.00 33.72 397 ALA A C 1
ATOM 2970 O O . ALA A 1 397 ? -22.524 -39.067 3.712 1.00 33.72 397 ALA A O 1
ATOM 2971 N N . GLY A 1 398 ? -23.579 -37.972 5.375 1.00 32.41 398 GLY A N 1
ATOM 2972 C CA . GLY A 1 398 ? -23.785 -39.127 6.233 1.00 32.41 398 GLY A CA 1
ATOM 2973 C C . GLY A 1 398 ? -24.729 -40.132 5.582 1.00 32.41 398 GLY A C 1
ATOM 2974 O O . GLY A 1 398 ? -25.882 -39.821 5.294 1.00 32.41 398 GLY A O 1
ATOM 2975 N N . ALA A 1 399 ? -24.240 -41.353 5.389 1.00 38.81 399 ALA A N 1
ATOM 2976 C CA . ALA A 1 399 ? -25.073 -42.514 5.138 1.00 38.81 399 ALA A CA 1
ATOM 2977 C C . ALA A 1 399 ? -25.458 -43.138 6.486 1.00 38.81 399 ALA A C 1
ATOM 2979 O O . ALA A 1 399 ? -24.609 -43.691 7.184 1.00 38.81 399 ALA A O 1
ATOM 2980 N N . ALA A 1 400 ? -26.740 -43.054 6.847 1.00 35.47 400 ALA A N 1
ATOM 2981 C CA . ALA A 1 400 ? -27.343 -43.931 7.842 1.00 35.47 400 ALA A CA 1
ATOM 2982 C C . ALA A 1 400 ? -28.851 -44.121 7.577 1.00 35.47 400 ALA A C 1
ATOM 2984 O O . ALA A 1 400 ? -29.626 -43.180 7.725 1.00 35.47 400 ALA A O 1
ATOM 2985 N N . ARG A 1 401 ? -29.203 -45.395 7.321 1.00 33.50 401 ARG A N 1
ATOM 2986 C CA . ARG A 1 401 ? -30.477 -46.115 7.568 1.00 33.50 401 ARG A CA 1
ATOM 2987 C C . ARG A 1 401 ? -31.526 -46.264 6.447 1.00 33.50 401 ARG A C 1
ATOM 2989 O O . ARG A 1 40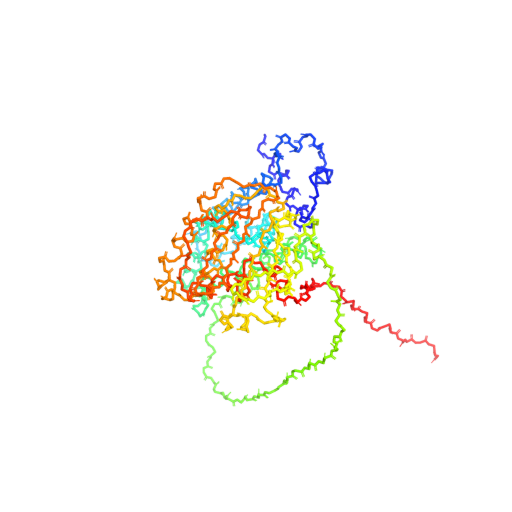1 ? -32.463 -45.483 6.343 1.00 33.50 401 ARG A O 1
ATOM 2996 N N . SER A 1 402 ? -31.404 -47.398 5.755 1.00 38.75 402 SER A N 1
ATOM 2997 C CA . SER A 1 402 ? -32.398 -48.484 5.569 1.00 38.75 402 SER A CA 1
ATOM 2998 C C . SER A 1 402 ? -31.537 -49.754 5.383 1.00 38.75 402 SER A C 1
ATOM 3000 O O . SER A 1 402 ? -30.600 -49.698 4.590 1.00 38.75 402 SER A O 1
ATOM 3002 N N . ASP A 1 403 ? -31.606 -50.849 6.136 1.00 41.72 403 ASP A N 1
ATOM 3003 C CA . ASP A 1 403 ? -32.680 -51.523 6.875 1.00 41.72 403 ASP A CA 1
ATOM 3004 C C . ASP A 1 403 ? -32.201 -52.070 8.234 1.00 41.72 403 ASP A C 1
ATOM 3006 O O . ASP A 1 403 ? -30.979 -52.325 8.378 1.00 41.72 403 ASP A O 1
#

Secondary structure (DSSP, 8-state):
-HHHHHHHHHHHHHHHHH-TT--HHHHHHHTT--HHHHHHH-SSHHHHHHHHHHHHHHHHHHHHHHTTTTSS-HHHHHHHHHHHHGGGHHHHHHHHHHHHH-TTTHHHHHHHHHHHHHHHHHHHHHHHHTTSB-SSS-HHHHHHHHHHHHHHHHHHHHTTSS-HHHHHHHHHHHHHHHHB-PPPPP----------------------PPPP--EEETTEEE-SEEEETTEEEEEEEEEEEEETTEEEEEEEEEESS----HHHHHH--S-EEEEEEESS---HHHHHHHHHHHHHHTS-HHHHHHTHHHHHHHHHHHHTT----TT-EEEEEEETTEEEEEETTEEEEEEEE-HHHHHHHHHHHHSSS-S-HHHHHHHTTPPP---S------PPPP-----

Sequence (403 aa):
MSVERDQLLRAIATVLTDQPRLPMEQLAQAIGISRATLHRMFPNREAIVEAVLALALEASREAIDSAAIDQGPADEALRRLVATFMPNAVLYLFLQSARQERCGQADTWLARFEPNRQRVLALFRRGQEEGCLRVDLTAQWMHDATSALLFEAANSVREGRLAAADAVESVLTVLLDGARRRPAPAAGRSTAGLASALAVSLALWGGLPASGHAVEVEGVHFDDAVALGGATLSVNGTGLREVYIVKTWVAALYTPGPVRSAQALIADPGPRRLAISLLADVSIDRIARGILDAIRRNHDPLLLASIDAQIKAFVATLRAIGPTQKGDRLTLDLAEGSTRVSFNDMMVGEPIAGLLFRDALLRAFVGAQPIDVDLQRGLLGLPPQEAAGQAGSAGPAGAARSD

Radius of gyration: 25.81 Å; chains: 1; bounding box: 60×71×72 Å

Organism: NCBI:txid2498847

InterPro domains:
  IPR001647 DNA-binding HTH domain, TetR-type [PF00440] (22-52)
  IPR001647 DNA-binding HTH domain, TetR-type [PS50977] (2-60)
  IPR009057 Homedomain-like superfamily [SSF46689] (4-63)
  IPR016087 Chalcone isomerase [PF16036] (214-381)
  IPR016088 Chalcone isomerase, 3-layer sandwich [G3DSA:3.50.70.10] (211-367)
  IPR036271 Tetracyclin repressor-like, C-terminal domain superfamily [SSF48498] (88-155)
  IPR036298 Chalcone isomerase superfamily [SSF54626] (214-380)
  IPR050109 HTH-type, TetR-like transcriptional regulator [PTHR30055] (5-185)